Protein AF-0000000075411508 (afdb_homodimer)

Organism: Rhizophagus irregularis (strain DAOM 181602 / DAOM 197198 / MUCL 43194) (NCBI:txid747089)

Radius of gyration: 26.97 Å; Cα contacts (8 Å, |Δi|>4): 1036; chains: 2; bounding box: 64×76×62 Å

Secondary structure (DSSP, 8-state):
-PPPHHHHHHHHHHHHHHHHHHHHHHHTTHHHHHS-S--SSS-TTHHHHHHHHHHHHHHHHTSTHHHHHHHHHHHHHHHHHHHHHHHTTSTT--SGGG-HHHHHHHIIIIIHHHHIIIIIHHHHHHHHHHHTTS---TT-EE-HHHHHHHHHHHHTTHHHHHHHHH--SHHHHHHHHHHHHHHHHHHHTTTTTS-SEE-GGG-SS-HHHHHHHHHHHHHHHHHHHHHHHHHHHHHTTTHHHHHHHHHHHH----HHHHHHHHHHHHHHHHHHHHHHHHTTT---HHHHHHHHHHHHHHHHHHHHHHHHHHHHHHHHHHHHHHHH------SS---------S--/----HHHHHHHHHHHHHHHHHHHHHHHTTHHHHHS-S--SSS-TTHHHHHHHHHHHHHHHHTSTHHHHHHHHHHHHHHHHHHHHHHHTTSTT--SGGG-HHHHHHHIIIIIHHHHIIIIIHHHHHHHHHHHTTS---TT-EE-HHHHHHHHHHHHTTHHHHHHHHH--SHHHHHHHHHHHHHHHHHHHTTTTTS-SEE-GGG-SS-HHHHHHHHHHHHHHHHHHHHHHHHHHHHHTTTHHHHHHHHHHHH----HHHHHHHHHHHHHHHHHHHHHHHHTTT---HHHHHHHHHHHHHHHHHHHHHHHHHHHHHHHHHHHHHHHH------SS---------S--

Structure (mmCIF, N/CA/C/O backbone):
data_AF-0000000075411508-model_v1
#
loop_
_entity.id
_entity.type
_entity.pdbx_description
1 polymer 'Uncharacterized protein'
#
loop_
_atom_site.group_PDB
_atom_site.id
_atom_site.type_symbol
_atom_site.label_atom_id
_atom_site.label_alt_id
_atom_site.label_comp_id
_atom_site.label_asym_id
_atom_site.label_entity_id
_atom_site.label_seq_id
_atom_site.pdbx_PDB_ins_code
_atom_site.Cartn_x
_atom_site.Cartn_y
_atom_site.Cartn_z
_atom_site.occupancy
_atom_site.B_iso_or_equiv
_atom_site.auth_seq_id
_atom_site.auth_comp_id
_atom_site.auth_asym_id
_atom_site.auth_atom_id
_atom_site.pdbx_PDB_model_num
ATOM 1 N N . MET A 1 1 ? 26.656 -25.484 -3.152 1 44.72 1 MET A N 1
ATOM 2 C CA . MET A 1 1 ? 26 -26.734 -2.789 1 44.72 1 MET A CA 1
ATOM 3 C C . MET A 1 1 ? 24.609 -26.812 -3.418 1 44.72 1 MET A C 1
ATOM 5 O O . MET A 1 1 ? 23.906 -25.812 -3.52 1 44.72 1 MET A O 1
ATOM 9 N N . ALA A 1 2 ? 24.422 -27.688 -4.273 1 63.16 2 ALA A N 1
ATOM 10 C CA . ALA A 1 2 ? 23.219 -28.016 -5.047 1 63.16 2 ALA A CA 1
ATOM 11 C C . ALA A 1 2 ? 22.141 -28.609 -4.156 1 63.16 2 ALA A C 1
ATOM 13 O O . ALA A 1 2 ? 22.438 -29.359 -3.225 1 63.16 2 ALA A O 1
ATOM 14 N N . LEU A 1 3 ? 21.016 -27.984 -4.035 1 73.88 3 LEU A N 1
ATOM 15 C CA . LEU A 1 3 ? 19.859 -28.578 -3.355 1 73.88 3 LEU A CA 1
ATOM 16 C C . LEU A 1 3 ? 19.562 -29.969 -3.914 1 73.88 3 LEU A C 1
ATOM 18 O O . LEU A 1 3 ? 19.562 -30.156 -5.133 1 73.88 3 LEU A O 1
ATOM 22 N N . GLY A 1 4 ? 19.531 -30.969 -3.035 1 76.19 4 GLY A N 1
ATOM 23 C CA . GLY A 1 4 ? 19.297 -32.344 -3.432 1 76.19 4 GLY A CA 1
ATOM 24 C C . GLY A 1 4 ? 17.969 -32.562 -4.137 1 76.19 4 GLY A C 1
ATOM 25 O O . GLY A 1 4 ? 17.141 -31.641 -4.188 1 76.19 4 GLY A O 1
ATOM 26 N N . LYS A 1 5 ? 17.812 -33.688 -4.645 1 83.75 5 LYS A N 1
ATOM 27 C CA . LYS A 1 5 ? 16.625 -34.094 -5.398 1 83.75 5 LYS A CA 1
ATOM 28 C C . LYS A 1 5 ? 15.375 -34.062 -4.527 1 83.75 5 LYS A C 1
ATOM 30 O O . LYS A 1 5 ? 14.273 -33.812 -5.023 1 83.75 5 LYS A O 1
ATOM 35 N N . THR A 1 6 ? 15.57 -34.25 -3.254 1 87.5 6 THR A N 1
ATOM 36 C CA . THR A 1 6 ? 14.438 -34.25 -2.34 1 87.5 6 THR A CA 1
ATOM 37 C C . THR A 1 6 ? 13.766 -32.875 -2.322 1 87.5 6 THR A C 1
ATOM 39 O O . THR A 1 6 ? 12.539 -32.781 -2.238 1 87.5 6 THR A O 1
ATOM 42 N N . TYR A 1 7 ? 14.523 -31.906 -2.525 1 92 7 TYR A N 1
ATOM 43 C CA . TYR A 1 7 ? 13.977 -30.547 -2.488 1 92 7 TYR A CA 1
ATOM 44 C C . TYR A 1 7 ? 13.18 -30.25 -3.752 1 92 7 TYR A C 1
ATOM 46 O O . TYR A 1 7 ? 12.328 -29.359 -3.758 1 92 7 TYR A O 1
ATOM 54 N N . LEU A 1 8 ? 13.438 -31.031 -4.773 1 92.44 8 LEU A N 1
ATOM 55 C CA . LEU A 1 8 ? 12.703 -30.891 -6.031 1 92.44 8 LEU A CA 1
ATOM 56 C C . LEU A 1 8 ? 11.398 -31.672 -5.984 1 92.44 8 LEU A C 1
ATOM 58 O O . LEU A 1 8 ? 10.383 -31.234 -6.535 1 92.44 8 LEU A O 1
ATOM 62 N N . ILE A 1 9 ? 11.422 -32.75 -5.281 1 94.31 9 ILE A N 1
ATOM 63 C CA . ILE A 1 9 ? 10.305 -33.656 -5.301 1 94.31 9 ILE A CA 1
ATOM 64 C C . ILE A 1 9 ? 9.188 -33.156 -4.395 1 94.31 9 ILE A C 1
ATOM 66 O O . ILE A 1 9 ? 8.008 -33.344 -4.699 1 94.31 9 ILE A O 1
ATOM 70 N N . ILE A 1 10 ? 9.516 -32.469 -3.35 1 95.31 10 ILE A N 1
ATOM 71 C CA . ILE A 1 10 ? 8.555 -32.062 -2.334 1 95.31 10 ILE A CA 1
ATOM 72 C C . ILE A 1 10 ? 7.523 -31.125 -2.953 1 95.31 10 ILE A C 1
ATOM 74 O O . ILE A 1 10 ? 6.32 -31.359 -2.871 1 95.31 10 ILE A O 1
ATOM 78 N N . PRO A 1 11 ? 7.938 -30.125 -3.639 1 96.81 11 PRO A N 1
ATOM 79 C CA . PRO A 1 11 ? 6.93 -29.219 -4.203 1 96.81 11 PRO A CA 1
ATOM 80 C C . PRO A 1 11 ? 6.137 -29.875 -5.34 1 96.81 11 PRO A C 1
ATOM 82 O O . PRO A 1 11 ? 4.957 -29.562 -5.527 1 96.81 11 PRO A O 1
ATOM 85 N N . ILE A 1 12 ? 6.719 -30.766 -6.031 1 96.06 12 ILE A N 1
ATOM 86 C CA . ILE A 1 12 ? 6.02 -31.469 -7.098 1 96.06 12 ILE A CA 1
ATOM 87 C C . ILE A 1 12 ? 4.902 -32.312 -6.508 1 96.06 12 ILE A C 1
ATOM 89 O O . ILE A 1 12 ? 3.762 -32.281 -6.973 1 96.06 12 ILE A O 1
ATOM 93 N N . LEU A 1 13 ? 5.25 -33.031 -5.477 1 97.12 13 LEU A N 1
ATOM 94 C CA . LEU A 1 13 ? 4.246 -33.844 -4.816 1 97.12 13 LEU A CA 1
ATOM 95 C C . LEU A 1 13 ? 3.141 -33 -4.219 1 97.12 13 LEU A C 1
ATOM 97 O O . LEU A 1 13 ? 1.966 -33.375 -4.262 1 97.12 13 LEU A O 1
ATOM 101 N N . PHE A 1 14 ? 3.525 -31.922 -3.676 1 97.38 14 PHE A N 1
ATOM 102 C CA . PHE A 1 14 ? 2.555 -30.984 -3.115 1 97.38 14 PHE A CA 1
ATOM 103 C C . PHE A 1 14 ? 1.603 -30.484 -4.195 1 97.38 14 PHE A C 1
ATOM 105 O O . PHE A 1 14 ? 0.385 -30.484 -4.004 1 97.38 14 PHE A O 1
ATOM 112 N N . GLY A 1 15 ? 2.127 -30.078 -5.348 1 97.06 15 GLY A N 1
ATOM 113 C CA . GLY A 1 15 ? 1.31 -29.625 -6.461 1 97.06 15 GLY A CA 1
ATOM 114 C C . GLY A 1 15 ? 0.37 -30.688 -6.992 1 97.06 15 GLY A C 1
ATOM 115 O O . GLY A 1 15 ? -0.803 -30.406 -7.254 1 97.06 15 GLY A O 1
ATOM 116 N N . ILE A 1 16 ? 0.867 -31.891 -7.074 1 96.62 16 ILE A N 1
ATOM 117 C CA . ILE A 1 16 ? 0.053 -33 -7.547 1 96.62 16 ILE A CA 1
ATOM 118 C C . ILE A 1 16 ? -1.062 -33.281 -6.543 1 96.62 16 ILE A C 1
ATOM 120 O O . ILE A 1 16 ? -2.205 -33.531 -6.93 1 96.62 16 ILE A O 1
ATOM 124 N N . GLY A 1 17 ? -0.657 -33.219 -5.309 1 96.75 17 GLY A N 1
ATOM 125 C CA . GLY A 1 17 ? -1.67 -33.406 -4.281 1 96.75 17 GLY A CA 1
ATOM 126 C C . GLY A 1 17 ? -2.789 -32.375 -4.371 1 96.75 17 GLY A C 1
ATOM 127 O O . GLY A 1 17 ? -3.961 -32.719 -4.203 1 96.75 17 GLY A O 1
ATOM 128 N N . LEU A 1 18 ? -2.469 -31.156 -4.664 1 97.19 18 LEU A N 1
ATOM 129 C CA . LEU A 1 18 ? -3.471 -30.109 -4.789 1 97.19 18 LEU A CA 1
ATOM 130 C C . LEU A 1 18 ? -4.355 -30.344 -6.012 1 97.19 18 LEU A C 1
ATOM 132 O O . LEU A 1 18 ? -5.559 -30.078 -5.969 1 97.19 18 LEU A O 1
ATOM 136 N N . ILE A 1 19 ? -3.75 -30.844 -7.082 1 96.19 19 ILE A N 1
ATOM 137 C CA . ILE A 1 19 ? -4.516 -31.156 -8.289 1 96.19 19 ILE A CA 1
ATOM 138 C C . ILE A 1 19 ? -5.566 -32.219 -7.98 1 96.19 19 ILE A C 1
ATOM 140 O O . ILE A 1 19 ? -6.73 -32.094 -8.359 1 96.19 19 ILE A O 1
ATOM 144 N N . ILE A 1 20 ? -5.176 -33.188 -7.266 1 95.88 20 ILE A N 1
ATOM 145 C CA . ILE A 1 20 ? -6.07 -34.281 -6.934 1 95.88 20 ILE A CA 1
ATOM 146 C C . ILE A 1 20 ? -7.195 -33.781 -6.035 1 95.88 20 ILE A C 1
ATOM 148 O O . ILE A 1 20 ? -8.367 -34.094 -6.254 1 95.88 20 ILE A O 1
ATOM 152 N N . TYR A 1 21 ? -6.836 -32.969 -5.125 1 93.81 21 TYR A N 1
ATOM 153 C CA . TYR A 1 21 ? -7.84 -32.438 -4.207 1 93.81 21 TYR A CA 1
ATOM 154 C C . TYR A 1 21 ? -8.82 -31.516 -4.934 1 93.81 21 TYR A C 1
ATOM 156 O O . TYR A 1 21 ? -10.031 -31.578 -4.691 1 93.81 21 TYR A O 1
ATOM 164 N N . GLN A 1 22 ? -8.352 -30.688 -5.84 1 95.44 22 GLN A N 1
ATOM 165 C CA . GLN A 1 22 ? -9.156 -29.656 -6.477 1 95.44 22 GLN A CA 1
ATOM 166 C C . GLN A 1 22 ? -10.039 -30.25 -7.57 1 95.44 22 GLN A C 1
ATOM 168 O O . GLN A 1 22 ? -10.984 -29.594 -8.023 1 95.44 22 GLN A O 1
ATOM 173 N N . LYS A 1 23 ? -9.805 -31.406 -7.945 1 93.75 23 LYS A N 1
ATOM 174 C CA . LYS A 1 23 ? -10.578 -32.062 -8.992 1 93.75 23 LYS A CA 1
ATOM 175 C C . LYS A 1 23 ? -12.055 -32.125 -8.617 1 93.75 23 LYS A C 1
ATOM 177 O O . LYS A 1 23 ? -12.93 -31.891 -9.453 1 93.75 23 LYS A O 1
ATOM 182 N N . LYS A 1 24 ? -12.289 -32.438 -7.426 1 91.5 24 LYS A N 1
ATOM 183 C CA . LYS A 1 24 ? -13.672 -32.562 -6.973 1 91.5 24 LYS A CA 1
ATOM 184 C C . LYS A 1 24 ? -14.398 -31.219 -7.062 1 91.5 24 LYS A C 1
ATOM 186 O O . LYS A 1 24 ? -15.57 -31.172 -7.426 1 91.5 24 LYS A O 1
ATOM 191 N N . ASN A 1 25 ? -13.695 -30.172 -6.762 1 94.19 25 ASN A N 1
ATOM 192 C CA . ASN A 1 25 ? -14.297 -28.844 -6.777 1 94.19 25 ASN A CA 1
ATOM 193 C C . ASN A 1 25 ? -14.562 -28.375 -8.203 1 94.19 25 ASN A C 1
ATOM 195 O O . ASN A 1 25 ? -15.594 -27.75 -8.469 1 94.19 25 ASN A O 1
ATOM 199 N N . VAL A 1 26 ? -13.688 -28.703 -9.117 1 94.69 26 VAL A N 1
ATOM 200 C CA . VAL A 1 26 ? -13.789 -28.234 -10.492 1 94.69 26 VAL A CA 1
ATOM 201 C C . VAL A 1 26 ? -14.898 -28.984 -11.219 1 94.69 26 VAL A C 1
ATOM 203 O O . VAL A 1 26 ? -15.539 -28.453 -12.117 1 94.69 26 VAL A O 1
ATOM 206 N N . LYS A 1 27 ? -15.164 -30.172 -10.82 1 94.94 27 LYS A N 1
ATOM 207 C CA . LYS A 1 27 ? -16.156 -31.016 -11.461 1 94.94 27 LYS A CA 1
ATOM 208 C C . LYS A 1 27 ? -17.531 -30.375 -11.445 1 94.94 27 LYS A C 1
ATOM 210 O O . LYS A 1 27 ? -18.328 -30.562 -12.367 1 94.94 27 LYS A O 1
ATOM 215 N N . GLU A 1 28 ? -17.766 -29.609 -10.438 1 94.75 28 GLU A N 1
ATOM 216 C CA . GLU A 1 28 ? -19.062 -28.953 -10.297 1 94.75 28 GLU A CA 1
ATOM 217 C C . GLU A 1 28 ? -19.312 -27.969 -11.438 1 94.75 28 GLU A C 1
ATOM 219 O O . GLU A 1 28 ? -20.469 -27.688 -11.773 1 94.75 28 GLU A O 1
ATOM 224 N N . PHE A 1 29 ? -18.312 -27.484 -12.047 1 95.56 29 PHE A N 1
ATOM 225 C CA . PHE A 1 29 ? -18.469 -26.406 -13.016 1 95.56 29 PHE A CA 1
ATOM 226 C C . PHE A 1 29 ? -18.203 -26.922 -14.43 1 95.56 29 PHE A C 1
ATOM 228 O O . PHE A 1 29 ? -18.359 -26.172 -15.398 1 95.56 29 PHE A O 1
ATOM 235 N N . LEU A 1 30 ? -17.875 -28.188 -14.617 1 94.44 30 LEU A N 1
ATOM 236 C CA . LEU A 1 30 ? -17.531 -28.766 -15.906 1 94.44 30 LEU A CA 1
ATOM 237 C C . LEU A 1 30 ? -18.734 -28.734 -16.844 1 94.44 30 LEU A C 1
ATOM 239 O O . LEU A 1 30 ? -18.578 -28.562 -18.062 1 94.44 30 LEU A O 1
ATOM 243 N N . PRO A 1 31 ? -19.906 -28.891 -16.328 1 94.81 31 PRO A N 1
ATOM 244 C CA . PRO A 1 31 ? -21.062 -28.781 -17.234 1 94.81 31 PRO A CA 1
ATOM 245 C C . PRO A 1 31 ? -21.141 -27.438 -17.938 1 94.81 31 PRO A C 1
ATOM 247 O O . PRO A 1 31 ? -21.547 -27.375 -19.109 1 94.81 31 PRO A O 1
ATOM 250 N N . ASP A 1 32 ? -20.766 -26.391 -17.25 1 93.81 32 ASP A N 1
ATOM 251 C CA . ASP A 1 32 ? -20.797 -25.062 -17.859 1 93.81 32 ASP A CA 1
ATOM 252 C C . ASP A 1 32 ? -19.734 -24.922 -18.953 1 93.81 32 ASP A C 1
ATOM 254 O O . ASP A 1 32 ? -19.891 -24.141 -19.891 1 93.81 32 ASP A O 1
ATOM 258 N N . PHE A 1 33 ? -18.656 -25.688 -18.781 1 93.44 33 PHE A N 1
ATOM 259 C CA . PHE A 1 33 ? -17.625 -25.734 -19.812 1 93.44 33 PHE A CA 1
ATOM 260 C C . PHE A 1 33 ? -18.141 -26.422 -21.062 1 93.44 33 PHE A C 1
ATOM 262 O O . PHE A 1 33 ? -17.922 -25.953 -22.188 1 93.44 33 PHE A O 1
ATOM 269 N N . TYR A 1 34 ? -18.875 -27.516 -20.938 1 93.25 34 TYR A N 1
ATOM 270 C CA . TYR A 1 34 ? -19.281 -28.344 -22.062 1 93.25 34 TYR A CA 1
ATOM 271 C C . TYR A 1 34 ? -20.531 -27.781 -22.734 1 93.25 34 TYR A C 1
ATOM 273 O O . TYR A 1 34 ? -20.75 -27.984 -23.922 1 93.25 34 TYR A O 1
ATOM 281 N N . ASP A 1 35 ? -21.391 -27.094 -21.938 1 91.88 35 ASP A N 1
ATOM 282 C CA . ASP A 1 35 ? -22.609 -26.5 -22.484 1 91.88 35 ASP A CA 1
ATOM 283 C C . ASP A 1 35 ? -22.781 -25.062 -22.016 1 91.88 35 ASP A C 1
ATOM 285 O O . ASP A 1 35 ? -23.656 -24.766 -21.188 1 91.88 35 ASP A O 1
ATOM 289 N N . PRO A 1 36 ? -22.016 -24.188 -22.625 1 91.12 36 PRO A N 1
ATOM 290 C CA . PRO A 1 36 ? -22.109 -22.781 -22.203 1 91.12 36 PRO A CA 1
ATOM 291 C C . PRO A 1 36 ? -23.453 -22.156 -22.547 1 91.12 36 PRO A C 1
ATOM 293 O O . PRO A 1 36 ? -23.953 -22.297 -23.656 1 91.12 36 PRO A O 1
ATOM 296 N N . LYS A 1 37 ? -24 -21.469 -21.656 1 86.12 37 LYS A N 1
ATOM 297 C CA . LYS A 1 37 ? -25.312 -20.859 -21.828 1 86.12 37 LYS A CA 1
ATOM 298 C C . LYS A 1 37 ? -25.188 -19.469 -22.469 1 86.12 37 LYS A C 1
ATOM 300 O O . LYS A 1 37 ? -26.156 -18.953 -23.016 1 86.12 37 LYS A O 1
ATOM 305 N N . GLU A 1 38 ? -24.078 -18.938 -22.312 1 86.62 38 GLU A N 1
ATOM 306 C CA . GLU A 1 38 ? -23.859 -17.578 -22.828 1 86.62 38 GLU A CA 1
ATOM 307 C C . GLU A 1 38 ? -22.641 -17.531 -23.75 1 86.62 38 GLU A C 1
ATOM 309 O O . GLU A 1 38 ? -21.703 -18.312 -23.578 1 86.62 38 GLU A O 1
ATOM 314 N N . SER A 1 39 ? -22.812 -16.672 -24.812 1 88.5 39 SER A N 1
ATOM 315 C CA . SER A 1 39 ? -21.672 -16.391 -25.688 1 88.5 39 SER A CA 1
ATOM 316 C C . SER A 1 39 ? -21.047 -15.039 -25.359 1 88.5 39 SER A C 1
ATOM 318 O O . SER A 1 39 ? -21.75 -14.023 -25.344 1 88.5 39 SER A O 1
ATOM 320 N N . PHE A 1 40 ? -19.75 -15.078 -25.094 1 86.5 40 PHE A N 1
ATOM 321 C CA . PHE A 1 40 ? -19.078 -13.844 -24.688 1 86.5 40 PHE A CA 1
ATOM 322 C C . PHE A 1 40 ? -18.312 -13.25 -25.859 1 86.5 40 PHE A C 1
ATOM 324 O O . PHE A 1 40 ? -18.391 -12.047 -26.109 1 86.5 40 PHE A O 1
ATOM 331 N N . PHE A 1 41 ? -17.578 -14.039 -26.594 1 89.25 41 PHE A N 1
ATOM 332 C CA . PHE A 1 41 ? -16.75 -13.57 -27.703 1 89.25 41 PHE A CA 1
ATOM 333 C C . PHE A 1 41 ? -17.219 -14.18 -29.016 1 89.25 41 PHE A C 1
ATOM 335 O O . PHE A 1 41 ? -16.797 -13.75 -30.094 1 89.25 41 PHE A O 1
ATOM 342 N N . GLY A 1 42 ? -18.031 -15.172 -29.062 1 90 42 GLY A N 1
ATOM 343 C CA . GLY A 1 42 ? -18.516 -15.844 -30.25 1 90 42 GLY A CA 1
ATOM 344 C C . GLY A 1 42 ? -17.562 -16.891 -30.797 1 90 42 GLY A C 1
ATOM 345 O O . GLY A 1 42 ? -17.703 -17.344 -31.938 1 90 42 GLY A O 1
ATOM 346 N N . ILE A 1 43 ? -16.531 -17.156 -30.156 1 92.12 43 ILE A N 1
ATOM 347 C CA . ILE A 1 43 ? -15.555 -18.172 -30.547 1 92.12 43 ILE A CA 1
ATOM 348 C C . ILE A 1 43 ? -15.695 -19.391 -29.641 1 92.12 43 ILE A C 1
ATOM 350 O O . ILE A 1 43 ? -15.43 -19.312 -28.438 1 92.12 43 ILE A O 1
ATOM 354 N N . PRO A 1 44 ? -15.977 -20.5 -30.438 1 88.12 44 PRO A N 1
ATOM 355 C CA . PRO A 1 44 ? -16.141 -21.703 -29.625 1 88.12 44 PRO A CA 1
ATOM 356 C C . PRO A 1 44 ? -14.852 -22.094 -28.891 1 88.12 44 PRO A C 1
ATOM 358 O O . PRO A 1 44 ? -13.75 -21.859 -29.391 1 88.12 44 PRO A O 1
ATOM 361 N N . GLY A 1 45 ? -14.867 -22.672 -27.797 1 90.06 45 GLY A N 1
ATOM 362 C CA . GLY A 1 45 ? -13.711 -23 -26.984 1 90.06 45 GLY A CA 1
ATOM 363 C C . GLY A 1 45 ? -13.367 -21.922 -25.969 1 90.06 45 GLY A C 1
ATOM 364 O O . GLY A 1 45 ? -13.18 -22.219 -24.781 1 90.06 45 GLY A O 1
ATOM 365 N N . ILE A 1 46 ? -13.164 -20.703 -26.594 1 90.06 46 ILE A N 1
ATOM 366 C CA . ILE A 1 46 ? -12.883 -19.578 -25.719 1 90.06 46 ILE A CA 1
ATOM 367 C C . ILE A 1 46 ? -14.094 -19.312 -24.828 1 90.06 46 ILE A C 1
ATOM 369 O O . ILE A 1 46 ? -13.953 -19.109 -23.609 1 90.06 46 ILE A O 1
ATOM 373 N N . ASP A 1 47 ? -15.18 -19.359 -25.422 1 93.62 47 ASP A N 1
ATOM 374 C CA . ASP A 1 47 ? -16.406 -19.141 -24.656 1 93.62 47 ASP A CA 1
ATOM 375 C C . ASP A 1 47 ? -16.609 -20.234 -23.609 1 93.62 47 ASP A C 1
ATOM 377 O O . ASP A 1 47 ? -17.125 -19.969 -22.516 1 93.62 47 ASP A O 1
ATOM 381 N N . ASN A 1 48 ? -16.219 -21.453 -23.984 1 94.38 48 ASN A N 1
ATOM 382 C CA . ASN A 1 48 ? -16.344 -22.547 -23.031 1 94.38 48 ASN A CA 1
ATOM 383 C C . ASN A 1 48 ? -15.5 -22.297 -21.781 1 94.38 48 ASN A C 1
ATOM 385 O O . ASN A 1 48 ? -15.961 -22.516 -20.656 1 94.38 48 ASN A O 1
ATOM 389 N N . ILE A 1 49 ? -14.289 -21.859 -22.047 1 92.44 49 ILE A N 1
ATOM 390 C CA . ILE A 1 49 ? -13.367 -21.594 -20.953 1 92.44 49 ILE A CA 1
ATOM 391 C C . ILE A 1 49 ? -13.93 -20.484 -20.062 1 92.44 49 ILE A C 1
ATOM 393 O O . ILE A 1 49 ? -13.938 -20.609 -18.828 1 92.44 49 ILE A O 1
ATOM 397 N N . PHE A 1 50 ? -14.453 -19.469 -20.641 1 94.06 50 PHE A N 1
ATOM 398 C CA . PHE A 1 50 ? -14.953 -18.344 -19.875 1 94.06 50 PHE A CA 1
ATOM 399 C C . PHE A 1 50 ? -16.266 -18.688 -19.188 1 94.06 50 PHE A C 1
ATOM 401 O O . PHE A 1 50 ? -16.547 -18.203 -18.094 1 94.06 50 PHE A O 1
ATOM 408 N N . ALA A 1 51 ? -17.016 -19.531 -19.797 1 94.75 51 ALA A N 1
ATOM 409 C CA . ALA A 1 51 ? -18.234 -19.984 -19.141 1 94.75 51 ALA A CA 1
ATOM 410 C C . ALA A 1 51 ? -17.922 -20.703 -17.828 1 94.75 51 ALA A C 1
ATOM 412 O O . ALA A 1 51 ? -18.578 -20.484 -16.812 1 94.75 51 ALA A O 1
ATOM 413 N N . LEU A 1 52 ? -16.938 -21.547 -17.906 1 94.62 52 LEU A N 1
ATOM 414 C CA . LEU A 1 52 ? -16.484 -22.25 -16.703 1 94.62 52 LEU A CA 1
ATOM 415 C C . LEU A 1 52 ? -15.977 -21.266 -15.664 1 94.62 52 LEU A C 1
ATOM 417 O O . LEU A 1 52 ? -16.359 -21.328 -14.5 1 94.62 52 LEU A O 1
ATOM 421 N N . GLN A 1 53 ? -15.133 -20.359 -16.078 1 94.94 53 GLN A N 1
ATOM 422 C CA . GLN A 1 53 ? -14.516 -19.391 -15.172 1 94.94 53 GLN A CA 1
ATOM 423 C C . GLN A 1 53 ? -15.555 -18.469 -14.547 1 94.94 53 GLN A C 1
ATOM 425 O O . GLN A 1 53 ? -15.516 -18.203 -13.344 1 94.94 53 GLN A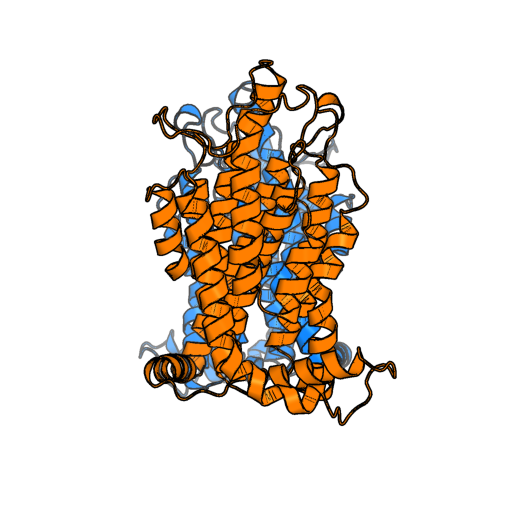 O 1
ATOM 430 N N . ILE A 1 54 ? -16.422 -18 -15.328 1 94.75 54 ILE A N 1
ATOM 431 C CA . ILE A 1 54 ? -17.438 -17.062 -14.852 1 94.75 54 ILE A CA 1
ATOM 432 C C . ILE A 1 54 ? -18.375 -17.766 -13.867 1 94.75 54 ILE A C 1
ATOM 434 O O . ILE A 1 54 ? -18.719 -17.203 -12.82 1 94.75 54 ILE A O 1
ATOM 438 N N . SER A 1 55 ? -18.75 -18.984 -14.164 1 94.5 55 SER A N 1
ATOM 439 C CA . SER A 1 55 ? -19.594 -19.75 -13.25 1 94.5 55 SER A CA 1
ATOM 440 C C . SER A 1 55 ? -18.891 -19.984 -11.922 1 94.5 55 SER A C 1
ATOM 442 O O . SER A 1 55 ? -19.5 -19.844 -10.859 1 94.5 55 SER A O 1
ATOM 444 N N . PHE A 1 56 ? -17.672 -20.312 -12.023 1 95.5 56 PHE A N 1
ATOM 445 C CA . PHE A 1 56 ? -16.844 -20.562 -10.844 1 95.5 56 PHE A CA 1
ATOM 446 C C . PHE A 1 56 ? -16.75 -19.297 -9.984 1 95.5 56 PHE A C 1
ATOM 448 O O . PHE A 1 56 ? -17.062 -19.328 -8.789 1 95.5 56 PHE A O 1
ATOM 455 N N . PHE A 1 57 ? -16.406 -18.172 -10.547 1 95 57 PHE A N 1
ATOM 456 C CA . PHE A 1 57 ? -16.141 -16.953 -9.781 1 95 57 PHE A CA 1
ATOM 457 C C . PHE A 1 57 ? -17.453 -16.281 -9.352 1 95 57 PHE A C 1
ATOM 459 O O . PHE A 1 57 ? -17.5 -15.609 -8.328 1 95 57 PHE A O 1
ATOM 466 N N . ARG A 1 58 ? -18.484 -16.516 -10.125 1 93 58 ARG A N 1
ATOM 467 C CA . ARG A 1 58 ? -19.781 -16.031 -9.68 1 93 58 ARG A CA 1
ATOM 468 C C . ARG A 1 58 ? -20.172 -16.672 -8.344 1 93 58 ARG A C 1
ATOM 470 O O . ARG A 1 58 ? -20.641 -15.969 -7.438 1 93 58 ARG A O 1
ATOM 477 N N . GLN A 1 59 ? -20.016 -17.938 -8.266 1 94.12 59 GLN A N 1
ATOM 478 C CA . GLN A 1 59 ? -20.312 -18.625 -7.012 1 94.12 59 GLN A CA 1
ATOM 479 C C . GLN A 1 59 ? -19.375 -18.156 -5.902 1 94.12 59 GLN A C 1
ATOM 481 O O . GLN A 1 59 ? -19.812 -17.922 -4.773 1 94.12 59 GLN A O 1
ATOM 486 N N . TYR A 1 60 ? -18.141 -17.984 -6.238 1 95 60 TYR A N 1
ATOM 487 C CA . TYR A 1 60 ? -17.125 -17.609 -5.266 1 95 60 TYR A CA 1
ATOM 488 C C . TYR A 1 60 ? -17.359 -16.203 -4.738 1 95 60 TYR A C 1
ATOM 490 O O . TYR A 1 60 ? -17.375 -15.977 -3.527 1 95 60 TYR A O 1
ATOM 498 N N . LEU A 1 61 ? -17.578 -15.281 -5.648 1 93.56 61 LEU A N 1
ATOM 499 C CA . LEU A 1 61 ? -17.656 -13.875 -5.289 1 93.56 61 LEU A CA 1
ATOM 500 C C . LEU A 1 61 ? -18.953 -13.57 -4.555 1 93.56 61 LEU A C 1
ATOM 502 O O . LEU A 1 61 ? -19.062 -12.547 -3.877 1 93.56 61 LEU A O 1
ATOM 506 N N . ASN A 1 62 ? -19.922 -14.445 -4.633 1 90.81 62 ASN A N 1
ATOM 507 C CA . ASN A 1 62 ? -21.172 -14.266 -3.91 1 90.81 62 ASN A CA 1
ATOM 508 C C . ASN A 1 62 ? -21.078 -14.797 -2.484 1 90.81 62 ASN A C 1
ATOM 510 O O . ASN A 1 62 ? -21.969 -14.555 -1.666 1 90.81 62 ASN A O 1
ATOM 514 N N . ASP A 1 63 ? -20 -15.523 -2.242 1 90.81 63 ASP A N 1
ATOM 515 C CA . ASP A 1 63 ? -19.719 -15.977 -0.881 1 90.81 63 ASP A CA 1
ATOM 516 C C . ASP A 1 63 ? -19 -14.891 -0.076 1 90.81 63 ASP A C 1
ATOM 518 O O . ASP A 1 63 ? -17.984 -14.359 -0.514 1 90.81 63 ASP A O 1
ATOM 522 N N . PRO A 1 64 ? -19.5 -14.609 1.136 1 87.62 64 PRO A N 1
ATOM 523 C CA . PRO A 1 64 ? -18.875 -13.562 1.951 1 87.62 64 PRO A CA 1
ATOM 524 C C . PRO A 1 64 ? -17.422 -13.859 2.285 1 87.62 64 PRO A C 1
ATOM 526 O O . PRO A 1 64 ? -16.641 -12.938 2.523 1 87.62 64 PRO A O 1
ATOM 529 N N . THR A 1 65 ? -17.031 -15.07 2.244 1 90.31 65 THR A N 1
ATOM 530 C CA . THR A 1 65 ? -15.656 -15.461 2.551 1 90.31 65 THR A CA 1
ATOM 531 C C . THR A 1 65 ? -14.695 -14.945 1.482 1 90.31 65 THR A C 1
ATOM 533 O O . THR A 1 65 ? -13.5 -14.805 1.734 1 90.31 65 THR A O 1
ATOM 536 N N . SER A 1 66 ? -15.227 -14.586 0.336 1 92.88 66 SER A N 1
ATOM 537 C CA . SER A 1 66 ? -14.391 -14.188 -0.792 1 92.88 66 SER A CA 1
ATOM 538 C C . SER A 1 66 ? -13.648 -12.891 -0.497 1 92.88 66 SER A C 1
ATOM 540 O O . SER A 1 66 ? -12.508 -12.711 -0.931 1 92.88 66 SER A O 1
ATOM 542 N N . VAL A 1 67 ? -14.242 -12.055 0.245 1 89.88 67 VAL A N 1
ATOM 543 C CA . VAL A 1 67 ? -13.633 -10.758 0.527 1 89.88 67 VAL A CA 1
ATOM 544 C C . VAL A 1 67 ? -12.344 -10.953 1.32 1 89.88 67 VAL A C 1
ATOM 546 O O . VAL A 1 67 ? -11.305 -10.391 0.971 1 89.88 67 VAL A O 1
ATOM 549 N N . LEU A 1 68 ? -12.383 -11.781 2.338 1 92.44 68 LEU A N 1
ATOM 550 C CA . LEU A 1 68 ? -11.211 -12.031 3.168 1 92.44 68 LEU A CA 1
ATOM 551 C C . LEU A 1 68 ? -10.133 -12.773 2.381 1 92.44 68 LEU A C 1
ATOM 553 O O . LEU A 1 68 ? -8.953 -12.438 2.471 1 92.44 68 LEU A O 1
ATOM 557 N N . LEU A 1 69 ? -10.57 -13.703 1.607 1 94.19 69 LEU A N 1
ATOM 558 C CA . LEU A 1 69 ? -9.625 -14.508 0.84 1 94.19 69 LEU A CA 1
ATOM 559 C C . LEU A 1 69 ? -8.961 -13.672 -0.249 1 94.19 69 LEU A C 1
ATOM 561 O O . LEU A 1 69 ? -7.754 -13.805 -0.487 1 94.19 69 LEU A O 1
ATOM 565 N N . ASN A 1 70 ? -9.711 -12.828 -0.896 1 95.44 70 ASN A N 1
ATOM 566 C CA . ASN A 1 70 ? -9.156 -11.984 -1.95 1 95.44 70 ASN A CA 1
ATOM 567 C C . ASN A 1 70 ? -8.102 -11.016 -1.403 1 95.44 70 ASN A C 1
ATOM 569 O O . ASN A 1 70 ? -7.035 -10.859 -1.993 1 95.44 70 ASN A O 1
ATOM 573 N N . HIS A 1 71 ? -8.359 -10.445 -0.29 1 94.75 71 HIS A N 1
ATOM 574 C CA . HIS A 1 71 ? -7.43 -9.5 0.309 1 94.75 71 HIS A CA 1
ATOM 575 C C . HIS A 1 71 ? -6.168 -10.195 0.806 1 94.75 71 HIS A C 1
ATOM 577 O O . HIS A 1 71 ? -5.16 -9.539 1.08 1 94.75 71 HIS A O 1
ATOM 583 N N . THR A 1 72 ? -6.207 -11.469 0.922 1 95.62 72 THR A N 1
ATOM 584 C CA . THR A 1 72 ? -5.043 -12.242 1.351 1 95.62 72 THR A CA 1
ATOM 585 C C . THR A 1 72 ? -4.289 -12.797 0.146 1 95.62 72 THR A C 1
ATOM 587 O O . THR A 1 72 ? -3.07 -12.625 0.04 1 95.62 72 THR A O 1
ATOM 590 N N . LEU A 1 73 ? -5.02 -13.344 -0.758 1 97.44 73 LEU A N 1
ATOM 591 C CA . LEU A 1 73 ? -4.43 -14.094 -1.863 1 97.44 73 LEU A CA 1
ATOM 592 C C . LEU A 1 73 ? -3.852 -13.148 -2.912 1 97.44 73 LEU A C 1
ATOM 594 O O . LEU A 1 73 ? -2.775 -13.406 -3.457 1 97.44 73 LEU A O 1
ATOM 598 N N . PHE A 1 74 ? -4.488 -12.055 -3.238 1 96.5 74 PHE A N 1
ATOM 599 C CA . PHE A 1 74 ? -4.125 -11.242 -4.395 1 96.5 74 PHE A CA 1
ATOM 600 C C . PHE A 1 74 ? -2.807 -10.516 -4.156 1 96.5 74 PHE A C 1
ATOM 602 O O . PHE A 1 74 ? -1.916 -10.539 -5.008 1 96.5 74 PHE A O 1
ATOM 609 N N . PRO A 1 75 ? -2.635 -9.945 -2.975 1 97.06 75 PRO A N 1
ATOM 610 C CA . PRO A 1 75 ? -1.308 -9.367 -2.756 1 97.06 75 PRO A CA 1
ATOM 611 C C . PRO A 1 75 ? -0.198 -10.414 -2.773 1 97.06 75 PRO A C 1
ATOM 613 O O . PRO A 1 75 ? 0.892 -10.156 -3.293 1 97.06 75 PRO A O 1
ATOM 616 N N . LEU A 1 76 ? -0.467 -11.523 -2.223 1 98.38 76 LEU A N 1
ATOM 617 C CA . LEU A 1 76 ? 0.509 -12.609 -2.227 1 98.38 76 LEU A CA 1
ATOM 618 C C . LEU A 1 76 ? 0.824 -13.055 -3.65 1 98.38 76 LEU A C 1
ATOM 620 O O . LEU A 1 76 ? 1.984 -13.297 -3.986 1 98.38 76 LEU A O 1
ATOM 624 N N . ALA A 1 77 ? -0.2 -13.156 -4.438 1 98.12 77 ALA A N 1
ATOM 625 C CA . ALA A 1 77 ? -0.034 -13.539 -5.84 1 98.12 77 ALA A CA 1
ATOM 626 C C . ALA A 1 77 ? 0.799 -12.508 -6.594 1 98.12 77 ALA A C 1
ATOM 628 O O . ALA A 1 77 ? 1.67 -12.867 -7.391 1 98.12 77 ALA A O 1
ATOM 629 N N . MET A 1 78 ? 0.542 -11.297 -6.32 1 97.69 78 MET A N 1
ATOM 630 C CA . MET A 1 78 ? 1.284 -10.219 -6.977 1 97.69 78 MET A CA 1
ATOM 631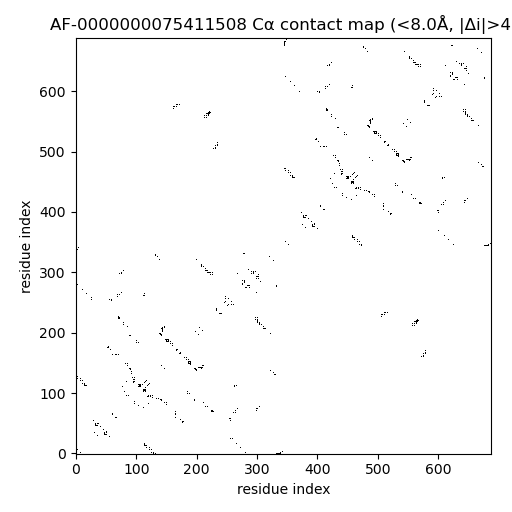 C C . MET A 1 78 ? 2.771 -10.312 -6.652 1 97.69 78 MET A C 1
ATOM 633 O O . MET A 1 78 ? 3.613 -10.18 -7.543 1 97.69 78 MET A O 1
ATOM 637 N N . VAL A 1 79 ? 3.074 -10.516 -5.418 1 98.62 79 VAL A N 1
ATOM 638 C CA . VAL A 1 79 ? 4.469 -10.602 -5 1 98.62 79 VAL A CA 1
ATOM 639 C C . VAL A 1 79 ? 5.125 -11.828 -5.633 1 98.62 79 VAL A C 1
ATOM 641 O O . VAL A 1 79 ? 6.27 -11.758 -6.09 1 98.62 79 VAL A O 1
ATOM 644 N N . ASN A 1 80 ? 4.406 -12.922 -5.68 1 98.69 80 ASN A N 1
ATOM 645 C CA . ASN A 1 80 ? 4.941 -14.117 -6.316 1 98.69 80 ASN A CA 1
ATOM 646 C C . ASN A 1 80 ? 5.23 -13.883 -7.797 1 98.69 80 ASN A C 1
ATOM 648 O O . ASN A 1 80 ? 6.293 -14.273 -8.289 1 98.69 80 ASN A O 1
ATOM 652 N N . MET A 1 81 ? 4.316 -13.234 -8.445 1 98.44 81 MET A N 1
ATOM 653 C CA . MET A 1 81 ? 4.516 -12.961 -9.867 1 98.44 81 MET A CA 1
ATOM 654 C C . MET A 1 81 ? 5.707 -12.039 -10.086 1 98.44 81 MET A C 1
ATOM 656 O O . MET A 1 81 ? 6.445 -12.188 -11.062 1 98.44 81 MET A O 1
ATOM 660 N N . PHE A 1 82 ? 5.883 -11.156 -9.18 1 98.56 82 PHE A N 1
ATOM 661 C CA . PHE A 1 82 ? 7.039 -10.266 -9.227 1 98.56 82 PHE A CA 1
ATOM 662 C C . PHE A 1 82 ? 8.336 -11.055 -9.086 1 98.56 82 PHE A C 1
ATOM 664 O O . PHE A 1 82 ? 9.281 -10.844 -9.844 1 98.56 82 PHE A O 1
ATOM 671 N N . ILE A 1 83 ? 8.383 -11.961 -8.141 1 98.44 83 ILE A N 1
ATOM 672 C CA . ILE A 1 83 ? 9.555 -12.797 -7.906 1 98.44 83 ILE A CA 1
ATOM 673 C C . ILE A 1 83 ? 9.867 -13.617 -9.156 1 98.44 83 ILE A C 1
ATOM 675 O O . ILE A 1 83 ? 11.016 -13.664 -9.602 1 98.44 83 ILE A O 1
ATOM 679 N N . ILE A 1 84 ? 8.844 -14.188 -9.68 1 98.31 84 ILE A N 1
ATOM 680 C CA . ILE A 1 84 ? 9 -15.055 -10.844 1 98.31 84 ILE A CA 1
ATOM 681 C C . ILE A 1 84 ? 9.539 -14.242 -12.023 1 98.31 84 ILE A C 1
ATOM 683 O O . ILE A 1 84 ? 10.438 -14.695 -12.734 1 98.31 84 ILE A O 1
ATOM 687 N N . ALA A 1 85 ? 9.008 -13.055 -12.203 1 98.31 85 ALA A N 1
ATOM 688 C CA . ALA A 1 85 ? 9.438 -12.195 -13.297 1 98.31 85 ALA A CA 1
ATOM 689 C C . ALA A 1 85 ? 10.898 -11.781 -13.133 1 98.31 85 ALA A C 1
ATOM 691 O O . ALA A 1 85 ? 11.68 -11.844 -14.078 1 98.31 85 ALA A O 1
ATOM 692 N N . VAL A 1 86 ? 11.289 -11.406 -11.953 1 97.75 86 VAL A N 1
ATOM 693 C CA . VAL A 1 86 ? 12.633 -10.914 -11.703 1 97.75 86 VAL A CA 1
ATOM 694 C C . VAL A 1 86 ? 13.633 -12.062 -11.773 1 97.75 86 VAL A C 1
ATOM 696 O O . VAL A 1 86 ? 14.648 -11.977 -12.477 1 97.75 86 VAL A O 1
ATOM 699 N N . GLU A 1 87 ? 13.32 -13.148 -11.102 1 96.25 87 GLU A N 1
ATOM 700 C CA . GLU A 1 87 ? 14.227 -14.289 -11.07 1 96.25 87 GLU A CA 1
ATOM 701 C C . GLU A 1 87 ? 14.406 -14.883 -12.469 1 96.25 87 GLU A C 1
ATOM 703 O O . GLU A 1 87 ? 15.492 -15.375 -12.797 1 96.25 87 GLU A O 1
ATOM 708 N N . GLY A 1 88 ? 13.367 -14.82 -13.242 1 95.44 88 GLY A N 1
ATOM 709 C CA . GLY A 1 88 ? 13.445 -15.32 -14.609 1 95.44 88 GLY A CA 1
ATOM 710 C C . GLY A 1 88 ? 14.18 -14.375 -15.539 1 95.44 88 GLY A C 1
ATOM 711 O O . GLY A 1 88 ? 14.516 -14.742 -16.672 1 95.44 88 GLY A O 1
ATOM 712 N N . SER A 1 89 ? 14.5 -13.195 -15.062 1 95.06 89 SER A N 1
ATOM 713 C CA . SER A 1 89 ? 15.141 -12.18 -15.898 1 95.06 89 SER A CA 1
ATOM 714 C C . SER A 1 89 ? 16.625 -12.039 -15.562 1 95.06 89 SER A C 1
ATOM 716 O O . SER A 1 89 ? 17.328 -11.25 -16.203 1 95.06 89 SER A O 1
ATOM 718 N N . VAL A 1 90 ? 17.062 -12.742 -14.531 1 92 90 VAL A N 1
ATOM 719 C CA . VAL A 1 90 ? 18.484 -12.68 -14.172 1 92 90 VAL A CA 1
ATOM 720 C C . VAL A 1 90 ? 19.328 -13.25 -15.305 1 92 90 VAL A C 1
ATOM 722 O O . VAL A 1 90 ? 19.047 -14.336 -15.812 1 92 90 VAL A O 1
ATOM 725 N N . PRO A 1 91 ? 20.359 -12.469 -15.695 1 88.81 91 PRO A N 1
ATOM 726 C CA . PRO A 1 91 ? 21.188 -12.969 -16.797 1 88.81 91 PRO A CA 1
ATOM 727 C C . PRO A 1 91 ? 21.844 -14.312 -16.469 1 88.81 91 PRO A C 1
ATOM 729 O O . PRO A 1 91 ? 22.312 -14.523 -15.352 1 88.81 91 PRO A O 1
ATOM 732 N N . GLY A 1 92 ? 21.828 -15.234 -17.5 1 84.06 92 GLY A N 1
ATOM 733 C CA . GLY A 1 92 ? 22.438 -16.531 -17.312 1 84.06 92 GLY A CA 1
ATOM 734 C C . GLY A 1 92 ? 21.453 -17.609 -16.875 1 84.06 92 GLY A C 1
ATOM 735 O O . GLY A 1 92 ? 21.734 -18.797 -17 1 84.06 92 GLY A O 1
ATOM 736 N N . VAL A 1 93 ? 20.375 -17.125 -16.344 1 87.25 93 VAL A N 1
ATOM 737 C CA . VAL A 1 93 ? 19.328 -18.078 -15.938 1 87.25 93 VAL A CA 1
ATOM 738 C C . VAL A 1 93 ? 18.609 -18.594 -17.172 1 87.25 93 VAL A C 1
ATOM 740 O O . VAL A 1 93 ? 18.219 -17.812 -18.047 1 87.25 93 VAL A O 1
ATOM 743 N N . ASN A 1 94 ? 18.5 -19.891 -17.281 1 86.19 94 ASN A N 1
ATOM 744 C CA . ASN A 1 94 ? 17.828 -20.516 -18.422 1 86.19 94 ASN A CA 1
ATOM 745 C C . ASN A 1 94 ? 16.906 -21.656 -17.969 1 86.19 94 ASN A C 1
ATOM 747 O O . ASN A 1 94 ? 16.938 -22.062 -16.812 1 86.19 94 ASN A O 1
ATOM 751 N N . GLY A 1 95 ? 16.062 -22 -18.938 1 90 95 GLY A N 1
ATOM 752 C CA . GLY A 1 95 ? 15.172 -23.109 -18.656 1 90 95 GLY A CA 1
ATOM 753 C C . GLY A 1 95 ? 13.766 -22.672 -18.297 1 90 95 GLY A C 1
ATOM 754 O O . GLY A 1 95 ? 13.352 -21.562 -18.656 1 90 95 GLY A O 1
ATOM 755 N N . LEU A 1 96 ? 13.078 -23.516 -17.609 1 91.69 96 LEU A N 1
ATOM 756 C CA . LEU A 1 96 ? 11.648 -23.328 -17.344 1 91.69 96 LEU A CA 1
ATOM 757 C C . LEU A 1 96 ? 11.414 -22.141 -16.438 1 91.69 96 LEU A C 1
ATOM 759 O O . LEU A 1 96 ? 10.328 -21.547 -16.438 1 91.69 96 LEU A O 1
ATOM 763 N N . VAL A 1 97 ? 12.445 -21.781 -15.672 1 91.75 97 VAL A N 1
ATOM 764 C CA . VAL A 1 97 ? 12.344 -20.656 -14.727 1 91.75 97 VAL A CA 1
ATOM 765 C C . VAL A 1 97 ? 12.086 -19.359 -15.492 1 91.75 97 VAL A C 1
ATOM 767 O O . VAL A 1 97 ? 11.531 -18.406 -14.938 1 91.75 97 VAL A O 1
ATOM 770 N N . THR A 1 98 ? 12.414 -19.312 -16.781 1 93.38 98 THR A N 1
ATOM 771 C CA . THR A 1 98 ? 12.289 -18.094 -17.578 1 93.38 98 THR A CA 1
ATOM 772 C C . THR A 1 98 ? 10.922 -18.016 -18.25 1 93.38 98 THR A C 1
ATOM 774 O O . THR A 1 98 ? 10.586 -17.016 -18.875 1 93.38 98 THR A O 1
ATOM 777 N N . TYR A 1 99 ? 10.148 -19.016 -18.109 1 95.06 99 TYR A N 1
ATOM 778 C CA . TYR A 1 99 ? 8.852 -19.062 -18.766 1 95.06 99 TYR A CA 1
ATOM 779 C C . TYR A 1 99 ? 7.762 -18.484 -17.875 1 95.06 99 TYR A C 1
ATOM 781 O O . TYR A 1 99 ? 6.809 -19.172 -17.516 1 95.06 99 TYR A O 1
ATOM 789 N N . TYR A 1 100 ? 7.828 -17.25 -17.703 1 97.19 100 TYR A N 1
ATOM 790 C CA . TYR A 1 100 ? 6.875 -16.516 -16.875 1 97.19 100 TYR A CA 1
ATOM 791 C C . TYR A 1 100 ? 5.449 -16.734 -17.375 1 97.19 100 TYR A C 1
ATOM 793 O O . TYR A 1 100 ? 4.535 -16.953 -16.578 1 97.19 100 TYR A O 1
ATOM 801 N N . SER A 1 101 ? 5.258 -16.656 -18.719 1 96.25 101 SER A N 1
ATOM 802 C CA . SER A 1 101 ? 3.922 -16.719 -19.297 1 96.25 101 SER A CA 1
ATOM 803 C C . SER A 1 101 ? 3.258 -18.062 -19.031 1 96.25 101 SER A C 1
ATOM 805 O O . SER A 1 101 ? 2.037 -18.141 -18.875 1 96.25 101 SER A O 1
ATOM 807 N N . LEU A 1 102 ? 4.055 -19.047 -19 1 96.19 102 LEU A N 1
ATOM 808 C CA . LEU A 1 102 ? 3.514 -20.375 -18.688 1 96.19 102 LEU A CA 1
ATOM 809 C C . LEU A 1 102 ? 2.99 -20.438 -17.266 1 96.19 102 LEU A C 1
ATOM 811 O O . LEU A 1 102 ? 1.864 -20.875 -17.031 1 96.19 102 LEU A O 1
ATOM 815 N N . VAL A 1 103 ? 3.82 -20 -16.328 1 97.25 103 VAL A N 1
ATOM 816 C CA . VAL A 1 103 ? 3.422 -20 -14.922 1 97.25 103 VAL A CA 1
ATOM 817 C C . VAL A 1 103 ? 2.211 -19.094 -14.727 1 97.25 103 VAL A C 1
ATOM 819 O O . VAL A 1 103 ? 1.267 -19.453 -14.016 1 97.25 103 VAL A O 1
ATOM 822 N N . ALA A 1 104 ? 2.236 -17.953 -15.398 1 97.38 104 ALA A N 1
ATOM 823 C CA . ALA A 1 104 ? 1.133 -17 -15.305 1 97.38 104 ALA A CA 1
ATOM 824 C C . ALA A 1 104 ? -0.161 -17.609 -15.836 1 97.38 104 ALA A C 1
ATOM 826 O O . ALA A 1 104 ? -1.213 -17.5 -15.203 1 97.38 104 ALA A O 1
ATOM 827 N N . ALA A 1 105 ? -0.067 -18.297 -16.938 1 95.56 105 ALA A N 1
ATOM 828 C CA . ALA A 1 105 ? -1.245 -18.906 -17.547 1 95.56 105 ALA A CA 1
ATOM 829 C C . ALA A 1 105 ? -1.818 -20 -16.641 1 95.56 105 ALA A C 1
ATOM 831 O O . ALA A 1 105 ? -3.021 -20.031 -16.375 1 95.56 105 ALA A O 1
ATOM 832 N N . ILE A 1 106 ? -1.004 -20.812 -16.172 1 96 106 ILE A N 1
ATOM 833 C CA . ILE A 1 106 ? -1.469 -21.906 -15.32 1 96 106 ILE A CA 1
ATOM 834 C C . ILE A 1 106 ? -2.031 -21.344 -14.016 1 96 106 ILE A C 1
ATOM 836 O O . ILE A 1 106 ? -3.008 -21.875 -13.477 1 96 106 ILE A O 1
ATOM 840 N N . SER A 1 107 ? -1.447 -20.281 -13.531 1 96.5 107 SER A N 1
ATOM 841 C CA . SER A 1 107 ? -1.896 -19.656 -12.281 1 96.5 107 SER A CA 1
ATOM 842 C C . SER A 1 107 ? -3.34 -19.188 -12.391 1 96.5 107 SER A C 1
ATOM 844 O O . SER A 1 107 ? -4.098 -19.266 -11.422 1 96.5 107 SER A O 1
ATOM 846 N N . VAL A 1 108 ? -3.707 -18.719 -13.57 1 92.88 108 VAL A N 1
ATOM 847 C CA . VAL A 1 108 ? -5.035 -18.125 -13.703 1 92.88 108 VAL A CA 1
ATOM 848 C C . VAL A 1 108 ? -6.027 -19.188 -14.188 1 92.88 108 VAL A C 1
ATOM 850 O O . VAL A 1 108 ? -7.188 -19.188 -13.773 1 92.88 108 VAL A O 1
ATOM 853 N N . PHE A 1 109 ? -5.586 -20.156 -15.008 1 92.06 109 PHE A N 1
ATOM 854 C CA . PHE A 1 109 ? -6.496 -21.141 -15.594 1 92.06 109 PHE A CA 1
ATOM 855 C C . PHE A 1 109 ? -6.672 -22.344 -14.664 1 92.06 109 PHE A C 1
ATOM 857 O O . PHE A 1 109 ? -7.691 -23.031 -14.719 1 92.06 109 PHE A O 1
ATOM 864 N N . VAL A 1 110 ? -5.715 -22.578 -13.914 1 93.88 110 VAL A N 1
ATOM 865 C CA . VAL A 1 110 ? -5.789 -23.703 -12.984 1 93.88 110 VAL A CA 1
ATOM 866 C C . VAL A 1 110 ? -5.727 -23.188 -11.547 1 93.88 110 VAL A C 1
ATOM 868 O O . VAL A 1 110 ? -6.754 -23.094 -10.867 1 93.88 110 VAL A O 1
ATOM 871 N N . ALA A 1 111 ? -4.637 -22.812 -11.078 1 97.12 111 ALA A N 1
ATOM 872 C CA . ALA A 1 111 ? -4.445 -22.266 -9.734 1 97.12 111 ALA A CA 1
ATOM 873 C C . ALA A 1 111 ? -2.988 -21.875 -9.508 1 97.12 111 ALA A C 1
ATOM 875 O O . ALA A 1 111 ? -2.072 -22.594 -9.922 1 97.12 111 ALA A O 1
ATOM 876 N N . ILE A 1 112 ? -2.814 -20.766 -8.891 1 97.81 112 ILE A N 1
ATOM 877 C CA . ILE A 1 112 ? -1.459 -20.281 -8.648 1 97.81 112 ILE A CA 1
ATOM 878 C C . ILE A 1 112 ? -0.772 -21.188 -7.621 1 97.81 112 ILE A C 1
ATOM 880 O O . ILE A 1 112 ? 0.448 -21.359 -7.66 1 97.81 112 ILE A O 1
ATOM 884 N N . SER A 1 113 ? -1.518 -21.781 -6.695 1 98.25 113 SER A N 1
ATOM 885 C CA . SER A 1 113 ? -0.971 -22.672 -5.684 1 98.25 113 SER A CA 1
ATOM 886 C C . SER A 1 113 ? -0.487 -23.984 -6.305 1 98.25 113 SER A C 1
ATOM 888 O O . SER A 1 113 ? 0.228 -24.75 -5.664 1 98.25 113 SER A O 1
ATOM 890 N N . ILE A 1 114 ? -0.859 -24.203 -7.48 1 98 114 ILE A N 1
ATOM 891 C CA . ILE A 1 114 ? -0.389 -25.375 -8.219 1 98 114 ILE A CA 1
ATOM 892 C C . ILE A 1 114 ? 0.782 -24.984 -9.117 1 98 114 ILE A C 1
ATOM 894 O O . ILE A 1 114 ? 1.809 -25.672 -9.148 1 98 114 ILE A O 1
ATOM 898 N N . ALA A 1 115 ? 0.661 -23.891 -9.812 1 98.19 115 ALA A N 1
ATOM 899 C CA . ALA A 1 115 ? 1.655 -23.438 -10.781 1 98.19 115 ALA A CA 1
ATOM 900 C C . ALA A 1 115 ? 3.002 -23.188 -10.109 1 98.19 115 ALA A C 1
ATOM 902 O O . ALA A 1 115 ? 4.047 -23.594 -10.625 1 98.19 115 ALA A O 1
ATOM 903 N N . VAL A 1 116 ? 2.994 -22.594 -8.961 1 98.12 116 VAL A N 1
ATOM 904 C CA . VAL A 1 116 ? 4.223 -22.141 -8.312 1 98.12 116 VAL A CA 1
ATOM 905 C C . VAL A 1 116 ? 4.984 -23.344 -7.77 1 98.12 116 VAL A C 1
ATOM 907 O O . VAL A 1 116 ? 6.148 -23.562 -8.117 1 98.12 116 VAL A O 1
ATOM 910 N N . PRO A 1 117 ? 4.41 -24.188 -7.035 1 97.69 117 PRO A N 1
ATOM 911 C CA . PRO A 1 117 ? 5.18 -25.312 -6.508 1 97.69 117 PRO A CA 1
ATOM 912 C C . PRO A 1 117 ? 5.434 -26.391 -7.551 1 97.69 117 PRO A C 1
ATOM 914 O O . PRO A 1 117 ? 6.488 -27.031 -7.543 1 97.69 117 PRO A O 1
ATOM 917 N N . LEU A 1 118 ? 4.57 -26.609 -8.453 1 97.25 118 LEU A N 1
ATOM 918 C CA . LEU A 1 118 ? 4.688 -27.719 -9.391 1 97.25 118 LEU A CA 1
ATOM 919 C C . LEU A 1 118 ? 5.672 -27.391 -10.508 1 97.25 118 LEU A C 1
ATOM 921 O O . LEU A 1 118 ? 6.375 -28.266 -11.008 1 97.25 118 LEU A O 1
ATOM 925 N N . ILE A 1 119 ? 5.672 -26.125 -10.867 1 97.12 119 ILE A N 1
ATOM 926 C CA . ILE A 1 119 ? 6.445 -25.781 -12.055 1 97.12 119 ILE A CA 1
ATOM 927 C C . ILE A 1 119 ? 7.59 -24.844 -11.672 1 97.12 119 ILE A C 1
ATOM 929 O O . ILE A 1 119 ? 8.766 -25.188 -11.859 1 97.12 119 ILE A O 1
ATOM 933 N N . TRP A 1 120 ? 7.305 -23.781 -11.047 1 97.75 120 TRP A N 1
ATOM 934 C CA . TRP A 1 120 ? 8.289 -22.719 -10.922 1 97.75 120 TRP A CA 1
ATOM 935 C C . TRP A 1 120 ? 9.352 -23.078 -9.891 1 97.75 120 TRP A C 1
ATOM 937 O O . TRP A 1 120 ? 10.547 -22.891 -10.133 1 97.75 120 TRP A O 1
ATOM 947 N N . ILE A 1 121 ? 8.969 -23.531 -8.703 1 97.62 121 ILE A N 1
ATOM 948 C CA . ILE A 1 121 ? 9.938 -23.781 -7.641 1 97.62 121 ILE A CA 1
ATOM 949 C C . ILE A 1 121 ? 10.938 -24.844 -8.086 1 97.62 121 ILE A C 1
ATOM 951 O O . ILE A 1 121 ? 12.148 -24.656 -7.961 1 97.62 121 ILE A O 1
ATOM 955 N N . PRO A 1 122 ? 10.469 -25.984 -8.648 1 96.06 122 PRO A N 1
ATOM 956 C CA . PRO A 1 122 ? 11.453 -26.953 -9.141 1 96.06 122 PRO A CA 1
ATOM 957 C C . PRO A 1 122 ? 12.359 -26.375 -10.227 1 96.06 122 PRO A C 1
ATOM 959 O O . PRO A 1 122 ? 13.57 -26.625 -10.227 1 96.06 122 PRO A O 1
ATOM 962 N N . ALA A 1 123 ? 11.766 -25.609 -11.125 1 95.62 123 ALA A N 1
ATOM 963 C CA . ALA A 1 123 ? 12.555 -24.984 -12.18 1 95.62 123 ALA A CA 1
ATOM 964 C C . ALA A 1 123 ? 13.594 -24.031 -11.586 1 95.62 123 ALA A C 1
ATOM 966 O O . ALA A 1 123 ? 14.727 -23.969 -12.07 1 95.62 123 ALA A O 1
ATOM 967 N N . TRP A 1 124 ? 13.203 -23.297 -10.609 1 94.81 124 TRP A N 1
ATOM 968 C CA . TRP A 1 124 ? 14.102 -22.359 -9.945 1 94.81 124 TRP A CA 1
ATOM 969 C C . TRP A 1 124 ? 15.25 -23.094 -9.266 1 94.81 124 TRP A C 1
ATOM 971 O O . TRP A 1 124 ? 16.406 -22.688 -9.375 1 94.81 124 TRP A O 1
ATOM 981 N N . ILE A 1 125 ? 14.961 -24.203 -8.625 1 93.19 125 ILE A N 1
ATOM 982 C CA . ILE A 1 125 ? 15.977 -25 -7.941 1 93.19 125 ILE A CA 1
ATOM 983 C C . ILE A 1 125 ? 16.969 -25.547 -8.961 1 93.19 125 ILE A C 1
ATOM 985 O O . ILE A 1 125 ? 18.188 -25.484 -8.75 1 93.19 125 ILE A O 1
ATOM 989 N N . ILE A 1 126 ? 16.438 -26.047 -10.047 1 90.81 126 ILE A N 1
ATOM 990 C CA . ILE A 1 126 ? 17.281 -26.594 -11.102 1 90.81 126 ILE A CA 1
ATOM 991 C C . ILE A 1 126 ? 18.203 -25.516 -11.656 1 90.81 126 ILE A C 1
ATOM 993 O O . ILE A 1 126 ? 19.391 -25.75 -11.859 1 90.81 126 ILE A O 1
ATOM 997 N N . SER A 1 127 ? 17.641 -24.391 -11.875 1 88.75 127 SER A N 1
ATOM 998 C CA . SER A 1 127 ? 18.422 -23.281 -12.414 1 88.75 127 SER A CA 1
ATOM 999 C C . SER A 1 127 ? 19.5 -22.844 -11.43 1 88.75 127 SER A C 1
ATOM 1001 O O . SER A 1 127 ? 20.625 -22.531 -11.836 1 88.75 127 SER A O 1
ATOM 1003 N N . GLU A 1 128 ? 19.219 -22.766 -10.203 1 85.38 128 GLU A N 1
ATOM 1004 C CA . GLU A 1 128 ? 20.188 -22.359 -9.188 1 85.38 128 GLU A CA 1
ATOM 1005 C C . GLU A 1 128 ? 21.312 -23.375 -9.047 1 85.38 128 GLU A C 1
ATOM 1007 O O . GLU A 1 128 ? 22.453 -23.016 -8.797 1 85.38 128 GLU A O 1
ATOM 1012 N N . ASN A 1 129 ? 20.938 -24.594 -9.188 1 82.88 129 ASN A N 1
ATOM 1013 C CA . ASN A 1 129 ? 21.938 -25.656 -9.133 1 82.88 129 ASN A CA 1
ATOM 1014 C C . ASN A 1 129 ? 22.906 -25.594 -10.305 1 82.88 129 ASN A C 1
ATOM 1016 O O . ASN A 1 129 ? 24.094 -25.891 -10.156 1 82.88 129 ASN A O 1
ATOM 1020 N N . ARG A 1 130 ? 22.484 -25.141 -11.383 1 78.81 130 ARG A N 1
ATOM 1021 C CA . ARG A 1 130 ? 23.297 -25.031 -12.586 1 78.81 130 ARG A CA 1
ATOM 1022 C C . ARG A 1 130 ? 24.25 -23.844 -12.516 1 78.81 130 ARG A C 1
ATOM 1024 O O . ARG A 1 130 ? 25.328 -23.859 -13.094 1 78.81 130 ARG A O 1
ATOM 1031 N N . LYS A 1 131 ? 23.844 -22.656 -12.039 1 69.69 131 LYS A N 1
ATOM 1032 C CA . LYS A 1 131 ? 24.656 -21.453 -11.922 1 69.69 131 LYS A CA 1
ATOM 1033 C C . LYS A 1 131 ? 25.984 -21.75 -11.227 1 69.69 131 LYS A C 1
ATOM 1035 O O . LYS A 1 131 ? 27.016 -21.156 -11.562 1 69.69 131 LYS A O 1
ATOM 1040 N N . GLY A 1 132 ? 25.938 -22.516 -10.273 1 54.81 132 GLY A N 1
ATOM 1041 C CA . GLY A 1 132 ? 27.188 -22.891 -9.641 1 54.81 132 GLY A CA 1
ATOM 1042 C C . GLY A 1 132 ? 28.203 -23.453 -10.617 1 54.81 132 GLY A C 1
ATOM 1043 O O . GLY A 1 132 ? 29.422 -23.406 -10.359 1 54.81 132 GLY A O 1
ATOM 1044 N N . TYR A 1 133 ? 27.641 -23.875 -11.766 1 47.06 133 TYR A N 1
ATOM 1045 C CA . TYR A 1 133 ? 28.547 -24.547 -12.703 1 47.06 133 TYR A CA 1
ATOM 1046 C C . TYR A 1 133 ? 28.828 -23.641 -13.906 1 47.06 133 TYR A C 1
ATOM 1048 O O . TYR A 1 133 ? 29.75 -23.906 -14.68 1 47.06 133 TYR A O 1
ATOM 1056 N N . SER A 1 134 ? 27.875 -22.703 -14.211 1 50.97 134 SER A N 1
ATOM 1057 C CA . SER A 1 134 ? 28.016 -21.953 -15.453 1 50.97 134 SER A CA 1
ATOM 1058 C C . SER A 1 134 ? 28.766 -20.641 -15.234 1 50.97 134 SER A C 1
ATOM 1060 O O . SER A 1 134 ? 28.688 -20.047 -14.156 1 50.97 134 SER A O 1
ATOM 1062 N N . SER A 1 135 ? 29.875 -20.469 -15.969 1 44.5 135 SER A N 1
ATOM 1063 C CA . SER A 1 135 ? 30.656 -19.25 -16.109 1 44.5 135 SER A CA 1
ATOM 1064 C C . SER A 1 135 ? 29.781 -18.078 -16.5 1 44.5 135 SER A C 1
ATOM 1066 O O . SER A 1 135 ? 29.25 -18.016 -17.609 1 44.5 135 SER A O 1
ATOM 1068 N N . ASN A 1 136 ? 28.797 -17.641 -15.773 1 51.25 136 ASN A N 1
ATOM 1069 C CA . ASN A 1 136 ? 28.078 -16.453 -16.203 1 51.25 136 ASN A CA 1
ATOM 1070 C C . ASN A 1 136 ? 29 -15.461 -16.906 1 51.25 136 ASN A C 1
ATOM 1072 O O . ASN A 1 136 ? 30.109 -15.203 -16.422 1 51.25 136 ASN A O 1
ATOM 1076 N N . PRO A 1 137 ? 28.688 -15.195 -18.125 1 51.94 137 PRO A N 1
ATOM 1077 C CA . PRO A 1 137 ? 29.594 -14.227 -18.766 1 51.94 137 PRO A CA 1
ATOM 1078 C C . PRO A 1 137 ? 29.859 -13.008 -17.875 1 51.94 137 PRO A C 1
ATOM 1080 O O . PRO A 1 137 ? 28.922 -12.383 -17.375 1 51.94 137 PRO A O 1
ATOM 1083 N N . ASP A 1 138 ? 31 -12.969 -17.141 1 55.56 138 ASP A N 1
ATOM 1084 C CA . ASP A 1 138 ? 31.609 -12.031 -16.203 1 55.56 138 ASP A CA 1
ATOM 1085 C C . ASP A 1 138 ? 31.188 -10.594 -16.531 1 55.56 138 ASP A C 1
ATOM 1087 O O . ASP A 1 138 ? 31.188 -9.734 -15.648 1 55.56 138 ASP A O 1
ATOM 1091 N N . ASP A 1 139 ? 30.422 -10.359 -17.766 1 67.94 139 ASP A N 1
ATOM 1092 C CA . ASP A 1 139 ? 30.422 -8.953 -18.156 1 67.94 139 ASP A CA 1
ATOM 1093 C C . ASP A 1 139 ? 28.984 -8.414 -18.266 1 67.94 139 ASP A C 1
ATOM 1095 O O . ASP A 1 139 ? 28.75 -7.402 -18.922 1 67.94 139 ASP A O 1
ATOM 1099 N N . VAL A 1 140 ? 27.953 -9.258 -17.609 1 83.56 140 VAL A N 1
ATOM 1100 C CA . VAL A 1 140 ? 26.609 -8.727 -17.812 1 83.56 140 VAL A CA 1
ATOM 1101 C C . VAL A 1 140 ? 25.875 -8.648 -16.484 1 83.56 140 VAL A C 1
ATOM 1103 O O . VAL A 1 140 ? 26.047 -9.516 -15.625 1 83.56 140 VAL A O 1
ATOM 1106 N N . THR A 1 141 ? 25.156 -7.578 -16.25 1 87.94 141 THR A N 1
ATOM 1107 C CA . THR A 1 141 ? 24.344 -7.383 -15.062 1 87.94 141 THR A CA 1
ATOM 1108 C C . THR A 1 141 ? 22.859 -7.324 -15.422 1 87.94 141 THR A C 1
ATOM 1110 O O . THR A 1 141 ? 22.516 -7.148 -16.594 1 87.94 141 THR A O 1
ATOM 1113 N N . LEU A 1 142 ? 22.062 -7.59 -14.469 1 93.56 142 LEU A N 1
ATOM 1114 C CA . LEU A 1 142 ? 20.625 -7.496 -14.656 1 93.56 142 LEU A CA 1
ATOM 1115 C C . LEU A 1 142 ? 20.234 -6.117 -15.18 1 93.56 142 LEU A C 1
ATOM 1117 O O . LEU A 1 142 ? 20.672 -5.098 -14.648 1 93.56 142 LEU A O 1
ATOM 1121 N N . ASN A 1 143 ? 19.484 -6.09 -16.25 1 94.81 143 ASN A N 1
ATOM 1122 C CA . ASN A 1 143 ? 19.094 -4.863 -16.938 1 94.81 143 ASN A CA 1
ATOM 1123 C C . ASN A 1 143 ? 18.094 -4.055 -16.125 1 94.81 143 ASN A C 1
ATOM 1125 O O . ASN A 1 143 ? 16.953 -4.473 -15.953 1 94.81 143 ASN A O 1
ATOM 1129 N N . PRO A 1 144 ? 18.484 -2.924 -15.688 1 95.69 144 PRO A N 1
ATOM 1130 C CA . PRO A 1 144 ? 17.578 -2.115 -14.875 1 95.69 144 PRO A CA 1
ATOM 1131 C C . PRO A 1 144 ? 16.328 -1.683 -15.641 1 95.69 144 PRO A C 1
ATOM 1133 O O . PRO A 1 144 ? 15.25 -1.555 -15.055 1 95.69 144 PRO A O 1
ATOM 1136 N N . LYS A 1 145 ? 16.469 -1.455 -16.891 1 95.69 145 LYS A N 1
ATOM 1137 C CA . LYS A 1 145 ? 15.305 -1.076 -17.688 1 95.69 145 LYS A CA 1
ATOM 1138 C C . LYS A 1 145 ? 14.266 -2.191 -17.703 1 95.69 145 LYS A C 1
ATOM 1140 O O . LYS A 1 145 ? 13.062 -1.929 -17.609 1 95.69 145 LYS A O 1
ATOM 1145 N N . ARG A 1 146 ? 14.68 -3.379 -17.844 1 96.88 146 ARG A N 1
ATOM 1146 C CA . ARG A 1 146 ? 13.781 -4.527 -17.812 1 96.88 146 ARG A CA 1
ATOM 1147 C C . ARG A 1 146 ? 13.086 -4.637 -16.453 1 96.88 146 ARG A C 1
ATOM 1149 O O . ARG A 1 146 ? 11.875 -4.875 -16.391 1 96.88 146 ARG A O 1
ATOM 1156 N N . VAL A 1 147 ? 13.844 -4.402 -15.398 1 97.62 147 VAL A N 1
ATOM 1157 C CA . VAL A 1 147 ? 13.273 -4.488 -14.055 1 97.62 147 VAL A CA 1
ATOM 1158 C C . VAL A 1 147 ? 12.227 -3.391 -13.867 1 97.62 147 VAL A C 1
ATOM 1160 O O . VAL A 1 147 ? 11.164 -3.631 -13.289 1 97.62 147 VAL A O 1
ATOM 1163 N N . LYS A 1 148 ? 12.516 -2.221 -14.359 1 96.94 148 LYS A N 1
ATOM 1164 C CA . LYS A 1 148 ? 11.539 -1.133 -14.289 1 96.94 148 LYS A CA 1
ATOM 1165 C C . LYS A 1 148 ? 10.234 -1.513 -14.984 1 96.94 148 LYS A C 1
ATOM 1167 O O . LYS A 1 148 ? 9.148 -1.23 -14.469 1 96.94 148 LYS A O 1
ATOM 1172 N N . ARG A 1 149 ? 10.375 -2.145 -16.062 1 97.69 149 ARG A N 1
ATOM 1173 C CA . ARG A 1 149 ? 9.195 -2.555 -16.828 1 97.69 149 ARG A CA 1
ATOM 1174 C C . ARG A 1 149 ? 8.469 -3.697 -16.125 1 97.69 149 ARG A C 1
ATOM 1176 O O . ARG A 1 149 ? 7.238 -3.789 -16.203 1 97.69 149 ARG A O 1
ATOM 1183 N N . ILE A 1 150 ? 9.172 -4.574 -15.5 1 98.31 150 ILE A N 1
ATOM 1184 C CA . ILE A 1 150 ? 8.555 -5.617 -14.688 1 98.31 150 ILE A CA 1
ATOM 1185 C C . ILE A 1 150 ? 7.707 -4.98 -13.586 1 98.31 150 ILE A C 1
ATOM 1187 O O . ILE A 1 150 ? 6.555 -5.367 -13.383 1 98.31 150 ILE A O 1
ATOM 1191 N N . CYS A 1 151 ? 8.289 -3.961 -12.906 1 97.75 151 CYS A N 1
ATOM 1192 C CA . CYS A 1 151 ? 7.586 -3.266 -11.836 1 97.75 151 CYS A CA 1
ATOM 1193 C C . CYS A 1 151 ? 6.289 -2.648 -12.352 1 97.75 151 CYS A C 1
ATOM 1195 O O . CYS A 1 151 ? 5.234 -2.805 -11.727 1 97.75 151 CYS A O 1
ATOM 1197 N N . LEU A 1 152 ? 6.414 -2.078 -13.508 1 96.31 152 LEU A N 1
ATOM 1198 C CA . LEU A 1 152 ? 5.242 -1.447 -14.102 1 96.31 152 LEU A CA 1
ATOM 1199 C C . LEU A 1 152 ? 4.188 -2.49 -14.469 1 96.31 152 LEU A C 1
ATOM 1201 O O . LEU A 1 152 ? 3.004 -2.311 -14.172 1 96.31 152 LEU A O 1
ATOM 1205 N N . GLY A 1 153 ? 4.637 -3.525 -15.086 1 97.06 153 GLY A N 1
ATOM 1206 C CA . GLY A 1 153 ? 3.719 -4.582 -15.477 1 97.06 153 GLY A CA 1
ATOM 1207 C C . GLY A 1 153 ? 2.98 -5.195 -14.297 1 97.06 153 GLY A C 1
ATOM 1208 O O . GLY A 1 153 ? 1.766 -5.391 -14.352 1 97.06 153 GLY A O 1
ATOM 1209 N N . ILE A 1 154 ? 3.693 -5.461 -13.211 1 97.38 154 ILE A N 1
ATOM 1210 C CA . ILE A 1 154 ? 3.107 -6.074 -12.031 1 97.38 154 ILE A CA 1
ATOM 1211 C C . ILE A 1 154 ? 2.137 -5.102 -11.367 1 97.38 154 ILE A C 1
ATOM 1213 O O . ILE A 1 154 ? 1.033 -5.488 -10.969 1 97.38 154 ILE A O 1
ATOM 1217 N N . LEU A 1 155 ? 2.514 -3.855 -11.305 1 95.31 155 LEU A N 1
ATOM 1218 C CA . LEU A 1 155 ? 1.67 -2.84 -10.688 1 95.31 155 LEU A CA 1
ATOM 1219 C C . LEU A 1 155 ? 0.362 -2.68 -11.453 1 95.31 155 LEU A C 1
ATOM 1221 O O . LEU A 1 155 ? -0.695 -2.477 -10.852 1 95.31 155 LEU A O 1
ATOM 1225 N N . LEU A 1 156 ? 0.416 -2.846 -12.719 1 92.75 156 LEU A N 1
ATOM 1226 C CA . LEU A 1 156 ? -0.746 -2.604 -13.562 1 92.75 156 LEU A CA 1
ATOM 1227 C C . LEU A 1 156 ? -1.691 -3.801 -13.547 1 92.75 156 LEU A C 1
ATOM 1229 O O . LEU A 1 156 ? -2.758 -3.764 -14.164 1 92.75 156 LEU A O 1
ATOM 1233 N N . THR A 1 157 ? -1.352 -4.805 -12.82 1 94.25 157 THR A N 1
ATOM 1234 C CA . THR A 1 157 ? -2.299 -5.895 -12.617 1 94.25 157 THR A CA 1
ATOM 1235 C C . THR A 1 157 ? -3.285 -5.547 -11.508 1 94.25 157 THR A C 1
ATOM 1237 O O . THR A 1 157 ? -4.324 -6.199 -11.359 1 94.25 157 THR A O 1
ATOM 1240 N N . LEU A 1 158 ? -3.033 -4.562 -10.766 1 92.06 158 LEU A N 1
ATOM 1241 C CA . LEU A 1 158 ? -3.768 -4.199 -9.555 1 92.06 158 LEU A CA 1
ATOM 1242 C C . LEU A 1 158 ? -5.238 -3.947 -9.867 1 92.06 158 LEU A C 1
ATOM 1244 O O . LEU A 1 158 ? -6.121 -4.449 -9.172 1 92.06 158 LEU A O 1
ATOM 1248 N N . PRO A 1 159 ? -5.578 -3.211 -10.922 1 87.31 159 PRO A N 1
ATOM 1249 C CA . PRO A 1 159 ? -6.992 -2.951 -11.195 1 87.31 159 PRO A CA 1
ATOM 1250 C C . PRO A 1 159 ? -7.797 -4.23 -11.414 1 87.31 159 PRO A C 1
ATOM 1252 O O . PRO A 1 159 ? -8.953 -4.316 -11 1 87.31 159 PRO A O 1
ATOM 1255 N N . PHE A 1 160 ? -7.156 -5.176 -11.992 1 89.81 160 PHE A N 1
ATOM 1256 C CA . PHE A 1 160 ? -7.828 -6.445 -12.258 1 89.81 160 PHE A CA 1
ATOM 1257 C C . PHE A 1 160 ? -8.102 -7.191 -10.953 1 89.81 160 PHE A C 1
ATOM 1259 O O . PHE A 1 160 ? -9.164 -7.793 -10.789 1 89.81 160 PHE A O 1
ATOM 1266 N N . LEU A 1 161 ? -7.176 -7.078 -10.078 1 90.88 161 LEU A N 1
ATOM 1267 C CA . LEU A 1 161 ? -7.281 -7.789 -8.812 1 90.88 161 LEU A CA 1
ATOM 1268 C C . LEU A 1 161 ? -8.273 -7.094 -7.883 1 90.88 161 LEU A C 1
ATOM 1270 O O . LEU A 1 161 ? -9.094 -7.75 -7.238 1 90.88 161 LEU A O 1
ATOM 1274 N N . ILE A 1 162 ? -8.227 -5.809 -7.836 1 87.31 162 ILE A N 1
ATOM 1275 C CA . ILE A 1 162 ? -9.125 -5.035 -6.98 1 87.31 162 ILE A CA 1
ATOM 1276 C C . ILE A 1 162 ? -10.562 -5.191 -7.461 1 87.31 162 ILE A C 1
ATOM 1278 O O . ILE A 1 162 ? -11.484 -5.297 -6.648 1 87.31 162 ILE A O 1
ATOM 1282 N N . GLY A 1 163 ? -10.734 -5.234 -8.766 1 87.19 163 GLY A N 1
ATOM 1283 C CA . GLY A 1 163 ? -12.07 -5.445 -9.312 1 87.19 163 GLY A CA 1
ATOM 1284 C C . GLY A 1 163 ? -12.727 -6.719 -8.82 1 87.19 163 GLY A C 1
ATOM 1285 O O . GLY A 1 163 ? -13.93 -6.742 -8.555 1 87.19 163 GLY A O 1
ATOM 1286 N N . MET A 1 164 ? -11.93 -7.68 -8.641 1 88.81 164 MET A N 1
ATOM 1287 C CA . MET A 1 164 ? -12.422 -8.969 -8.164 1 88.81 164 MET A CA 1
ATOM 1288 C C . MET A 1 164 ? -12.875 -8.883 -6.711 1 88.81 164 MET A C 1
ATOM 1290 O O . MET A 1 164 ? -13.633 -9.734 -6.238 1 88.81 164 MET A O 1
ATOM 1294 N N . SER A 1 165 ? -12.531 -7.816 -6.012 1 84.44 165 SER A N 1
ATOM 1295 C CA . SER A 1 165 ? -12.844 -7.695 -4.594 1 84.44 165 SER A CA 1
ATOM 1296 C C . SER A 1 165 ? -13.992 -6.723 -4.363 1 84.44 165 SER A C 1
ATOM 1298 O O . SER A 1 165 ? -14.695 -6.809 -3.354 1 84.44 165 SER A O 1
ATOM 1300 N N . ILE A 1 166 ? -14.258 -5.871 -5.328 1 81 166 ILE A N 1
ATOM 1301 C CA . ILE A 1 166 ? -15.133 -4.746 -5.023 1 81 166 ILE A CA 1
ATOM 1302 C C . ILE A 1 166 ? -16.438 -4.875 -5.82 1 81 166 ILE A C 1
ATOM 1304 O O . ILE A 1 166 ? -17.516 -4.566 -5.316 1 81 166 ILE A O 1
ATOM 1308 N N . PHE A 1 167 ? -16.344 -5.371 -7.027 1 81.81 167 PHE A N 1
ATOM 1309 C CA . PHE A 1 167 ? -17.516 -5.328 -7.906 1 81.81 167 PHE A CA 1
ATOM 1310 C C . PHE A 1 167 ? -18.562 -6.336 -7.457 1 81.81 167 PHE A C 1
ATOM 1312 O O . PHE A 1 167 ? -18.25 -7.496 -7.184 1 81.81 167 PHE A O 1
ATOM 1319 N N . LYS A 1 168 ? -19.828 -5.773 -7.418 1 78.75 168 LYS A N 1
ATOM 1320 C CA . LYS A 1 168 ? -20.922 -6.621 -6.965 1 78.75 168 LYS A CA 1
ATOM 1321 C C . LYS A 1 168 ? -21.984 -6.77 -8.047 1 78.75 168 LYS A C 1
ATOM 1323 O O . LYS A 1 168 ? -22.766 -7.719 -8.023 1 78.75 168 LYS A O 1
ATOM 1328 N N . GLN A 1 169 ? -21.953 -5.906 -8.961 1 83.31 169 GLN A N 1
ATOM 1329 C CA . GLN A 1 169 ? -22.906 -6.004 -10.062 1 83.31 169 GLN A CA 1
ATOM 1330 C C . GLN A 1 169 ? -22.547 -7.137 -11.016 1 83.31 169 GLN A C 1
ATOM 1332 O O . GLN A 1 169 ? -21.375 -7.293 -11.383 1 83.31 169 GLN A O 1
ATOM 1337 N N . ASP A 1 170 ? -23.547 -7.828 -11.438 1 85.31 170 ASP A N 1
ATOM 1338 C CA . ASP A 1 170 ? -23.328 -9.039 -12.227 1 85.31 170 ASP A CA 1
ATOM 1339 C C . ASP A 1 170 ? -22.578 -8.727 -13.523 1 85.31 170 ASP A C 1
ATOM 1341 O O . ASP A 1 170 ? -21.625 -9.43 -13.883 1 85.31 170 ASP A O 1
ATOM 1345 N N . LYS A 1 171 ? -23 -7.676 -14.188 1 86.12 171 LYS A N 1
ATOM 1346 C CA . LYS A 1 171 ? -22.344 -7.316 -15.445 1 86.12 171 LYS A CA 1
ATOM 1347 C C . LYS A 1 171 ? -20.875 -7.012 -15.234 1 86.12 171 LYS A C 1
ATOM 1349 O O . LYS A 1 171 ? -20.016 -7.406 -16.047 1 86.12 171 LYS A O 1
ATOM 1354 N N . LEU A 1 172 ? -20.578 -6.379 -14.156 1 87.81 172 LEU A N 1
ATOM 1355 C CA . LEU A 1 172 ? -19.188 -6.012 -13.859 1 87.81 172 LEU A CA 1
ATOM 1356 C C . LEU A 1 172 ? -18.391 -7.227 -13.422 1 87.81 172 LEU A C 1
ATOM 1358 O O . LEU A 1 172 ? -17.188 -7.32 -13.703 1 87.81 172 LEU A O 1
ATOM 1362 N N . ILE A 1 173 ? -19.047 -8.164 -12.805 1 88.62 173 ILE A N 1
ATOM 1363 C CA . ILE A 1 173 ? -18.375 -9.391 -12.383 1 88.62 173 ILE A CA 1
ATOM 1364 C C . ILE A 1 173 ? -17.906 -10.164 -13.609 1 88.62 173 ILE A C 1
ATOM 1366 O O . ILE A 1 173 ? -16.766 -10.633 -13.656 1 88.62 173 ILE A O 1
ATOM 1370 N N . VAL A 1 174 ? -18.766 -10.234 -14.562 1 90.19 174 VAL A N 1
ATOM 1371 C CA . VAL A 1 174 ? -18.406 -10.953 -15.789 1 90.19 174 VAL A CA 1
ATOM 1372 C C . VAL A 1 174 ? -17.172 -10.328 -16.422 1 90.19 174 VAL A C 1
ATOM 1374 O O . VAL A 1 174 ? -16.188 -11.031 -16.703 1 90.19 174 VAL A O 1
ATOM 1377 N N . TRP A 1 175 ? -17.141 -9.078 -16.5 1 89.69 175 TRP A N 1
ATOM 1378 C CA . TRP A 1 175 ? -16.031 -8.398 -17.156 1 89.69 175 TRP A CA 1
ATOM 1379 C C . TRP A 1 175 ? -14.781 -8.43 -16.297 1 89.69 175 TRP A C 1
ATOM 1381 O O . TRP A 1 175 ? -13.664 -8.492 -16.828 1 89.69 175 TRP A O 1
ATOM 1391 N N . THR A 1 176 ? -14.984 -8.367 -15.047 1 90.94 176 THR A N 1
ATOM 1392 C CA . THR A 1 176 ? -13.836 -8.445 -14.156 1 90.94 176 THR A CA 1
ATOM 1393 C C . THR A 1 176 ? -13.188 -9.82 -14.227 1 90.94 176 THR A C 1
ATOM 1395 O O . THR A 1 176 ? -11.961 -9.938 -14.188 1 90.94 176 THR A O 1
ATOM 1398 N N . VAL A 1 177 ? -13.984 -10.852 -14.375 1 92.94 177 VAL A N 1
ATOM 1399 C CA . VAL A 1 177 ? -13.445 -12.203 -14.492 1 92.94 177 VAL A CA 1
ATOM 1400 C C . VAL A 1 177 ? -12.688 -12.344 -15.805 1 92.94 177 VAL A C 1
ATOM 1402 O O . VAL A 1 177 ? -11.578 -12.883 -15.836 1 92.94 177 VAL A O 1
ATOM 1405 N N . ILE A 1 178 ? -13.211 -11.789 -16.828 1 91.44 178 ILE A N 1
ATOM 1406 C CA . ILE A 1 178 ? -12.57 -11.852 -18.141 1 91.44 178 ILE A CA 1
ATOM 1407 C C . ILE A 1 178 ? -11.234 -11.109 -18.094 1 91.44 178 ILE A C 1
ATOM 1409 O O . ILE A 1 178 ? -10.211 -11.633 -18.547 1 91.44 178 ILE A O 1
ATOM 1413 N N . SER A 1 179 ? -11.258 -9.953 -17.5 1 91.12 179 SER A N 1
ATOM 1414 C CA . SER A 1 179 ? -10.031 -9.164 -17.406 1 91.12 179 SER A CA 1
ATOM 1415 C C . SER A 1 179 ? -9.016 -9.828 -16.484 1 91.12 179 SER A C 1
ATOM 1417 O O . SER A 1 179 ? -7.812 -9.773 -16.734 1 91.12 179 SER A O 1
ATOM 1419 N N . PHE A 1 180 ? -9.484 -10.453 -15.477 1 92.19 180 PHE A N 1
ATOM 1420 C CA . PHE A 1 180 ? -8.641 -11.133 -14.5 1 92.19 180 PHE A CA 1
ATOM 1421 C C . PHE A 1 180 ? -7.848 -12.258 -15.164 1 92.19 180 PHE A C 1
ATOM 1423 O O . PHE A 1 180 ? -6.664 -12.445 -14.867 1 92.19 180 PHE A O 1
ATOM 1430 N N . VAL A 1 181 ? -8.414 -12.945 -16.031 1 88.69 181 VAL A N 1
ATOM 1431 C CA . VAL A 1 181 ? -7.797 -14.094 -16.703 1 88.69 181 VAL A CA 1
ATOM 1432 C C . VAL A 1 181 ? -6.562 -13.633 -17.469 1 88.69 181 VAL A C 1
ATOM 1434 O O . VAL A 1 181 ? -5.57 -14.359 -17.562 1 88.69 181 VAL A O 1
ATOM 1437 N N . PHE A 1 182 ? -6.523 -12.367 -17.875 1 88.94 182 PHE A N 1
ATOM 1438 C CA . PHE A 1 182 ? -5.41 -11.875 -18.672 1 88.94 182 PHE A CA 1
ATOM 1439 C C . PHE A 1 182 ? -4.441 -11.07 -17.828 1 88.94 182 PHE A C 1
ATOM 1441 O O . PHE A 1 182 ? -3.4 -10.625 -18.312 1 88.94 182 PHE A O 1
ATOM 1448 N N . SER A 1 183 ? -4.695 -10.891 -16.609 1 90.5 183 SER A N 1
ATOM 1449 C CA . SER A 1 183 ? -3.982 -9.922 -15.781 1 90.5 183 SER A CA 1
ATOM 1450 C C . SER A 1 183 ? -2.492 -10.234 -15.727 1 90.5 183 SER A C 1
ATOM 1452 O O . SER A 1 183 ? -1.665 -9.422 -16.141 1 90.5 183 SER A O 1
ATOM 1454 N N . PHE A 1 184 ? -2.09 -11.469 -15.328 1 92.88 184 PHE A N 1
ATOM 1455 C CA . PHE A 1 184 ? -0.68 -11.789 -15.141 1 92.88 184 PHE A CA 1
ATOM 1456 C C . PHE A 1 184 ? 0.013 -12 -16.484 1 92.88 184 PHE A C 1
ATOM 1458 O O . PHE A 1 184 ? 1.196 -11.688 -16.625 1 92.88 184 PHE A O 1
ATOM 1465 N N . LEU A 1 185 ? -0.75 -12.469 -17.438 1 94.06 185 LEU A N 1
ATOM 1466 C CA . LEU A 1 185 ? -0.177 -12.609 -18.766 1 94.06 185 LEU A CA 1
ATOM 1467 C C . LEU A 1 185 ? 0.095 -11.242 -19.391 1 94.06 185 LEU A C 1
ATOM 1469 O O . LEU A 1 185 ? 1.12 -11.055 -20.047 1 94.06 185 LEU A O 1
ATOM 1473 N N . PHE A 1 186 ? -0.781 -10.406 -19.172 1 93.44 186 PHE A N 1
ATOM 1474 C CA . PHE A 1 186 ? -0.674 -9.039 -19.672 1 93.44 186 PHE A CA 1
ATOM 1475 C C . PHE A 1 186 ? 0.56 -8.352 -19.094 1 93.44 186 PHE A C 1
ATOM 1477 O O . PHE A 1 186 ? 1.209 -7.562 -19.781 1 93.44 186 PHE A O 1
ATOM 1484 N N . ALA A 1 187 ? 0.936 -8.695 -17.922 1 96 187 ALA A N 1
ATOM 1485 C CA . ALA A 1 187 ? 2.082 -8.07 -17.266 1 96 187 ALA A CA 1
ATOM 1486 C C . ALA A 1 187 ? 3.373 -8.352 -18.031 1 96 187 ALA A C 1
ATOM 1488 O O . ALA A 1 187 ? 4.238 -7.484 -18.141 1 96 187 ALA A O 1
ATOM 1489 N N . ALA A 1 188 ? 3.475 -9.5 -18.625 1 95.81 188 ALA A N 1
ATOM 1490 C CA . ALA A 1 188 ? 4.691 -9.93 -19.312 1 95.81 188 ALA A CA 1
ATOM 1491 C C . ALA A 1 188 ? 4.98 -9.039 -20.531 1 95.81 188 ALA A C 1
ATOM 1493 O O . ALA A 1 188 ? 6.141 -8.859 -20.906 1 95.81 188 ALA A O 1
ATOM 1494 N N . LEU A 1 189 ? 3.98 -8.406 -21.062 1 95.5 189 LEU A N 1
ATOM 1495 C CA . LEU A 1 189 ? 4.113 -7.594 -22.281 1 95.5 189 LEU A CA 1
ATOM 1496 C C . LEU A 1 189 ? 4.977 -6.363 -22.016 1 95.5 189 LEU A C 1
ATOM 1498 O O . LEU A 1 189 ? 5.516 -5.766 -22.953 1 95.5 189 LEU A O 1
ATOM 1502 N N . PHE A 1 190 ? 5.168 -6.066 -20.828 1 96.44 190 PHE A N 1
ATOM 1503 C CA . PHE A 1 190 ? 5.867 -4.824 -20.5 1 96.44 190 PHE A CA 1
ATOM 1504 C C . PHE A 1 190 ? 7.375 -5.035 -20.516 1 96.44 190 PHE A C 1
ATOM 1506 O O . PHE A 1 190 ? 8.141 -4.102 -20.766 1 96.44 190 PHE A O 1
ATOM 1513 N N . TRP A 1 191 ? 7.859 -6.27 -20.297 1 97.12 191 TRP A N 1
ATOM 1514 C CA . TRP A 1 191 ? 9.305 -6.371 -20.141 1 97.12 191 TRP A CA 1
ATOM 1515 C C . TRP A 1 191 ? 9.891 -7.371 -21.125 1 97.12 191 TRP A C 1
ATOM 1517 O O . TRP A 1 191 ? 11.109 -7.434 -21.312 1 97.12 191 TRP A O 1
ATOM 1527 N N . VAL A 1 192 ? 9.094 -8.156 -21.828 1 93.56 192 VAL A N 1
ATOM 1528 C CA . VAL A 1 192 ? 9.57 -9.258 -22.656 1 93.56 192 VAL A CA 1
ATOM 1529 C C . VAL A 1 192 ? 10.414 -8.719 -23.797 1 93.56 192 VAL A C 1
ATOM 1531 O O . VAL A 1 192 ? 11.289 -9.414 -24.328 1 93.56 192 VAL A O 1
ATOM 1534 N N . TRP A 1 193 ? 10.281 -7.465 -24.094 1 94.06 193 TRP A N 1
ATOM 1535 C CA . TRP A 1 193 ? 10.969 -6.879 -25.25 1 94.06 193 TRP A CA 1
ATOM 1536 C C . TRP A 1 193 ? 12.32 -6.309 -24.828 1 94.06 193 TRP A C 1
ATOM 1538 O O . TRP A 1 193 ? 13.102 -5.875 -25.688 1 94.06 193 TRP A O 1
ATOM 1548 N N . TYR A 1 194 ? 12.695 -6.336 -23.625 1 95.25 194 TYR A N 1
ATOM 1549 C CA . TYR A 1 194 ? 13.953 -5.793 -23.125 1 95.25 194 TYR A CA 1
ATOM 1550 C C . TYR A 1 194 ? 14.945 -6.914 -22.812 1 95.25 194 TYR A C 1
ATOM 1552 O O . TYR A 1 194 ? 14.562 -7.945 -22.25 1 95.25 194 TYR A O 1
ATOM 1560 N N . PRO A 1 195 ? 16.156 -6.695 -23.203 1 94.06 195 PRO A N 1
ATOM 1561 C CA . PRO A 1 195 ? 17.156 -7.719 -22.906 1 94.06 195 PRO A CA 1
ATOM 1562 C C . PRO A 1 195 ? 17.312 -7.973 -21.406 1 94.06 195 PRO A C 1
ATOM 1564 O O . PRO A 1 195 ? 17.109 -7.062 -20.594 1 94.06 195 PRO A O 1
ATOM 1567 N N . LYS A 1 196 ? 17.688 -9.18 -21.094 1 92.94 196 LYS A N 1
ATOM 1568 C CA . LYS A 1 196 ? 17.859 -9.57 -19.703 1 92.94 196 LYS A CA 1
ATOM 1569 C C . LYS A 1 196 ? 19.109 -8.914 -19.094 1 92.94 196 LYS A C 1
ATOM 1571 O O . LYS A 1 196 ? 19.062 -8.43 -17.969 1 92.94 196 LYS A O 1
ATOM 1576 N N . GLY A 1 197 ? 20.156 -8.93 -19.875 1 91.5 197 GLY A N 1
ATOM 1577 C CA . GLY A 1 197 ? 21.422 -8.422 -19.375 1 91.5 197 GLY A CA 1
ATOM 1578 C C . GLY A 1 197 ? 21.953 -7.242 -20.188 1 91.5 197 GLY A C 1
ATOM 1579 O O . GLY A 1 197 ? 21.641 -7.113 -21.375 1 91.5 197 GLY A O 1
ATOM 1580 N N . VAL A 1 198 ? 22.656 -6.402 -19.375 1 90.69 198 VAL A N 1
ATOM 1581 C CA . VAL A 1 198 ? 23.328 -5.273 -20 1 90.69 198 VAL A CA 1
ATOM 1582 C C . VAL A 1 198 ? 24.734 -5.129 -19.422 1 90.69 198 VAL A C 1
ATOM 1584 O O . VAL A 1 198 ? 25.047 -5.703 -18.375 1 90.69 198 VAL A O 1
ATOM 1587 N N . ASN A 1 199 ? 25.547 -4.363 -20.172 1 86.19 199 ASN A N 1
ATOM 1588 C CA . ASN A 1 199 ? 26.875 -4.047 -19.656 1 86.19 199 ASN A CA 1
ATOM 1589 C C . ASN A 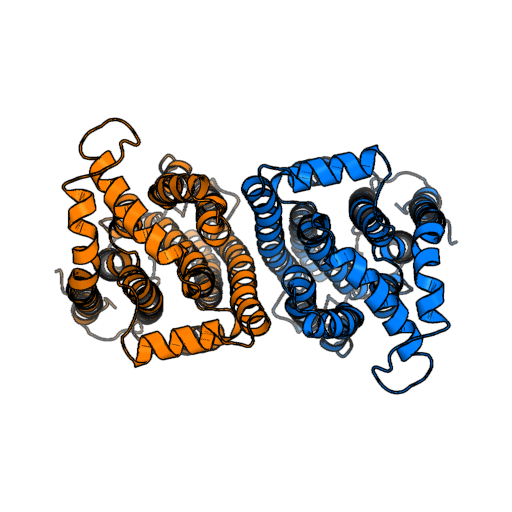1 199 ? 26.797 -3.158 -18.422 1 86.19 199 ASN A C 1
ATOM 1591 O O . ASN A 1 199 ? 26.141 -2.113 -18.438 1 86.19 199 ASN A O 1
ATOM 1595 N N . PRO A 1 200 ? 27.406 -3.596 -17.375 1 84 200 PRO A N 1
ATOM 1596 C CA . PRO A 1 200 ? 27.359 -2.826 -16.125 1 84 200 PRO A CA 1
ATOM 1597 C C . PRO A 1 200 ? 27.828 -1.384 -16.297 1 84 200 PRO A C 1
ATOM 1599 O O . PRO A 1 200 ? 27.359 -0.488 -15.594 1 84 200 PRO A O 1
ATOM 1602 N N . ASP A 1 201 ? 28.672 -1.135 -17.172 1 80.81 201 ASP A N 1
ATOM 1603 C CA . ASP A 1 201 ? 29.219 0.2 -17.375 1 80.81 201 ASP A CA 1
ATOM 1604 C C . ASP A 1 201 ? 28.219 1.104 -18.094 1 80.81 201 ASP A C 1
ATOM 1606 O O . ASP A 1 201 ? 28.359 2.328 -18.078 1 80.81 201 ASP A O 1
ATOM 1610 N N . SER A 1 202 ? 27.297 0.467 -18.609 1 80.94 202 SER A N 1
ATOM 1611 C CA . SER A 1 202 ? 26.359 1.229 -19.438 1 80.94 202 SER A CA 1
ATOM 1612 C C . SER A 1 202 ? 25.172 1.707 -18.625 1 80.94 202 SER A C 1
ATOM 1614 O O . SER A 1 202 ? 24.328 2.451 -19.125 1 80.94 202 SER A O 1
ATOM 1616 N N . VAL A 1 203 ? 25.188 1.201 -17.375 1 83.19 203 VAL A N 1
ATOM 1617 C CA . VAL A 1 203 ? 23.984 1.531 -16.625 1 83.19 203 VAL A CA 1
ATOM 1618 C C . VAL A 1 203 ? 24.375 2.293 -15.352 1 83.19 203 VAL A C 1
ATOM 1620 O O . VAL A 1 203 ? 25.422 2.039 -14.758 1 83.19 203 VAL A O 1
ATOM 1623 N N . ASN A 1 204 ? 23.5 3.264 -14.969 1 78.62 204 ASN A N 1
ATOM 1624 C CA . ASN A 1 204 ? 23.75 4.121 -13.82 1 78.62 204 ASN A CA 1
ATOM 1625 C C . ASN A 1 204 ? 22.953 3.672 -12.602 1 78.62 204 ASN A C 1
ATOM 1627 O O . ASN A 1 204 ? 23.109 4.223 -11.508 1 78.62 204 ASN A O 1
ATOM 1631 N N . GLN A 1 205 ? 22.078 2.74 -12.891 1 86.19 205 GLN A N 1
ATOM 1632 C CA . GLN A 1 205 ? 21.25 2.289 -11.789 1 86.19 205 GLN A CA 1
ATOM 1633 C C . GLN A 1 205 ? 21.375 0.784 -11.578 1 86.19 205 GLN A C 1
ATOM 1635 O O . GLN A 1 205 ? 21.484 0.023 -12.539 1 86.19 205 GLN A O 1
ATOM 1640 N N . ASN A 1 206 ? 21.344 0.433 -10.344 1 90 206 ASN A N 1
ATOM 1641 C CA . ASN A 1 206 ? 21.422 -0.986 -10.016 1 90 206 ASN A CA 1
ATOM 1642 C C . ASN 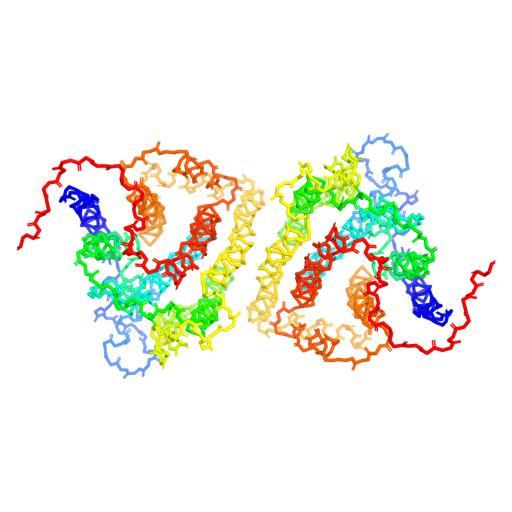A 1 206 ? 20.047 -1.646 -10.078 1 90 206 ASN A C 1
ATOM 1644 O O . ASN A 1 206 ? 19.109 -1.197 -9.414 1 90 206 ASN A O 1
ATOM 1648 N N . ALA A 1 207 ? 19.938 -2.682 -10.875 1 94.06 207 ALA A N 1
ATOM 1649 C CA . ALA A 1 207 ? 18.672 -3.369 -11.102 1 94.06 207 ALA A CA 1
ATOM 1650 C C . ALA A 1 207 ? 18.141 -3.977 -9.805 1 94.06 207 ALA A C 1
ATOM 1652 O O . ALA A 1 207 ? 16.922 -3.965 -9.562 1 94.06 207 ALA A O 1
ATOM 1653 N N . TYR A 1 208 ? 18.953 -4.5 -8.969 1 94.5 208 TYR A N 1
ATOM 1654 C CA . TYR A 1 208 ? 18.531 -5.117 -7.715 1 94.5 208 TYR A CA 1
ATOM 1655 C C . TYR A 1 208 ? 18.031 -4.066 -6.73 1 94.5 208 TYR A C 1
ATOM 1657 O O . TYR A 1 208 ? 17.141 -4.336 -5.926 1 94.5 208 TYR A O 1
ATOM 1665 N N . GLU A 1 209 ? 18.594 -2.924 -6.848 1 94.5 209 GLU A N 1
ATOM 1666 C CA . GLU A 1 209 ? 18.094 -1.823 -6.027 1 94.5 209 GLU A CA 1
ATOM 1667 C C . GLU A 1 209 ? 16.672 -1.445 -6.418 1 94.5 209 GLU A C 1
ATOM 1669 O O . GLU A 1 209 ? 15.82 -1.245 -5.555 1 94.5 209 GLU A O 1
ATOM 1674 N N . LEU A 1 210 ? 16.484 -1.396 -7.676 1 95.69 210 LEU A N 1
ATOM 1675 C CA . LEU A 1 210 ? 15.141 -1.103 -8.172 1 95.69 210 LEU A CA 1
ATOM 1676 C C . LEU A 1 210 ? 14.148 -2.17 -7.727 1 95.69 210 LEU A C 1
ATOM 1678 O O . LEU A 1 210 ? 13.047 -1.849 -7.289 1 95.69 210 LEU A O 1
ATOM 1682 N N . ALA A 1 211 ? 14.578 -3.365 -7.824 1 97.25 211 ALA A N 1
ATOM 1683 C CA . ALA A 1 211 ? 13.727 -4.48 -7.422 1 97.25 211 ALA A CA 1
ATOM 1684 C C . ALA A 1 211 ? 13.422 -4.426 -5.926 1 97.25 211 ALA A C 1
ATOM 1686 O O . ALA A 1 211 ? 12.289 -4.66 -5.508 1 97.25 211 ALA A O 1
ATOM 1687 N N . SER A 1 212 ? 14.438 -4.129 -5.184 1 96.81 212 SER A N 1
ATOM 1688 C CA . SER A 1 212 ? 14.258 -4.043 -3.74 1 96.81 212 SER A CA 1
ATOM 1689 C C . SER A 1 212 ? 13.297 -2.92 -3.369 1 96.81 212 SER A C 1
ATOM 1691 O O . SER A 1 212 ? 12.43 -3.094 -2.504 1 96.81 212 SER A O 1
ATOM 1693 N N . LYS A 1 213 ? 13.375 -1.811 -3.988 1 95.81 213 LYS A N 1
ATOM 1694 C CA . LYS A 1 213 ? 12.492 -0.674 -3.74 1 95.81 213 LYS A CA 1
ATOM 1695 C C . LYS A 1 213 ? 11.055 -1.001 -4.129 1 95.81 213 LYS A C 1
ATOM 1697 O O . LYS A 1 213 ? 10.109 -0.613 -3.434 1 95.81 213 LYS A O 1
ATOM 1702 N N . PHE A 1 214 ? 10.922 -1.675 -5.223 1 98.25 214 PHE A N 1
ATOM 1703 C CA . PHE A 1 214 ? 9.578 -2.047 -5.656 1 98.25 214 PHE A CA 1
ATOM 1704 C C . PHE A 1 214 ? 8.938 -3.018 -4.672 1 98.25 214 PHE A C 1
ATOM 1706 O O . PHE A 1 214 ? 7.73 -2.973 -4.445 1 98.25 214 PHE A O 1
ATOM 1713 N N . ALA A 1 215 ? 9.766 -3.895 -4.07 1 98.25 215 ALA A N 1
ATOM 1714 C CA . ALA A 1 215 ? 9.258 -4.812 -3.055 1 98.25 215 ALA A CA 1
ATOM 1715 C C . ALA A 1 215 ? 8.641 -4.047 -1.885 1 98.25 215 ALA A C 1
ATOM 1717 O O . ALA A 1 215 ? 7.664 -4.504 -1.282 1 98.25 215 ALA A O 1
ATOM 1718 N N . LEU A 1 216 ? 9.133 -2.875 -1.592 1 97.81 216 LEU A N 1
ATOM 1719 C CA . LEU A 1 216 ? 8.578 -2.053 -0.522 1 97.81 216 LEU A CA 1
ATOM 1720 C C . LEU A 1 216 ? 7.219 -1.485 -0.922 1 97.81 216 LEU A C 1
ATOM 1722 O O . LEU A 1 216 ? 6.32 -1.365 -0.086 1 97.81 216 LEU A O 1
ATOM 1726 N N . ILE A 1 217 ? 7.074 -1.13 -2.156 1 97.88 217 ILE A N 1
ATOM 1727 C CA . ILE A 1 217 ? 5.785 -0.682 -2.668 1 97.88 217 ILE A CA 1
ATOM 1728 C C . ILE A 1 217 ? 4.758 -1.808 -2.539 1 97.88 217 ILE A C 1
ATOM 1730 O O . ILE A 1 217 ? 3.648 -1.591 -2.049 1 97.88 217 ILE A O 1
ATOM 1734 N N . LEU A 1 218 ? 5.172 -3.008 -2.92 1 98.44 218 LEU A N 1
ATOM 1735 C CA . LEU A 1 218 ? 4.289 -4.164 -2.809 1 98.44 218 LEU A CA 1
ATOM 1736 C C . LEU A 1 218 ? 3.961 -4.457 -1.348 1 98.44 218 LEU A C 1
ATOM 1738 O O . LEU A 1 218 ? 2.855 -4.902 -1.033 1 98.44 218 LEU A O 1
ATOM 1742 N N . PHE A 1 219 ? 4.93 -4.195 -0.49 1 98.19 219 PHE A N 1
ATOM 1743 C CA . PHE A 1 219 ? 4.68 -4.348 0.938 1 98.19 219 PHE A CA 1
ATOM 1744 C C . PHE A 1 219 ? 3.576 -3.4 1.397 1 98.19 219 PHE A C 1
ATOM 1746 O O . PHE A 1 219 ? 2.674 -3.805 2.135 1 98.19 219 PHE A O 1
ATOM 1753 N N . GLY A 1 220 ? 3.662 -2.137 0.992 1 96.5 220 GLY A N 1
ATOM 1754 C CA . GLY A 1 220 ? 2.627 -1.179 1.347 1 96.5 220 GLY A CA 1
ATOM 1755 C C . GLY A 1 220 ? 1.238 -1.612 0.916 1 96.5 220 GLY A C 1
ATOM 1756 O O . GLY A 1 220 ? 0.287 -1.532 1.695 1 96.5 220 GLY A O 1
ATOM 1757 N N . ILE A 1 221 ? 1.164 -2.109 -0.283 1 96.56 221 ILE A N 1
ATOM 1758 C CA . ILE A 1 221 ? -0.106 -2.578 -0.827 1 96.56 221 ILE A CA 1
ATOM 1759 C C . ILE A 1 221 ? -0.604 -3.773 -0.016 1 96.56 221 ILE A C 1
ATOM 1761 O O . ILE A 1 221 ? -1.765 -3.809 0.399 1 96.56 221 ILE A O 1
ATOM 1765 N N . SER A 1 222 ? 0.333 -4.711 0.216 1 97.12 222 SER A N 1
ATOM 1766 C CA . SER A 1 222 ? -0.031 -5.93 0.928 1 97.12 222 SER A CA 1
ATOM 1767 C C . SER A 1 222 ? -0.43 -5.629 2.369 1 97.12 222 SER A C 1
ATOM 1769 O O . SER A 1 222 ? -1.347 -6.254 2.908 1 97.12 222 SER A O 1
ATOM 1771 N N . PHE A 1 223 ? 0.267 -4.719 2.961 1 94.5 223 PHE A N 1
ATOM 1772 C CA . PHE A 1 223 ? -0.015 -4.344 4.344 1 94.5 223 PHE A CA 1
ATOM 1773 C C . PHE A 1 223 ? -1.397 -3.715 4.465 1 94.5 223 PHE A C 1
ATOM 1775 O O . PHE A 1 223 ? -2.15 -4.031 5.387 1 94.5 223 PHE A O 1
ATOM 1782 N N . TYR A 1 224 ? -1.716 -2.871 3.576 1 93.81 224 TYR A N 1
ATOM 1783 C CA . TYR A 1 224 ? -3.033 -2.248 3.545 1 93.81 224 TYR A CA 1
ATOM 1784 C C . TYR A 1 224 ? -4.129 -3.297 3.391 1 93.81 224 TYR A C 1
ATOM 1786 O O . TYR A 1 224 ? -5.133 -3.264 4.105 1 93.81 224 TYR A O 1
ATOM 1794 N N . GLU A 1 225 ? -3.916 -4.219 2.482 1 93.69 225 GLU A N 1
ATOM 1795 C CA . GLU A 1 225 ? -4.895 -5.273 2.232 1 93.69 225 GLU A CA 1
ATOM 1796 C C . GLU A 1 225 ? -5.09 -6.152 3.465 1 93.69 225 GLU A C 1
ATOM 1798 O O . GLU A 1 225 ? -6.195 -6.625 3.729 1 93.69 225 GLU A O 1
ATOM 1803 N N . TRP A 1 226 ? -4.039 -6.324 4.125 1 93.25 226 TRP A N 1
ATOM 1804 C CA . TRP A 1 226 ? -4.129 -7.125 5.34 1 93.25 226 TRP A CA 1
ATOM 1805 C C . TRP A 1 226 ? -4.969 -6.422 6.398 1 93.25 226 TRP A C 1
ATOM 1807 O O . TRP A 1 226 ? -5.734 -7.062 7.121 1 93.25 226 TRP A O 1
ATOM 1817 N N . PHE A 1 227 ? -4.914 -5.145 6.469 1 90.31 227 PHE A N 1
ATOM 1818 C CA . PHE A 1 227 ? -5.738 -4.391 7.406 1 90.31 227 PHE A CA 1
ATOM 1819 C C . PHE A 1 227 ? -7.203 -4.406 6.977 1 90.31 227 PHE A C 1
ATOM 1821 O O . PHE A 1 227 ? -8.102 -4.41 7.824 1 90.31 227 PHE A O 1
ATOM 1828 N N . LEU A 1 228 ? -7.367 -4.445 5.699 1 89.56 228 LEU A N 1
ATOM 1829 C CA . LEU A 1 228 ? -8.742 -4.559 5.23 1 89.56 228 LEU A CA 1
ATOM 1830 C C . LEU A 1 228 ? -9.367 -5.867 5.691 1 89.56 228 LEU A C 1
ATOM 1832 O O . LEU A 1 228 ? -10.562 -5.914 6.008 1 89.56 228 LEU A O 1
ATOM 1836 N N . VAL A 1 229 ? -8.555 -6.949 5.719 1 89.56 229 VAL A N 1
ATOM 1837 C CA . VAL A 1 229 ? -9.039 -8.227 6.223 1 89.56 229 VAL A CA 1
ATOM 1838 C C . VAL A 1 229 ? -9.516 -8.062 7.668 1 89.56 229 VAL A C 1
ATOM 1840 O O . VAL A 1 229 ? -10.602 -8.516 8.023 1 89.56 229 VAL A O 1
ATOM 1843 N N . LEU A 1 230 ? -8.766 -7.375 8.445 1 85.81 230 LEU A N 1
ATOM 1844 C CA . LEU A 1 230 ? -9.07 -7.176 9.852 1 85.81 230 LEU A CA 1
ATOM 1845 C C . LEU A 1 230 ? -10.305 -6.289 10.023 1 85.81 230 LEU A C 1
ATOM 1847 O O . LEU A 1 230 ? -11.195 -6.602 10.812 1 85.81 230 LEU A O 1
ATOM 1851 N N . GLU A 1 231 ? -10.375 -5.277 9.266 1 84 231 GLU A N 1
ATOM 1852 C CA . GLU A 1 231 ? -11.461 -4.324 9.406 1 84 231 GLU A CA 1
ATOM 1853 C C . GLU A 1 231 ? -12.789 -4.922 8.938 1 84 231 GLU A C 1
ATOM 1855 O O . GLU A 1 231 ? -13.828 -4.695 9.555 1 84 231 GLU A O 1
ATOM 1860 N N . HIS A 1 232 ? -12.711 -5.656 7.871 1 84.19 232 HIS A N 1
ATOM 1861 C CA . HIS A 1 232 ? -13.922 -6.332 7.418 1 84.19 232 HIS A CA 1
ATOM 1862 C C . HIS A 1 232 ? -14.391 -7.352 8.445 1 84.19 232 HIS A C 1
ATOM 1864 O O . HIS A 1 232 ? -15.602 -7.559 8.617 1 84.19 232 HIS A O 1
ATOM 1870 N N . SER A 1 233 ? -13.469 -7.953 9.086 1 85.31 233 SER A N 1
ATOM 1871 C CA . SER A 1 233 ? -13.812 -8.914 10.125 1 85.31 233 SER A CA 1
ATOM 1872 C C . SER A 1 233 ? -14.484 -8.219 11.312 1 85.31 233 SER A C 1
ATOM 1874 O O . SER A 1 233 ? -15.477 -8.711 11.844 1 85.31 233 SER A O 1
ATOM 1876 N N . ILE A 1 234 ? -13.984 -7.066 11.609 1 81.5 234 ILE A N 1
ATOM 1877 C CA . ILE A 1 234 ? -14.531 -6.32 12.742 1 81.5 234 ILE A CA 1
ATOM 1878 C C . ILE A 1 234 ? -15.906 -5.777 12.383 1 81.5 234 ILE A C 1
ATOM 1880 O O . ILE A 1 234 ? -16.828 -5.824 13.195 1 81.5 234 ILE A O 1
ATOM 1884 N N . ASP A 1 235 ? -16.016 -5.305 11.172 1 79.81 235 ASP A N 1
ATOM 1885 C CA . ASP A 1 235 ? -17.25 -4.688 10.719 1 79.81 235 ASP A CA 1
ATOM 1886 C C . ASP A 1 235 ? -18.406 -5.684 10.742 1 79.81 235 ASP A C 1
ATOM 1888 O O . ASP A 1 235 ? -19.562 -5.301 10.93 1 79.81 235 ASP A O 1
ATOM 1892 N N . ASN A 1 236 ? -18.094 -6.965 10.555 1 81.06 236 ASN A N 1
ATOM 1893 C CA . ASN A 1 236 ? -19.125 -8 10.555 1 81.06 236 ASN A CA 1
ATOM 1894 C C . ASN A 1 236 ? -19.094 -8.828 11.844 1 81.06 236 ASN A C 1
ATOM 1896 O O . ASN A 1 236 ? -19.406 -10.016 11.828 1 81.06 236 ASN A O 1
ATOM 1900 N N . ASN A 1 237 ? -18.609 -8.188 12.914 1 81.31 237 ASN A N 1
ATOM 1901 C CA . ASN A 1 237 ? -18.547 -8.828 14.227 1 81.31 237 ASN A CA 1
ATOM 1902 C C . ASN A 1 237 ? -17.812 -10.164 14.164 1 81.31 237 ASN A C 1
ATOM 1904 O O . ASN A 1 237 ? -18.234 -11.133 14.805 1 81.31 237 ASN A O 1
ATOM 1908 N N . PHE A 1 238 ? -16.891 -10.258 13.211 1 85.44 238 PHE A N 1
ATOM 1909 C CA . PHE A 1 238 ? -16.031 -11.43 13.023 1 85.44 238 PHE A CA 1
ATOM 1910 C C . PHE A 1 238 ? -16.844 -12.625 12.531 1 85.44 238 PHE A C 1
ATOM 1912 O O . PHE A 1 238 ? -16.359 -13.758 12.562 1 85.44 238 PHE A O 1
ATOM 1919 N N . GLU A 1 239 ? -18 -12.367 12.094 1 85.94 239 GLU A N 1
ATOM 1920 C CA . GLU A 1 239 ? -18.859 -13.445 11.609 1 85.94 239 GLU A CA 1
ATOM 1921 C C . GLU A 1 239 ? -18.281 -14.094 10.359 1 85.94 239 GLU A C 1
ATOM 1923 O O . GLU A 1 239 ? -18.281 -15.32 10.227 1 85.94 239 GLU A O 1
ATOM 1928 N N . VAL A 1 240 ? -17.812 -13.297 9.5 1 84.31 240 VAL A N 1
ATOM 1929 C CA . VAL A 1 240 ? -17.281 -13.805 8.242 1 84.31 240 VAL A CA 1
ATOM 1930 C C . VAL A 1 240 ? -16.016 -14.617 8.516 1 84.31 240 VAL A C 1
ATOM 1932 O O . VAL A 1 240 ? -15.82 -15.695 7.949 1 84.31 240 VAL A O 1
ATOM 1935 N N . LEU A 1 241 ? -15.18 -14.102 9.375 1 86.75 241 LEU A N 1
ATOM 1936 C CA . LEU A 1 241 ? -13.945 -14.812 9.719 1 86.75 241 LEU A CA 1
ATOM 1937 C C . LEU A 1 241 ? -14.258 -16.141 10.398 1 86.75 241 LEU A C 1
ATOM 1939 O O . LEU A 1 241 ? -13.711 -17.172 10.023 1 86.75 241 LEU A O 1
ATOM 1943 N N . ILE A 1 242 ? -15.102 -16.062 11.367 1 85.31 242 ILE A N 1
ATOM 1944 C CA . ILE A 1 242 ? -15.5 -17.266 12.094 1 85.31 242 ILE A CA 1
ATOM 1945 C C . ILE A 1 242 ? -16.203 -18.234 11.141 1 85.31 242 ILE A C 1
ATOM 1947 O O . ILE A 1 242 ? -15.953 -19.438 11.18 1 85.31 242 ILE A O 1
ATOM 1951 N N . GLY A 1 243 ? -17.062 -17.672 10.344 1 82.38 243 GLY A N 1
ATOM 1952 C CA . GLY A 1 243 ? -17.703 -18.484 9.328 1 82.38 243 GLY A CA 1
ATOM 1953 C C . GLY A 1 243 ? -16.719 -19.172 8.406 1 82.38 243 GLY A C 1
ATOM 1954 O O . GLY A 1 243 ? -16.875 -20.359 8.102 1 82.38 243 GLY A O 1
ATOM 1955 N N . THR A 1 244 ? -15.758 -18.484 8.016 1 83.06 244 THR A N 1
ATOM 1956 C CA . THR A 1 244 ? -14.719 -19.031 7.145 1 83.06 244 THR A CA 1
ATOM 1957 C C . THR A 1 244 ? -13.977 -20.156 7.848 1 83.06 244 THR A C 1
ATOM 1959 O O . THR A 1 244 ? -13.75 -21.219 7.262 1 83.06 244 THR A O 1
ATOM 1962 N N . ILE A 1 245 ? -13.625 -19.906 9.102 1 84.69 245 ILE A N 1
ATOM 1963 C CA . ILE A 1 245 ? -12.906 -20.906 9.883 1 84.69 245 ILE A CA 1
ATOM 1964 C C . ILE A 1 245 ? -13.781 -22.141 10.062 1 84.69 245 ILE A C 1
ATOM 1966 O O . ILE A 1 245 ? -13.312 -23.281 9.906 1 84.69 245 ILE A O 1
ATOM 1970 N N . THR A 1 246 ? -15.008 -21.891 10.305 1 85 246 THR A N 1
ATOM 1971 C CA . THR A 1 246 ? -15.953 -22.984 10.492 1 85 246 THR A CA 1
ATOM 1972 C C . THR A 1 246 ? -16.109 -23.781 9.195 1 85 246 THR A C 1
ATOM 1974 O O . THR A 1 246 ? -16.203 -25.016 9.219 1 85 246 THR A O 1
ATOM 1977 N N . GLN A 1 247 ? -16.172 -23.062 8.094 1 83.31 247 GLN A N 1
ATOM 1978 C CA . GLN A 1 247 ? -16.266 -23.719 6.789 1 83.31 247 GLN A CA 1
ATOM 1979 C C . GLN A 1 247 ? -15.047 -24.594 6.516 1 83.31 247 GLN A C 1
ATOM 1981 O O . GLN A 1 247 ? -15.18 -25.703 6.004 1 83.31 247 GLN A O 1
ATOM 1986 N N . ILE A 1 248 ? -13.953 -24.172 6.895 1 80.38 248 ILE A N 1
ATOM 1987 C CA . ILE A 1 248 ? -12.703 -24.891 6.676 1 80.38 248 ILE A CA 1
ATOM 1988 C C . ILE A 1 248 ? -12.68 -26.156 7.547 1 80.38 248 ILE A C 1
ATOM 1990 O O . ILE A 1 248 ? -12.352 -27.234 7.07 1 80.38 248 ILE A O 1
ATOM 1994 N N . ILE A 1 249 ? -13.125 -25.953 8.773 1 85 249 ILE A N 1
ATOM 1995 C CA . ILE A 1 249 ? -13.055 -27.047 9.727 1 85 249 ILE A CA 1
ATOM 1996 C C . ILE A 1 249 ? -14.141 -28.078 9.422 1 85 249 ILE A C 1
ATOM 1998 O O . ILE A 1 249 ? -13.891 -29.281 9.43 1 85 249 ILE A O 1
ATOM 2002 N N . SER A 1 250 ? -15.336 -27.609 9.125 1 85.56 250 SER A N 1
ATOM 2003 C CA . SER A 1 250 ? -16.453 -28.516 8.891 1 85.56 250 SER A CA 1
ATOM 2004 C C . SER A 1 250 ? -16.375 -29.141 7.5 1 85.56 250 SER A C 1
ATOM 2006 O O . SER A 1 250 ? -16.969 -30.203 7.258 1 85.56 250 SER A O 1
ATOM 2008 N N . GLY A 1 251 ? -15.742 -28.5 6.613 1 80.25 251 GLY A N 1
ATOM 2009 C CA . GLY A 1 251 ? -15.656 -28.969 5.242 1 80.25 251 GLY A CA 1
ATOM 2010 C C . GLY A 1 251 ? -16.891 -28.672 4.422 1 80.25 251 GLY A C 1
ATOM 2011 O O . GLY A 1 251 ? -17.016 -29.109 3.281 1 80.25 251 GLY A O 1
ATOM 2012 N N . ILE A 1 252 ? -17.844 -27.938 4.992 1 84.06 252 ILE A N 1
ATOM 2013 C CA . ILE A 1 252 ? -19.062 -27.578 4.281 1 84.06 252 ILE A CA 1
ATOM 2014 C C . ILE A 1 252 ? -18.922 -26.203 3.652 1 84.06 252 ILE A C 1
ATOM 2016 O O . ILE A 1 252 ? -19.078 -25.188 4.332 1 84.06 252 ILE A O 1
ATOM 2020 N N . THR A 1 253 ? -18.5 -26.188 2.445 1 88.38 253 THR A N 1
ATOM 2021 C CA . THR A 1 253 ? -18.297 -24.953 1.694 1 88.38 253 THR A CA 1
ATOM 2022 C C . THR A 1 253 ? -18.734 -25.125 0.239 1 88.38 253 THR A C 1
ATOM 2024 O O . THR A 1 253 ? -18.859 -26.25 -0.242 1 88.38 253 THR A O 1
ATOM 2027 N N . TYR A 1 254 ? -19.109 -24.047 -0.314 1 92 254 TYR A N 1
ATOM 2028 C CA . TYR A 1 254 ? -19.281 -24.094 -1.762 1 92 254 TYR A CA 1
ATOM 2029 C C . TYR A 1 254 ? -18 -24.531 -2.453 1 92 254 TYR A C 1
ATOM 2031 O O . TYR A 1 254 ? -16.891 -24.266 -1.968 1 92 254 TYR A O 1
ATOM 2039 N N . SER A 1 255 ? -18.141 -25.25 -3.521 1 94.62 255 SER A N 1
ATOM 2040 C CA . SER A 1 255 ? -17 -25.812 -4.238 1 94.62 255 SER A CA 1
ATOM 2041 C C . SER A 1 255 ? -16.016 -24.719 -4.641 1 94.62 255 SER A C 1
ATOM 2043 O O . SER A 1 255 ? -14.797 -24.875 -4.477 1 94.62 255 SER A O 1
ATOM 2045 N N . ALA A 1 256 ? -16.516 -23.625 -5.145 1 96.19 256 ALA A N 1
ATOM 2046 C CA . ALA A 1 256 ? -15.641 -22.547 -5.578 1 96.19 256 ALA A CA 1
ATOM 2047 C C . ALA A 1 256 ? -14.883 -21.953 -4.398 1 96.19 256 ALA A C 1
ATOM 2049 O O . ALA A 1 256 ? -13.695 -21.625 -4.512 1 96.19 256 ALA A O 1
ATOM 2050 N N . THR A 1 257 ? -15.539 -21.828 -3.322 1 95.44 257 THR A N 1
ATOM 2051 C CA . THR A 1 257 ? -14.93 -21.266 -2.125 1 95.44 257 THR A CA 1
ATOM 2052 C C . THR A 1 257 ? -13.875 -22.203 -1.56 1 95.44 257 THR A C 1
ATOM 2054 O O . THR A 1 257 ? -12.797 -21.781 -1.154 1 95.44 257 THR A O 1
ATOM 2057 N N . ASP A 1 258 ? -14.227 -23.453 -1.54 1 94.75 258 ASP A N 1
ATOM 2058 C CA . ASP A 1 258 ? -13.258 -24.453 -1.087 1 94.75 258 ASP A CA 1
ATOM 2059 C C . ASP A 1 258 ? -12 -24.438 -1.945 1 94.75 258 ASP A C 1
ATOM 2061 O O . ASP A 1 258 ? -10.883 -24.5 -1.423 1 94.75 258 ASP A O 1
ATOM 2065 N N . PHE A 1 259 ? -12.203 -24.344 -3.197 1 96.56 259 PHE A N 1
ATOM 2066 C CA . PHE A 1 259 ? -11.086 -24.25 -4.137 1 96.56 259 PHE A CA 1
ATOM 2067 C C . PHE A 1 259 ? -10.195 -23.062 -3.799 1 96.56 259 PHE A C 1
ATOM 2069 O O . PHE A 1 259 ? -8.969 -23.188 -3.74 1 96.56 259 PHE A O 1
ATOM 2076 N N . MET A 1 260 ? -10.789 -21.922 -3.547 1 96.25 260 MET A N 1
ATOM 2077 C CA . MET A 1 260 ? -10.039 -20.703 -3.328 1 96.25 260 MET A CA 1
ATOM 2078 C C . MET A 1 260 ? -9.359 -20.703 -1.961 1 96.25 260 MET A C 1
ATOM 2080 O O . MET A 1 260 ? -8.281 -20.141 -1.792 1 96.25 260 MET A O 1
ATOM 2084 N N . ILE A 1 261 ? -9.969 -21.328 -0.988 1 94.62 261 ILE A N 1
ATOM 2085 C CA . ILE A 1 261 ? -9.336 -21.516 0.315 1 94.62 261 ILE A CA 1
ATOM 2086 C C . ILE A 1 261 ? -8.047 -22.312 0.161 1 94.62 261 ILE A C 1
ATOM 2088 O O . ILE A 1 261 ? -6.996 -21.922 0.66 1 94.62 261 ILE A O 1
ATOM 2092 N N . VAL A 1 262 ? -8.141 -23.359 -0.543 1 94.69 262 VAL A N 1
ATOM 2093 C CA . VAL A 1 262 ? -7 -24.25 -0.756 1 94.69 262 VAL A CA 1
ATOM 2094 C C . VAL A 1 262 ? -5.941 -23.531 -1.596 1 94.69 262 VAL A C 1
ATOM 2096 O O . VAL A 1 262 ? -4.742 -23.672 -1.348 1 94.69 262 VAL A O 1
ATOM 2099 N N . ASP A 1 263 ? -6.402 -22.766 -2.559 1 97.25 263 ASP A N 1
ATOM 2100 C CA . ASP A 1 263 ? -5.484 -22 -3.391 1 97.25 263 ASP A CA 1
ATOM 2101 C C . ASP A 1 263 ? -4.695 -21 -2.553 1 97.25 263 ASP A C 1
ATOM 2103 O O . ASP A 1 263 ? -3.48 -20.859 -2.719 1 97.25 263 ASP A O 1
ATOM 2107 N N . THR A 1 264 ? -5.352 -20.375 -1.638 1 96.56 264 THR A N 1
ATOM 2108 C CA . THR A 1 264 ? -4.73 -19.375 -0.783 1 96.56 264 THR A CA 1
ATOM 2109 C C . THR A 1 264 ? -3.709 -20.016 0.153 1 96.56 264 THR A C 1
ATOM 2111 O O . THR A 1 264 ? -2.547 -19.609 0.187 1 96.56 264 THR A O 1
ATOM 2114 N N . TRP A 1 265 ? -4.086 -21.016 0.819 1 94.75 265 TRP A N 1
ATOM 2115 C CA . TRP A 1 265 ? -3.199 -21.656 1.781 1 94.75 265 TRP A CA 1
ATOM 2116 C C . TRP A 1 265 ? -2.082 -22.422 1.069 1 94.75 265 TRP A C 1
ATOM 2118 O O . TRP A 1 265 ? -0.961 -22.5 1.576 1 94.75 265 TRP A O 1
ATOM 2128 N N . GLY A 1 266 ? -2.457 -22.984 -0.053 1 97.5 266 GLY A N 1
ATOM 2129 C CA . GLY A 1 266 ? -1.435 -23.641 -0.854 1 97.5 266 GLY A CA 1
ATOM 2130 C C . GLY A 1 266 ? -0.337 -22.703 -1.306 1 97.5 266 GLY A C 1
ATOM 2131 O O . GLY A 1 266 ? 0.844 -23.047 -1.281 1 97.5 266 GLY A O 1
ATOM 2132 N N . LEU A 1 267 ? -0.743 -21.5 -1.713 1 98.5 267 LEU A N 1
ATOM 2133 C CA . LEU A 1 267 ? 0.256 -20.547 -2.158 1 98.5 267 LEU A CA 1
ATOM 2134 C C . LEU A 1 267 ? 1.1 -20.047 -0.986 1 98.5 267 LEU A C 1
ATOM 2136 O O . LEU A 1 267 ? 2.299 -19.812 -1.138 1 98.5 267 LEU A O 1
ATOM 2140 N N . ILE A 1 268 ? 0.493 -19.875 0.17 1 98 268 ILE A N 1
ATOM 2141 C CA . ILE A 1 268 ? 1.238 -19.5 1.365 1 98 268 ILE A CA 1
ATOM 2142 C C . ILE A 1 268 ? 2.297 -20.562 1.673 1 98 268 ILE A C 1
ATOM 2144 O O . ILE A 1 268 ? 3.463 -20.234 1.902 1 98 268 ILE A O 1
ATOM 2148 N N . ALA A 1 269 ? 1.878 -21.75 1.602 1 97.69 269 ALA A N 1
ATOM 2149 C CA . ALA A 1 269 ? 2.797 -22.859 1.864 1 97.69 269 ALA A CA 1
ATOM 2150 C C . ALA A 1 269 ? 3.914 -22.906 0.827 1 97.69 269 ALA A C 1
ATOM 2152 O O . ALA A 1 269 ? 5.078 -23.125 1.168 1 97.69 269 ALA A O 1
ATOM 2153 N N . ALA A 1 270 ? 3.508 -22.75 -0.394 1 98.44 270 ALA A N 1
ATOM 2154 C CA . ALA A 1 270 ? 4.504 -22.75 -1.463 1 98.44 270 ALA A CA 1
ATOM 2155 C C . ALA A 1 270 ? 5.512 -21.609 -1.27 1 98.44 270 ALA A C 1
ATOM 2157 O O . ALA A 1 270 ? 6.715 -21.812 -1.481 1 98.44 270 ALA A O 1
ATOM 2158 N N . SER A 1 271 ? 5.039 -20.453 -0.904 1 98.44 271 SER A N 1
ATOM 2159 C CA . SER A 1 271 ? 5.926 -19.312 -0.653 1 98.44 271 SER A CA 1
ATOM 2160 C C . SER A 1 271 ? 6.871 -19.594 0.511 1 98.44 271 SER A C 1
ATOM 2162 O O . SER A 1 271 ? 8.055 -19.266 0.448 1 98.44 271 SER A O 1
ATOM 2164 N N . ALA A 1 272 ? 6.344 -20.188 1.525 1 97.88 272 ALA A N 1
ATOM 2165 C CA . ALA A 1 272 ? 7.176 -20.562 2.662 1 97.88 272 ALA A CA 1
ATOM 2166 C C . ALA A 1 272 ? 8.25 -21.562 2.244 1 97.88 272 ALA A C 1
ATOM 2168 O O . ALA A 1 272 ? 9.398 -21.469 2.674 1 97.88 272 ALA A O 1
ATOM 2169 N N . TYR A 1 273 ? 7.816 -22.469 1.454 1 97.69 273 TYR A N 1
ATOM 2170 C CA . TYR A 1 273 ? 8.766 -23.469 0.988 1 97.69 273 TYR A CA 1
ATOM 2171 C C . TYR A 1 273 ? 9.867 -22.844 0.145 1 97.69 273 TYR A C 1
ATOM 2173 O O . TYR A 1 273 ? 11.031 -23.219 0.255 1 97.69 273 TYR A O 1
ATOM 2181 N N . TRP A 1 274 ? 9.492 -21.953 -0.718 1 97.56 274 TRP A N 1
ATOM 2182 C CA . TRP A 1 274 ? 10.5 -21.266 -1.53 1 97.56 274 TRP A CA 1
ATOM 2183 C C . TRP A 1 274 ? 11.508 -20.547 -0.65 1 97.56 274 TRP A C 1
ATOM 2185 O O . TRP A 1 274 ? 12.711 -20.578 -0.911 1 97.56 274 TRP A O 1
ATOM 2195 N N . ILE A 1 275 ? 11.031 -19.859 0.362 1 97.38 275 ILE A N 1
ATOM 2196 C CA . ILE A 1 275 ? 11.93 -19.172 1.282 1 97.38 275 ILE A CA 1
ATOM 2197 C C . ILE A 1 275 ? 12.867 -20.188 1.94 1 97.38 275 ILE A C 1
ATOM 2199 O O . ILE A 1 275 ? 14.07 -19.938 2.07 1 97.38 275 ILE A O 1
ATOM 2203 N N . PHE A 1 276 ? 12.281 -21.328 2.318 1 96.19 276 PHE A N 1
ATOM 2204 C CA . PHE A 1 276 ? 13.055 -22.391 2.936 1 96.19 276 PHE A CA 1
ATOM 2205 C C . PHE A 1 276 ? 14.188 -22.844 2.016 1 96.19 276 PHE A C 1
ATOM 2207 O O . PHE A 1 276 ? 15.336 -22.953 2.443 1 96.19 276 PHE A O 1
ATOM 2214 N N . VAL A 1 277 ? 13.891 -23 0.764 1 94.81 277 VAL A N 1
ATOM 2215 C CA . VAL A 1 277 ? 14.891 -23.484 -0.184 1 94.81 277 VAL A CA 1
ATOM 2216 C C . VAL A 1 277 ? 15.844 -22.359 -0.557 1 94.81 277 VAL A C 1
ATOM 2218 O O . VAL A 1 277 ? 17.031 -22.594 -0.782 1 94.81 277 VAL A O 1
ATOM 2221 N N . ALA A 1 278 ? 15.32 -21.125 -0.677 1 93 278 ALA A N 1
ATOM 2222 C CA . ALA A 1 278 ? 16.156 -19.984 -0.999 1 93 278 ALA A CA 1
ATOM 2223 C C . ALA A 1 278 ? 17.188 -19.719 0.102 1 93 278 ALA A C 1
ATOM 2225 O O . ALA A 1 278 ? 18.266 -19.172 -0.156 1 93 278 ALA A O 1
ATOM 2226 N N . GLU A 1 279 ? 16.828 -20.156 1.278 1 92.19 279 GLU A N 1
ATOM 2227 C CA . GLU A 1 279 ? 17.734 -20.016 2.416 1 92.19 279 GLU A CA 1
ATOM 2228 C C . GLU A 1 279 ? 18.5 -21.312 2.666 1 92.19 279 GLU A C 1
ATOM 2230 O O . GLU A 1 279 ? 18.797 -21.641 3.812 1 92.19 279 GLU A O 1
ATOM 2235 N N . ASN A 1 280 ? 18.656 -22.125 1.714 1 87.75 280 ASN A N 1
ATOM 2236 C CA . ASN A 1 280 ? 19.516 -23.312 1.683 1 87.75 280 ASN A CA 1
ATOM 2237 C C . ASN A 1 280 ? 18.906 -24.453 2.482 1 87.75 280 ASN A C 1
ATOM 2239 O O . ASN A 1 280 ? 19.641 -25.203 3.154 1 87.75 280 ASN A O 1
ATOM 2243 N N . GLY A 1 281 ? 17.688 -24.484 2.473 1 89.38 281 GLY A N 1
ATOM 2244 C CA . GLY A 1 281 ? 17 -25.609 3.102 1 89.38 281 GLY A CA 1
ATOM 2245 C C . GLY A 1 281 ? 17.125 -25.609 4.613 1 89.38 281 GLY A C 1
ATOM 2246 O O . GLY A 1 281 ? 17.172 -26.672 5.242 1 89.38 281 GLY A O 1
ATOM 2247 N N . LYS A 1 282 ? 17.312 -24.469 5.176 1 89.38 282 LYS A N 1
ATOM 2248 C CA . LYS A 1 282 ? 17.406 -24.344 6.629 1 89.38 282 LYS A CA 1
ATOM 2249 C C . LYS A 1 282 ? 16.297 -23.453 7.184 1 89.38 282 LYS A C 1
ATOM 2251 O O . LYS A 1 282 ? 15.93 -22.453 6.562 1 89.38 282 LYS A O 1
ATOM 2256 N N . PHE A 1 283 ? 15.812 -23.844 8.305 1 91.62 283 PHE A N 1
ATOM 2257 C CA . PHE A 1 283 ? 14.852 -23.031 9.031 1 91.62 283 PHE A CA 1
ATOM 2258 C C . PHE A 1 283 ? 15.562 -21.953 9.844 1 91.62 283 PHE A C 1
ATOM 2260 O O . PHE A 1 283 ? 15.578 -22.016 11.078 1 91.62 283 PHE A O 1
ATOM 2267 N N . ASN A 1 284 ? 16.078 -21.016 9.188 1 92.31 284 ASN A N 1
ATOM 2268 C CA . ASN A 1 284 ? 16.844 -19.953 9.836 1 92.31 284 ASN A CA 1
ATOM 2269 C C . ASN A 1 284 ? 15.945 -18.812 10.289 1 92.31 284 ASN A C 1
ATOM 2271 O O . ASN A 1 284 ? 14.719 -18.922 10.25 1 92.31 284 ASN A O 1
ATOM 2275 N N . ARG A 1 285 ? 16.531 -17.812 10.75 1 93.25 285 ARG A N 1
ATOM 2276 C CA . ARG A 1 285 ? 15.82 -16.672 11.289 1 93.25 285 ARG A CA 1
ATOM 2277 C C . ARG A 1 285 ? 14.938 -16.016 10.234 1 93.25 285 ARG A C 1
ATOM 2279 O O . ARG A 1 285 ? 13.828 -15.57 10.531 1 93.25 285 ARG A O 1
ATOM 2286 N N . LYS A 1 286 ? 15.375 -15.953 9.039 1 93.88 286 LYS A N 1
ATOM 2287 C CA . LYS A 1 286 ? 14.617 -15.328 7.961 1 93.88 286 LYS A CA 1
ATOM 2288 C C . LYS A 1 286 ? 13.328 -16.094 7.68 1 93.88 286 LYS A C 1
ATOM 2290 O O . LYS A 1 286 ? 12.297 -15.492 7.391 1 93.88 286 LYS A O 1
ATOM 2295 N N . PHE A 1 287 ? 13.453 -17.406 7.746 1 94.81 287 PHE A N 1
ATOM 2296 C CA . PHE A 1 287 ? 12.273 -18.234 7.562 1 94.81 287 PHE A CA 1
ATOM 2297 C C . PHE A 1 287 ? 11.234 -17.969 8.648 1 94.81 287 PHE A C 1
ATOM 2299 O O . PHE A 1 287 ? 10.07 -17.719 8.352 1 94.81 287 PHE A O 1
ATOM 2306 N N . TRP A 1 288 ? 11.633 -17.906 9.891 1 95.06 288 TRP A N 1
ATOM 2307 C CA . TRP A 1 288 ? 10.719 -17.703 11.008 1 95.06 288 TRP A CA 1
ATOM 2308 C C . TRP A 1 288 ? 10.195 -16.281 11.031 1 95.06 288 TRP A C 1
ATOM 2310 O O . TRP A 1 288 ? 9.062 -16.031 11.453 1 95.06 288 TRP A O 1
ATOM 2320 N N . LYS A 1 289 ? 11.016 -15.391 10.547 1 95.06 289 LYS A N 1
ATOM 2321 C CA . LYS A 1 289 ? 10.547 -14.016 10.406 1 95.06 289 LYS A CA 1
ATOM 2322 C C . LYS A 1 289 ? 9.391 -13.93 9.414 1 95.06 289 LYS A C 1
ATOM 2324 O O . LYS A 1 289 ? 8.445 -13.172 9.617 1 95.06 289 LYS A O 1
ATOM 2329 N N . PHE A 1 290 ? 9.5 -14.688 8.359 1 96.06 290 PHE A N 1
ATOM 2330 C CA . PHE A 1 290 ? 8.414 -14.742 7.387 1 96.06 290 PHE A CA 1
ATOM 2331 C C . PHE A 1 290 ? 7.129 -15.234 8.047 1 96.06 290 PHE A C 1
ATOM 2333 O O . PHE A 1 290 ? 6.062 -14.641 7.859 1 96.06 290 PHE A O 1
ATOM 2340 N N . ILE A 1 291 ? 7.27 -16.25 8.836 1 95.44 291 ILE A N 1
ATOM 2341 C CA . ILE A 1 291 ? 6.102 -16.828 9.492 1 95.44 291 ILE A CA 1
ATOM 2342 C C . ILE A 1 291 ? 5.5 -15.82 10.461 1 95.44 291 ILE A C 1
ATOM 2344 O O . ILE A 1 291 ? 4.289 -15.594 10.461 1 95.44 291 ILE A O 1
ATOM 2348 N N . GLY A 1 292 ? 6.301 -15.227 11.266 1 95.06 292 GLY A N 1
ATOM 2349 C CA . GLY A 1 292 ? 5.824 -14.242 12.227 1 95.06 292 GLY A CA 1
ATOM 2350 C C . GLY A 1 292 ? 5.23 -13.008 11.57 1 95.06 292 GLY A C 1
ATOM 2351 O O . GLY A 1 292 ? 4.168 -12.539 11.977 1 95.06 292 GLY A O 1
ATOM 2352 N N . GLN A 1 293 ? 5.863 -12.508 10.531 1 96.19 293 GLN A N 1
ATOM 2353 C CA . GLN A 1 293 ? 5.418 -11.305 9.852 1 96.19 293 GLN A CA 1
ATOM 2354 C C . GLN A 1 293 ? 4.141 -11.562 9.055 1 96.19 293 GLN A C 1
ATOM 2356 O O . GLN A 1 293 ? 3.389 -10.633 8.758 1 96.19 293 GLN A O 1
ATOM 2361 N N . SER A 1 294 ? 3.984 -12.805 8.688 1 96.31 294 SER A N 1
ATOM 2362 C CA . SER A 1 294 ? 2.768 -13.141 7.953 1 96.31 294 SER A CA 1
ATOM 2363 C C . SER A 1 294 ? 1.525 -12.898 8.805 1 96.31 294 SER A C 1
ATOM 2365 O O . SER A 1 294 ? 0.458 -12.578 8.281 1 96.31 294 SER A O 1
ATOM 2367 N N . ILE A 1 295 ? 1.673 -12.961 10.094 1 92.69 295 ILE A N 1
ATOM 2368 C CA . ILE A 1 295 ? 0.563 -12.734 11.008 1 92.69 295 ILE A CA 1
ATOM 2369 C C . ILE A 1 295 ? 0.326 -11.234 11.164 1 92.69 295 ILE A C 1
ATOM 2371 O O . ILE A 1 295 ? -0.82 -10.773 11.172 1 92.69 295 ILE A O 1
ATOM 2375 N N . LEU A 1 296 ? 1.339 -10.492 11.148 1 91.81 296 LEU A N 1
ATOM 2376 C CA . LEU A 1 296 ? 1.257 -9.062 11.445 1 91.81 296 LEU A CA 1
ATOM 2377 C C . LEU A 1 296 ? 0.896 -8.266 10.203 1 91.81 296 LEU A C 1
ATOM 2379 O O . LEU A 1 296 ? 0.09 -7.336 10.266 1 91.81 296 LEU A O 1
ATOM 2383 N N . CYS A 1 297 ? 1.575 -8.617 9.07 1 94.69 297 CYS A N 1
ATOM 2384 C CA . CYS A 1 297 ? 1.397 -7.785 7.879 1 94.69 297 CYS A CA 1
ATOM 2385 C C . CYS A 1 297 ? 0.812 -8.602 6.73 1 94.69 297 CYS A C 1
ATOM 2387 O O . CYS A 1 297 ? 0.774 -8.133 5.59 1 94.69 297 CYS A O 1
ATOM 2389 N N . GLY A 1 298 ? 0.3 -9.859 7.008 1 96.31 298 GLY A N 1
ATOM 2390 C CA . GLY A 1 298 ? -0.221 -10.711 5.949 1 96.31 298 GLY A CA 1
ATOM 2391 C C . GLY A 1 298 ? 0.864 -11.461 5.195 1 96.31 298 GLY A C 1
ATOM 2392 O O . GLY A 1 298 ? 2.006 -11 5.121 1 96.31 298 GLY A O 1
ATOM 2393 N N . PRO A 1 299 ? 0.545 -12.555 4.66 1 97.81 299 PRO A N 1
ATOM 2394 C CA . PRO A 1 299 ? 1.542 -13.344 3.93 1 97.81 299 PRO A CA 1
ATOM 2395 C C . PRO A 1 299 ? 2.148 -12.586 2.752 1 97.81 299 PRO A C 1
ATOM 2397 O O . PRO A 1 299 ? 3.34 -12.734 2.465 1 97.81 299 PRO A O 1
ATOM 2400 N N . GLY A 1 300 ? 1.3 -11.797 2 1 98.31 300 GLY A N 1
ATOM 2401 C CA . GLY A 1 300 ? 1.836 -10.977 0.926 1 98.31 300 GLY A CA 1
ATOM 2402 C C . GLY A 1 300 ? 2.85 -9.953 1.405 1 98.31 300 GLY A C 1
ATOM 2403 O O . GLY A 1 300 ? 3.893 -9.766 0.777 1 98.31 300 GLY A O 1
ATOM 2404 N N . GLY A 1 301 ? 2.525 -9.32 2.518 1 98.31 301 GLY A N 1
ATOM 2405 C CA . GLY A 1 301 ? 3.447 -8.359 3.098 1 98.31 301 GLY A CA 1
ATOM 2406 C C . GLY A 1 301 ? 4.734 -8.984 3.596 1 98.31 301 GLY A C 1
ATOM 2407 O O . GLY A 1 301 ? 5.82 -8.445 3.379 1 98.31 301 GLY A O 1
ATOM 2408 N N . ALA A 1 302 ? 4.617 -10.086 4.215 1 98.5 302 ALA A N 1
ATOM 2409 C CA . ALA A 1 302 ? 5.785 -10.797 4.73 1 98.5 302 ALA A CA 1
ATOM 2410 C C . ALA A 1 302 ? 6.711 -11.219 3.598 1 98.5 302 ALA A C 1
ATOM 2412 O O . ALA A 1 302 ? 7.934 -11.094 3.705 1 98.5 302 ALA A O 1
ATOM 2413 N N . LEU A 1 303 ? 6.09 -11.75 2.574 1 98.69 303 LEU A N 1
ATOM 2414 C CA . LEU A 1 303 ? 6.895 -12.172 1.435 1 98.69 303 LEU A CA 1
ATOM 2415 C C . LEU A 1 303 ? 7.574 -10.977 0.772 1 98.69 303 LEU A C 1
ATOM 2417 O O . LEU A 1 303 ? 8.727 -11.07 0.356 1 98.69 303 LEU A O 1
ATOM 2421 N N . ALA A 1 304 ? 6.855 -9.867 0.647 1 98.62 304 ALA A N 1
ATOM 2422 C CA . ALA A 1 304 ? 7.426 -8.656 0.065 1 98.62 304 ALA A CA 1
ATOM 2423 C C . ALA A 1 304 ? 8.625 -8.172 0.871 1 98.62 304 ALA A C 1
ATOM 2425 O O . ALA A 1 304 ? 9.641 -7.754 0.301 1 98.62 304 ALA A O 1
ATOM 2426 N N . LEU A 1 305 ? 8.539 -8.234 2.16 1 97.75 305 LEU A N 1
ATOM 2427 C CA . LEU A 1 305 ? 9.648 -7.828 3.012 1 97.75 305 LEU A CA 1
ATOM 2428 C C . LEU A 1 305 ? 10.844 -8.766 2.836 1 97.75 305 LEU A C 1
ATOM 2430 O O . LEU A 1 305 ? 11.984 -8.312 2.793 1 97.75 305 LEU A O 1
ATOM 2434 N N . TYR A 1 306 ? 10.547 -10 2.766 1 98 306 TYR A N 1
ATOM 2435 C CA . TYR A 1 306 ? 11.625 -10.945 2.529 1 98 306 TYR A CA 1
ATOM 2436 C C . TYR A 1 306 ? 12.352 -10.633 1.224 1 98 306 TYR A C 1
ATOM 2438 O O . TYR A 1 306 ? 13.578 -10.625 1.175 1 98 306 TYR A O 1
ATOM 2446 N N . VAL A 1 307 ? 11.555 -10.422 0.216 1 97.62 307 VAL A N 1
ATOM 2447 C CA . VAL A 1 307 ? 12.094 -10.156 -1.113 1 97.62 307 VAL A CA 1
ATOM 2448 C C . VAL A 1 307 ? 12.875 -8.852 -1.102 1 97.62 307 VAL A C 1
ATOM 2450 O O . VAL A 1 307 ? 13.898 -8.719 -1.788 1 97.62 307 VAL A O 1
ATOM 2453 N N . TYR A 1 308 ? 12.406 -7.875 -0.375 1 97.38 308 TYR A N 1
ATOM 2454 C CA . TYR A 1 308 ? 13.148 -6.629 -0.203 1 97.38 308 TYR A CA 1
ATOM 2455 C C . TYR A 1 308 ? 14.547 -6.895 0.329 1 97.38 308 TYR A C 1
ATOM 2457 O O . TYR A 1 308 ? 15.539 -6.426 -0.243 1 97.38 308 TYR A O 1
ATOM 2465 N N . HIS A 1 309 ? 14.633 -7.652 1.386 1 95.25 309 HIS A N 1
ATOM 2466 C CA . HIS A 1 309 ? 15.922 -7.938 2 1 95.25 309 HIS A CA 1
ATOM 2467 C C . HIS A 1 309 ? 16.797 -8.789 1.079 1 95.25 309 HIS A C 1
ATOM 2469 O O . HIS A 1 309 ? 18.016 -8.602 1.029 1 95.25 309 HIS A O 1
ATOM 2475 N N . ARG A 1 310 ? 16.172 -9.664 0.414 1 94.19 310 ARG A N 1
ATOM 2476 C CA . ARG A 1 310 ? 16.906 -10.539 -0.495 1 94.19 310 ARG A CA 1
ATOM 2477 C C . ARG A 1 310 ? 17.562 -9.734 -1.606 1 94.19 310 ARG A C 1
ATOM 2479 O O . ARG A 1 310 ? 18.781 -9.852 -1.833 1 94.19 310 ARG A O 1
ATOM 2486 N N . TYR A 1 311 ? 16.844 -8.852 -2.289 1 94.81 311 TYR A N 1
ATOM 2487 C CA . TYR A 1 311 ? 17.375 -8.094 -3.41 1 94.81 311 TYR A CA 1
ATOM 2488 C C . TYR A 1 311 ? 18.297 -6.984 -2.92 1 94.81 311 TYR A C 1
ATOM 2490 O O . TYR A 1 311 ? 19.266 -6.633 -3.6 1 94.81 311 TYR A O 1
ATOM 2498 N N . ASP A 1 312 ? 17.969 -6.461 -1.749 1 91.38 312 ASP A N 1
ATOM 2499 C CA . ASP A 1 312 ? 18.891 -5.496 -1.143 1 91.38 312 ASP A CA 1
ATOM 2500 C C . ASP A 1 312 ? 20.25 -6.121 -0.88 1 91.38 312 ASP A C 1
ATOM 2502 O O . ASP A 1 312 ? 21.281 -5.477 -1.071 1 91.38 312 ASP A O 1
ATOM 2506 N N . GLY A 1 313 ? 20.328 -7.328 -0.494 1 88.12 313 GLY A N 1
ATOM 2507 C CA . GLY A 1 313 ? 21.562 -8.047 -0.245 1 88.12 313 GLY A CA 1
ATOM 2508 C C . GLY A 1 313 ? 22.328 -8.367 -1.513 1 88.12 313 GLY A C 1
ATOM 2509 O O . GLY A 1 313 ? 23.562 -8.531 -1.48 1 88.12 313 GLY A O 1
ATOM 2510 N N . MET A 1 314 ? 21.672 -8.414 -2.574 1 87.81 314 MET A N 1
ATOM 2511 C CA . MET A 1 314 ? 22.281 -8.773 -3.85 1 87.81 314 MET A CA 1
ATOM 2512 C C . MET A 1 314 ? 22.969 -7.57 -4.48 1 87.81 314 MET A C 1
ATOM 2514 O O . MET A 1 314 ? 23.781 -7.727 -5.402 1 87.81 314 MET A O 1
ATOM 2518 N N . ILE A 1 315 ? 22.672 -6.348 -3.986 1 84.25 315 ILE A N 1
ATOM 2519 C CA . ILE A 1 315 ? 23.281 -5.137 -4.527 1 84.25 315 ILE A CA 1
ATOM 2520 C C . ILE A 1 315 ? 24.797 -5.215 -4.402 1 84.25 315 ILE A C 1
ATOM 2522 O O . ILE A 1 315 ? 25.516 -5.023 -5.383 1 84.25 315 ILE A O 1
ATOM 2526 N N . ASN A 1 316 ? 25.25 -5.445 -3.199 1 74.5 316 ASN A N 1
ATOM 2527 C CA . ASN A 1 316 ? 26.688 -5.48 -2.953 1 74.5 316 ASN A CA 1
ATOM 2528 C C . ASN A 1 316 ? 27.359 -6.641 -3.682 1 74.5 316 ASN A C 1
ATOM 2530 O O . ASN A 1 316 ? 28.484 -6.52 -4.148 1 74.5 316 ASN A O 1
ATOM 2534 N N . LYS A 1 317 ? 26.672 -7.723 -3.807 1 68.31 317 LYS A N 1
ATOM 2535 C CA . LYS A 1 317 ? 27.234 -8.883 -4.504 1 68.31 317 LYS A CA 1
ATOM 2536 C C . LYS A 1 317 ? 27.406 -8.594 -5.992 1 68.31 317 LYS A C 1
ATOM 2538 O O . LYS A 1 317 ? 28.391 -9.023 -6.598 1 68.31 317 LYS A O 1
ATOM 2543 N N . ASP A 1 318 ? 26.562 -7.867 -6.504 1 67.56 318 ASP A N 1
ATOM 2544 C CA . ASP A 1 318 ? 26.578 -7.508 -7.918 1 67.56 318 ASP A CA 1
ATOM 2545 C C . ASP A 1 318 ? 27.703 -6.508 -8.211 1 67.56 318 ASP A C 1
ATOM 2547 O O . ASP A 1 318 ? 28.406 -6.629 -9.219 1 67.56 318 ASP A O 1
ATOM 2551 N N . VAL A 1 319 ? 27.906 -5.586 -7.254 1 61.03 319 VAL A N 1
ATOM 2552 C CA . VAL A 1 319 ? 28.969 -4.59 -7.402 1 61.03 319 VAL A CA 1
ATOM 2553 C C . VAL A 1 319 ? 30.328 -5.258 -7.273 1 61.03 319 VAL A C 1
ATOM 2555 O O . VAL A 1 319 ? 31.25 -4.969 -8.047 1 61.03 319 VAL A O 1
ATOM 2558 N N . LYS A 1 320 ? 30.5 -6.133 -6.312 1 55.84 320 LYS A N 1
ATOM 2559 C CA . LYS A 1 320 ? 31.766 -6.82 -6.09 1 55.84 320 LYS A CA 1
ATOM 2560 C C . LYS A 1 320 ? 32.125 -7.719 -7.27 1 55.84 320 LYS A C 1
ATOM 2562 O O . LYS A 1 320 ? 33.281 -7.82 -7.652 1 55.84 320 LYS A O 1
ATOM 2567 N N . LYS A 1 321 ? 31.172 -8.359 -7.758 1 55.22 321 LYS A N 1
ATOM 2568 C CA . LYS A 1 321 ? 31.375 -9.203 -8.93 1 55.22 321 LYS A CA 1
ATOM 2569 C C . LYS A 1 321 ? 31.938 -8.383 -10.094 1 55.22 321 LYS A C 1
ATOM 2571 O O . LYS A 1 321 ? 32.844 -8.836 -10.789 1 55.22 321 LYS A O 1
ATOM 2576 N N . ASN A 1 322 ? 31.391 -7.246 -10.133 1 53.47 322 ASN A N 1
ATOM 2577 C CA . ASN A 1 322 ? 31.812 -6.406 -11.25 1 53.47 322 ASN A CA 1
ATOM 2578 C C . ASN A 1 322 ? 33.219 -5.848 -11.031 1 53.47 322 ASN A C 1
ATOM 2580 O O . ASN A 1 322 ? 33.938 -5.605 -11.992 1 53.47 322 ASN A O 1
ATOM 2584 N N . THR A 1 323 ? 33.531 -5.688 -9.703 1 52.59 323 THR A N 1
ATOM 2585 C CA . THR A 1 323 ? 34.844 -5.129 -9.422 1 52.59 323 THR A CA 1
ATOM 2586 C C . THR A 1 323 ? 35.906 -6.234 -9.375 1 52.59 323 THR A C 1
ATOM 2588 O O . THR A 1 323 ? 37.062 -6.02 -9.773 1 52.59 323 THR A O 1
ATOM 2591 N N . ASN A 1 324 ? 35.562 -7.312 -8.602 1 49.12 324 ASN A N 1
ATOM 2592 C CA . ASN A 1 324 ? 36.656 -8.25 -8.352 1 49.12 324 ASN A CA 1
ATOM 2593 C C . ASN A 1 324 ? 36.594 -9.438 -9.312 1 49.12 324 ASN A C 1
ATOM 2595 O O . ASN A 1 324 ? 37.344 -10.406 -9.148 1 49.12 324 ASN A O 1
ATOM 2599 N N . ASN A 1 325 ? 36.219 -9.438 -10.523 1 46.44 325 ASN A N 1
ATOM 2600 C CA . ASN A 1 325 ? 36.188 -10.555 -11.461 1 46.44 325 ASN A CA 1
ATOM 2601 C C . ASN A 1 325 ? 35.906 -11.875 -10.75 1 46.44 325 ASN A C 1
ATOM 2603 O O . ASN A 1 325 ? 36.438 -12.922 -11.125 1 46.44 325 ASN A O 1
ATOM 2607 N N . GLN A 1 326 ? 35.5 -11.898 -9.555 1 43.69 326 GLN A N 1
ATOM 2608 C CA . GLN A 1 326 ? 35.344 -13.164 -8.836 1 43.69 326 GLN A CA 1
ATOM 2609 C C . GLN A 1 326 ? 34.094 -13.914 -9.297 1 43.69 326 GLN A C 1
ATOM 2611 O O . GLN A 1 326 ? 33.094 -13.305 -9.68 1 43.69 326 GLN A O 1
ATOM 2616 N N . PRO A 1 327 ? 34.281 -15.266 -9.484 1 41.03 327 PRO A N 1
ATOM 2617 C CA . PRO A 1 327 ? 33.188 -16.125 -9.945 1 41.03 327 PRO A CA 1
ATOM 2618 C C . PRO A 1 327 ? 31.922 -15.969 -9.125 1 41.03 327 PRO A C 1
ATOM 2620 O O . PRO A 1 327 ? 31.984 -15.625 -7.941 1 41.03 327 PRO A O 1
ATOM 2623 N N . SER A 1 328 ? 30.859 -15.805 -9.734 1 42.44 328 SER A N 1
ATOM 2624 C CA . SER A 1 328 ? 29.5 -15.641 -9.203 1 42.44 328 SER A CA 1
ATOM 2625 C C . SER A 1 328 ? 29.203 -16.672 -8.125 1 42.44 328 SER A C 1
ATOM 2627 O O . SER A 1 328 ? 29.266 -17.875 -8.367 1 42.44 328 SER A O 1
ATOM 2629 N N . SER A 1 329 ? 29.656 -16.484 -6.918 1 38.69 329 SER A N 1
ATOM 2630 C CA . SER A 1 329 ? 29.266 -17.391 -5.852 1 38.69 329 SER A CA 1
ATOM 2631 C C . SER A 1 329 ? 27.766 -17.625 -5.848 1 38.69 329 SER A C 1
ATOM 2633 O O . SER A 1 329 ? 27 -16.734 -6.219 1 38.69 329 SER A O 1
ATOM 2635 N N . SER A 1 330 ? 27.391 -18.828 -5.863 1 38.97 330 SER A N 1
ATOM 2636 C CA . SER A 1 330 ? 26 -19.266 -5.758 1 38.97 330 SER A CA 1
ATOM 2637 C C . SER A 1 330 ? 25.234 -18.391 -4.781 1 38.97 330 SER A C 1
ATOM 2639 O O . SER A 1 330 ? 25.75 -18 -3.732 1 38.97 330 SER A O 1
ATOM 2641 N N . ARG A 1 331 ? 24.344 -17.656 -5.215 1 45.03 331 ARG A N 1
ATOM 2642 C CA . ARG A 1 331 ? 23.453 -16.859 -4.371 1 45.03 331 ARG A CA 1
ATOM 2643 C C . ARG A 1 331 ? 22.969 -17.688 -3.186 1 45.03 331 ARG A C 1
ATOM 2645 O O . ARG A 1 331 ? 22.156 -17.203 -2.379 1 45.03 331 ARG A O 1
ATOM 2652 N N . LEU A 1 332 ? 23.234 -19.047 -3.225 1 33.75 332 LEU A N 1
ATOM 2653 C CA . LEU A 1 332 ? 22.891 -19.938 -2.113 1 33.75 332 LEU A CA 1
ATOM 2654 C C . LEU A 1 332 ? 23.953 -19.875 -1.021 1 33.75 332 LEU A C 1
ATOM 2656 O O . LEU A 1 332 ? 25.141 -19.938 -1.312 1 33.75 332 LEU A O 1
ATOM 2660 N N . MET A 1 333 ? 23.812 -19.188 -0.07 1 32.88 333 MET A N 1
ATOM 2661 C CA . MET A 1 333 ? 24.75 -19.203 1.04 1 32.88 333 MET A CA 1
ATOM 2662 C C . MET A 1 333 ? 25.031 -20.641 1.486 1 32.88 333 MET A C 1
ATOM 2664 O O . MET A 1 333 ? 24.375 -21.156 2.385 1 32.88 333 MET A O 1
ATOM 2668 N N . TYR A 1 334 ? 25.266 -21.547 0.679 1 31.14 334 TYR A N 1
ATOM 2669 C CA . TYR A 1 334 ? 25.359 -22.938 1.105 1 31.14 334 TYR A CA 1
ATOM 2670 C C . TYR A 1 334 ? 26.734 -23.234 1.696 1 31.14 334 TYR A C 1
ATOM 2672 O O . TYR A 1 334 ? 27.734 -22.688 1.24 1 31.14 334 TYR A O 1
ATOM 2680 N N . THR A 1 335 ? 26.656 -23.516 2.969 1 28.84 335 THR A N 1
ATOM 2681 C CA . THR A 1 335 ? 27.766 -24.281 3.529 1 28.84 335 THR A CA 1
ATOM 2682 C C . THR A 1 335 ? 28.016 -25.562 2.727 1 28.84 335 THR A C 1
ATOM 2684 O O . THR A 1 335 ? 27.094 -26.078 2.082 1 28.84 335 THR A O 1
ATOM 2687 N N . ASN A 1 336 ? 29.156 -26.109 2.441 1 30.16 336 ASN A N 1
ATOM 2688 C CA . ASN A 1 336 ? 29.828 -27.234 1.803 1 30.16 336 ASN A CA 1
ATOM 2689 C C . ASN A 1 336 ? 29.078 -28.547 2.02 1 30.16 336 ASN A C 1
ATOM 2691 O O . ASN A 1 336 ? 29.656 -29.547 2.453 1 30.16 336 ASN A O 1
ATOM 2695 N N . ASP A 1 337 ? 27.812 -28.734 2.273 1 31.27 337 ASP A N 1
ATOM 2696 C CA . ASP A 1 337 ? 27.547 -30.156 2.457 1 31.27 337 ASP A CA 1
ATOM 2697 C C . ASP A 1 337 ? 27.641 -30.906 1.13 1 31.27 337 ASP A C 1
ATOM 2699 O O . ASP A 1 337 ? 27.375 -30.328 0.069 1 31.27 337 ASP A O 1
ATOM 2703 N N . GLU A 1 338 ? 28.156 -32.25 0.971 1 30.64 338 GLU A N 1
ATOM 2704 C CA . GLU A 1 338 ? 28.516 -33.312 0.051 1 30.64 338 GLU A CA 1
ATOM 2705 C C . GLU A 1 338 ? 27.359 -33.688 -0.864 1 30.64 338 GLU A C 1
ATOM 2707 O O . GLU A 1 338 ? 27.375 -34.719 -1.524 1 30.64 338 GLU A O 1
ATOM 2712 N N . ARG A 1 339 ? 26.156 -33.125 -0.892 1 35.41 339 ARG A N 1
ATOM 2713 C CA . ARG A 1 339 ? 25.156 -33.875 -1.642 1 35.41 339 ARG A CA 1
ATOM 2714 C C . ARG A 1 339 ? 25.375 -33.719 -3.145 1 35.41 339 ARG A C 1
ATOM 2716 O O . ARG A 1 339 ? 25.609 -32.625 -3.629 1 35.41 339 ARG A O 1
ATOM 2723 N N . ARG A 1 340 ? 25.531 -34.812 -3.912 1 32.16 340 ARG A N 1
ATOM 2724 C CA . ARG A 1 340 ? 25.859 -35.156 -5.293 1 32.16 340 ARG A CA 1
ATOM 2725 C C . ARG A 1 340 ? 24.859 -34.5 -6.262 1 32.16 340 ARG A C 1
ATOM 2727 O O . ARG A 1 340 ? 23.656 -34.531 -6.027 1 32.16 340 ARG A O 1
ATOM 2734 N N . PRO A 1 341 ? 25.25 -33.719 -7.195 1 35.62 341 PRO A N 1
ATOM 2735 C CA . PRO A 1 341 ? 24.438 -33.094 -8.234 1 35.62 341 PRO A CA 1
ATOM 2736 C C . PRO A 1 341 ? 23.703 -34.094 -9.109 1 35.62 341 PRO A C 1
ATOM 2738 O O . PRO A 1 341 ? 24.234 -35.188 -9.406 1 35.62 341 PRO A O 1
ATOM 2741 N N . LEU A 1 342 ? 22.438 -34.094 -9.047 1 26.67 342 LEU A N 1
ATOM 2742 C CA . LEU A 1 342 ? 21.688 -35.031 -9.883 1 26.67 342 LEU A CA 1
ATOM 2743 C C . LEU A 1 342 ? 22.188 -34.969 -11.32 1 26.67 342 LEU A C 1
ATOM 2745 O O . LEU A 1 342 ? 22.094 -35.969 -12.047 1 26.67 342 LEU A O 1
ATOM 2749 N N . LEU A 1 343 ? 22.141 -33.75 -12.008 1 27.03 343 LEU A N 1
ATOM 2750 C CA . LEU A 1 343 ? 22.438 -33.812 -13.438 1 27.03 343 LEU A CA 1
ATOM 2751 C C . LEU A 1 343 ? 23.938 -33.719 -13.695 1 27.03 343 LEU A C 1
ATOM 2753 O O . LEU A 1 343 ? 24.578 -32.75 -13.227 1 27.03 343 LEU A O 1
ATOM 2757 N N . LYS A 1 344 ? 24.812 -34.812 -13.586 1 29.86 344 LYS A N 1
ATOM 2758 C CA . LYS A 1 344 ? 26.062 -34.969 -14.328 1 29.86 344 LYS A CA 1
ATOM 2759 C C . LYS A 1 344 ? 25.812 -34.906 -15.828 1 29.86 344 LYS A C 1
ATOM 2761 O O . LYS A 1 344 ? 24.906 -35.531 -16.344 1 29.86 344 LYS A O 1
ATOM 2766 N N . MET B 1 1 ? 19.391 31.422 -0.093 1 43.84 1 MET B N 1
ATOM 2767 C CA . MET B 1 1 ? 18.391 32.469 -0.337 1 43.84 1 MET B CA 1
ATOM 2768 C C . MET B 1 1 ? 17.109 32.188 0.443 1 43.84 1 MET B C 1
ATOM 2770 O O . MET B 1 1 ? 16.672 31.031 0.539 1 43.84 1 MET B O 1
ATOM 2774 N N . ALA B 1 2 ? 16.828 32.938 1.354 1 61.97 2 ALA B N 1
ATOM 2775 C CA . ALA B 1 2 ? 15.688 32.969 2.258 1 61.97 2 ALA B CA 1
ATOM 2776 C C . ALA B 1 2 ? 14.391 33.25 1.498 1 61.97 2 ALA B C 1
ATOM 2778 O O . ALA B 1 2 ? 14.383 34.062 0.559 1 61.97 2 ALA B O 1
ATOM 2779 N N . LEU B 1 3 ? 13.477 32.344 1.47 1 73.44 3 LEU B N 1
ATOM 2780 C CA . LEU B 1 3 ? 12.148 32.625 0.924 1 73.44 3 LEU B CA 1
ATOM 2781 C C . LEU B 1 3 ? 11.57 33.906 1.533 1 73.44 3 LEU B C 1
ATOM 2783 O O . LEU B 1 3 ? 11.656 34.125 2.746 1 73.44 3 LEU B O 1
ATOM 2787 N N . GLY B 1 4 ? 11.211 34.875 0.679 1 75.81 4 GLY B N 1
ATOM 2788 C CA . GLY B 1 4 ? 10.688 36.156 1.116 1 75.81 4 GLY B CA 1
ATOM 2789 C C . GLY B 1 4 ? 9.43 36.031 1.956 1 75.81 4 GLY B C 1
ATOM 2790 O O . GLY B 1 4 ? 8.859 34.938 2.076 1 75.81 4 GLY B O 1
ATOM 2791 N N . LYS B 1 5 ? 9.047 37.094 2.492 1 83.56 5 LYS B N 1
ATOM 2792 C CA . LYS B 1 5 ? 7.883 37.219 3.369 1 83.56 5 LYS B CA 1
ATOM 2793 C C . LYS B 1 5 ? 6.602 36.844 2.635 1 83.56 5 LYS B C 1
ATOM 2795 O O . LYS B 1 5 ? 5.664 36.312 3.242 1 83.56 5 LYS B O 1
ATOM 2800 N N . THR B 1 6 ? 6.617 37.062 1.357 1 87.56 6 THR B N 1
ATOM 2801 C CA . THR B 1 6 ? 5.43 36.75 0.565 1 87.56 6 THR B CA 1
ATOM 2802 C C . THR B 1 6 ? 5.129 35.25 0.604 1 87.56 6 THR B C 1
ATOM 2804 O O . THR B 1 6 ? 3.963 34.844 0.648 1 87.56 6 THR B O 1
ATOM 2807 N N . TYR B 1 7 ? 6.117 34.5 0.698 1 91.94 7 TYR B N 1
ATOM 2808 C CA . TYR B 1 7 ? 5.93 33.062 0.704 1 91.94 7 TYR B CA 1
ATOM 2809 C C . TYR B 1 7 ? 5.375 32.594 2.043 1 91.94 7 TYR B C 1
ATOM 2811 O O . TYR B 1 7 ? 4.777 31.516 2.129 1 91.94 7 TYR B O 1
ATOM 2819 N N . LEU B 1 8 ? 5.535 33.438 3.037 1 92.44 8 LEU B N 1
ATOM 2820 C CA . LEU B 1 8 ? 5.004 33.125 4.363 1 92.44 8 LEU B CA 1
ATOM 2821 C C . LEU B 1 8 ? 3.541 33.562 4.469 1 92.44 8 LEU B C 1
ATOM 2823 O O . LEU B 1 8 ? 2.74 32.875 5.125 1 92.44 8 LEU B O 1
ATOM 2827 N N . ILE B 1 9 ? 3.215 34.562 3.775 1 94.31 9 ILE B N 1
ATOM 2828 C CA . ILE B 1 9 ? 1.904 35.188 3.926 1 94.31 9 ILE B CA 1
ATOM 2829 C C . ILE B 1 9 ? 0.866 34.406 3.133 1 94.31 9 ILE B C 1
ATOM 2831 O O . ILE B 1 9 ? -0.283 34.25 3.561 1 94.31 9 ILE B O 1
ATOM 2835 N N . ILE B 1 10 ? 1.256 33.812 2.061 1 95.31 10 ILE B N 1
ATOM 2836 C CA . ILE B 1 10 ? 0.332 33.156 1.146 1 95.31 10 ILE B CA 1
ATOM 2837 C C . ILE B 1 10 ? -0.353 31.984 1.86 1 95.31 10 ILE B C 1
ATOM 2839 O O . ILE B 1 10 ? -1.583 31.922 1.905 1 95.31 10 ILE B O 1
ATOM 2843 N N . PRO B 1 11 ? 0.362 31.125 2.494 1 96.75 11 PRO B N 1
ATOM 2844 C CA . PRO B 1 11 ? -0.324 30.016 3.152 1 96.75 11 PRO B CA 1
ATOM 2845 C C . PRO B 1 11 ? -1.13 30.453 4.371 1 96.75 11 PRO B C 1
ATOM 2847 O O . PRO B 1 11 ? -2.17 29.875 4.676 1 96.75 11 PRO B O 1
ATOM 2850 N N . ILE B 1 12 ? -0.729 31.484 5 1 96 12 ILE B N 1
ATOM 2851 C CA . ILE B 1 12 ? -1.47 32 6.145 1 96 12 ILE B CA 1
ATOM 2852 C C . ILE B 1 12 ? -2.822 32.531 5.684 1 96 12 ILE B C 1
ATOM 2854 O O . ILE B 1 12 ? -3.859 32.219 6.27 1 96 12 ILE B O 1
ATOM 2858 N N . LEU B 1 13 ? -2.771 33.281 4.637 1 96.94 13 LEU B N 1
ATOM 2859 C CA . LEU B 1 13 ? -4.016 33.812 4.094 1 96.94 13 LEU B CA 1
ATOM 2860 C C . LEU B 1 13 ? -4.926 32.688 3.607 1 96.94 13 LEU B C 1
ATOM 2862 O O . LEU B 1 13 ? -6.145 32.781 3.775 1 96.94 13 LEU B O 1
ATOM 2866 N N . PHE B 1 14 ? -4.352 31.75 3.01 1 97.38 14 PHE B N 1
ATOM 2867 C CA . PHE B 1 14 ? -5.109 30.594 2.545 1 97.38 14 PHE B CA 1
ATOM 2868 C C . PHE B 1 14 ? -5.785 29.891 3.713 1 97.38 14 PHE B C 1
ATOM 2870 O O . PHE B 1 14 ? -6.977 29.578 3.65 1 97.38 14 PHE B O 1
ATOM 2877 N N . GLY B 1 15 ? -5.055 29.656 4.809 1 96.88 15 GLY B N 1
ATOM 2878 C CA . GLY B 1 15 ? -5.605 29.031 5.996 1 96.88 15 GLY B CA 1
ATOM 2879 C C . GLY B 1 15 ? -6.727 29.828 6.633 1 96.88 15 GLY B C 1
ATOM 2880 O O . GLY B 1 15 ? -7.754 29.266 7.02 1 96.88 15 GLY B O 1
ATOM 2881 N N . ILE B 1 16 ? -6.551 31.109 6.672 1 96.56 16 ILE B N 1
ATOM 2882 C CA . ILE B 1 16 ? -7.566 31.984 7.238 1 96.56 16 ILE B CA 1
ATOM 2883 C C . ILE B 1 16 ? -8.82 31.969 6.359 1 96.56 16 ILE B C 1
ATOM 2885 O O . ILE B 1 16 ? -9.938 31.922 6.867 1 96.56 16 ILE B O 1
ATOM 2889 N N . GLY B 1 17 ? -8.547 31.984 5.078 1 96.75 17 GLY B N 1
ATOM 2890 C CA . GLY B 1 17 ? -9.672 31.875 4.164 1 96.75 17 GLY B CA 1
ATOM 2891 C C . GLY B 1 17 ? -10.477 30.594 4.359 1 96.75 17 GLY B C 1
ATOM 2892 O O . GLY B 1 17 ? -11.703 30.625 4.32 1 96.75 17 GLY B O 1
ATOM 2893 N N . LEU B 1 18 ? -9.828 29.5 4.605 1 97.12 18 LEU B N 1
ATOM 2894 C CA . LEU B 1 18 ? -10.508 28.219 4.82 1 97.12 18 LEU B CA 1
ATOM 2895 C C . LEU B 1 18 ? -11.297 28.25 6.133 1 97.12 18 LEU B C 1
ATOM 2897 O O . LEU B 1 18 ? -12.391 27.688 6.215 1 97.12 18 LEU B O 1
ATOM 2901 N N . ILE B 1 19 ? -10.727 28.906 7.141 1 96.25 19 ILE B N 1
ATOM 2902 C CA . ILE B 1 19 ? -11.414 29.016 8.422 1 96.25 19 ILE B CA 1
ATOM 2903 C C . ILE B 1 19 ? -12.719 29.781 8.234 1 96.25 19 ILE B C 1
ATOM 2905 O O . ILE B 1 19 ? -13.766 29.359 8.734 1 96.25 19 ILE B O 1
ATOM 2909 N N . ILE B 1 20 ? -12.664 30.812 7.492 1 95.81 20 ILE B N 1
ATOM 2910 C CA . ILE B 1 20 ? -13.836 31.641 7.266 1 95.81 20 ILE B CA 1
ATOM 2911 C C . ILE B 1 20 ? -14.891 30.859 6.484 1 95.81 20 ILE B C 1
ATOM 2913 O O . ILE B 1 20 ? -16.078 30.875 6.828 1 95.81 20 ILE B O 1
ATOM 2917 N N . TYR B 1 21 ? -14.438 30.141 5.551 1 93.56 21 TYR B N 1
ATOM 2918 C CA . TYR B 1 21 ? -15.367 29.359 4.734 1 93.56 21 TYR B CA 1
ATOM 2919 C C . TYR B 1 21 ? -16 28.25 5.551 1 93.56 21 TYR B C 1
ATOM 2921 O O . TYR B 1 21 ? -17.203 28 5.441 1 93.56 21 TYR B O 1
ATOM 2929 N N . GLN B 1 22 ? -15.25 27.578 6.383 1 95.38 22 GLN B N 1
ATOM 2930 C CA . GLN B 1 22 ? -15.695 26.391 7.086 1 95.38 22 GLN B CA 1
ATOM 2931 C C . GLN B 1 22 ? -16.578 26.734 8.273 1 95.38 22 GLN B C 1
ATOM 2933 O O . GLN B 1 22 ? -17.266 25.891 8.82 1 95.38 22 GLN B O 1
ATOM 2938 N N . LYS B 1 23 ? -16.594 27.938 8.641 1 93.69 23 LYS B N 1
ATOM 2939 C CA . LYS B 1 23 ? -17.391 28.375 9.781 1 93.69 23 LYS B CA 1
ATOM 2940 C C . LYS B 1 23 ? -18.875 28.078 9.555 1 93.69 23 LYS B C 1
ATOM 2942 O O . LYS B 1 23 ? -19.562 27.625 10.477 1 93.69 23 LYS B O 1
ATOM 2947 N N . LYS B 1 24 ? -19.297 28.297 8.398 1 91.44 24 LYS B N 1
ATOM 2948 C CA . LYS B 1 24 ? -20.703 28.062 8.094 1 91.44 24 LYS B CA 1
ATOM 2949 C C . LYS B 1 24 ? -21.062 26.578 8.242 1 91.44 24 LYS B C 1
ATOM 2951 O O . LYS B 1 24 ? -22.141 26.25 8.742 1 91.44 24 LYS B O 1
ATOM 2956 N N . ASN B 1 25 ? -20.172 25.734 7.859 1 94 25 ASN B N 1
ATOM 2957 C CA . ASN B 1 25 ? -20.422 24.297 7.922 1 94 25 ASN B CA 1
ATOM 2958 C C . ASN B 1 25 ? -20.406 23.797 9.359 1 94 25 ASN B C 1
ATOM 2960 O O . ASN B 1 25 ? -21.219 22.938 9.734 1 94 25 ASN B O 1
ATOM 2964 N N . VAL B 1 26 ? -19.547 24.359 10.172 1 94.69 26 VAL B N 1
ATOM 2965 C CA . VAL B 1 26 ? -19.375 23.891 11.547 1 94.69 26 VAL B CA 1
ATOM 2966 C C . VAL B 1 26 ? -20.562 24.359 12.398 1 94.69 26 VAL B C 1
ATOM 2968 O O . VAL B 1 26 ? -20.938 23.688 13.359 1 94.69 26 VAL B O 1
ATOM 2971 N N . LYS B 1 27 ? -21.141 25.422 12.031 1 94.94 27 LYS B N 1
ATOM 2972 C CA . LYS B 1 27 ? -22.25 26 12.789 1 94.94 27 LYS B CA 1
ATOM 2973 C C . LYS B 1 27 ? -23.406 25.031 12.906 1 94.94 27 LYS B C 1
ATOM 2975 O O . LYS B 1 27 ? -24.125 25.031 13.914 1 94.94 27 LYS B O 1
ATOM 2980 N N . GLU B 1 28 ? -23.547 24.219 11.93 1 94.69 28 GLU B N 1
ATOM 2981 C CA . GLU B 1 28 ? -24.641 23.25 11.914 1 94.69 28 GLU B CA 1
ATOM 2982 C C . GLU B 1 28 ? -24.516 22.25 13.062 1 94.69 28 GLU B C 1
ATOM 2984 O O . GLU B 1 28 ? -25.516 21.703 13.531 1 94.69 28 GLU B O 1
ATOM 2989 N N . PHE B 1 29 ? -23.375 22.062 13.555 1 95.62 29 PHE B N 1
ATOM 2990 C CA . PHE B 1 29 ? -23.141 20.984 14.523 1 95.62 29 PHE B CA 1
ATOM 2991 C C . PHE B 1 29 ? -22.875 21.562 15.906 1 95.62 29 PHE B C 1
ATOM 2993 O O . PHE B 1 29 ? -22.719 20.812 16.875 1 95.62 29 PHE B O 1
ATOM 3000 N N . LEU B 1 30 ? -22.859 22.875 16.078 1 94.25 30 LEU B N 1
ATOM 3001 C CA . LEU B 1 30 ? -22.531 23.531 17.344 1 94.25 30 LEU B CA 1
ATOM 3002 C C . LEU B 1 30 ? -23.578 23.219 18.406 1 94.25 30 LEU B C 1
ATOM 3004 O O . LEU B 1 30 ? -23.25 23.094 19.594 1 94.25 30 LEU B O 1
ATOM 3008 N N . PRO B 1 31 ? -24.797 23.047 18.016 1 94.62 31 PRO B N 1
ATOM 3009 C CA . PRO B 1 31 ? -25.781 22.672 19.031 1 94.62 31 PRO B CA 1
ATOM 3010 C C . PRO B 1 31 ? -25.453 21.359 19.719 1 94.62 31 PRO B C 1
ATOM 3012 O O . PRO B 1 31 ? -25.703 21.203 20.922 1 94.62 31 PRO B O 1
ATOM 3015 N N . ASP B 1 32 ? -24.906 20.422 18.984 1 93.56 32 ASP B N 1
ATOM 3016 C CA . ASP B 1 32 ? -24.531 19.141 19.562 1 93.56 32 ASP B CA 1
ATOM 3017 C C . ASP B 1 32 ? -23.359 19.297 20.531 1 93.56 32 ASP B C 1
ATOM 3019 O O . ASP B 1 32 ? -23.203 18.516 21.469 1 93.56 32 ASP B O 1
ATOM 3023 N N . PHE B 1 33 ? -22.516 20.297 20.281 1 93.19 33 PHE B N 1
ATOM 3024 C CA . PHE B 1 33 ? -21.438 20.625 21.188 1 93.19 33 PHE B CA 1
ATOM 3025 C C . PHE B 1 33 ? -21.969 21.188 22.5 1 93.19 33 PHE B C 1
ATOM 3027 O O . PHE B 1 33 ? -21.531 20.781 23.578 1 93.19 33 PHE B O 1
ATOM 3034 N N . TYR B 1 34 ? -22.984 22.031 22.484 1 93 34 TYR B N 1
ATOM 3035 C CA . TYR B 1 34 ? -23.484 22.75 23.641 1 93 34 TYR B CA 1
ATOM 3036 C C . TYR B 1 34 ? -24.469 21.906 24.438 1 93 34 TYR B C 1
ATOM 3038 O O . TYR B 1 34 ? -24.609 22.062 25.656 1 93 34 TYR B O 1
ATOM 3046 N N . ASP B 1 35 ? -25.188 21.016 23.734 1 91.75 35 ASP B N 1
ATOM 3047 C CA . ASP B 1 35 ? -26.156 20.141 24.391 1 91.75 35 ASP B CA 1
ATOM 3048 C C . ASP B 1 35 ? -26 18.703 23.922 1 91.75 35 ASP B C 1
ATOM 3050 O O . ASP B 1 35 ? -26.844 18.172 23.203 1 91.75 35 ASP B O 1
ATOM 3054 N N . PRO B 1 36 ? -24.984 18.062 24.438 1 90.75 36 PRO B N 1
ATOM 3055 C CA . PRO B 1 36 ? -24.75 16.688 24.016 1 90.75 36 PRO B CA 1
ATOM 3056 C C . PRO B 1 36 ? -25.844 15.734 24.5 1 90.75 36 PRO B C 1
ATOM 3058 O O . PRO B 1 36 ? -26.234 15.773 25.656 1 90.75 36 PRO B O 1
ATOM 3061 N N . LYS B 1 37 ? -26.281 14.93 23.688 1 85.69 37 LYS B N 1
ATOM 3062 C CA . LYS B 1 37 ? -27.359 13.992 23.984 1 85.69 37 LYS B CA 1
ATOM 3063 C C . LYS B 1 37 ? -26.812 12.703 24.594 1 85.69 37 LYS B C 1
ATOM 3065 O O . LYS B 1 37 ? -27.547 11.961 25.25 1 85.69 37 LYS B O 1
ATOM 3070 N N . GLU B 1 38 ? -25.641 12.453 24.312 1 86.38 38 GLU B N 1
ATOM 3071 C CA . GLU B 1 38 ? -25.031 11.211 24.797 1 86.38 38 GLU B CA 1
ATOM 3072 C C . GLU B 1 38 ? -23.75 11.484 25.562 1 86.38 38 GLU B C 1
ATOM 3074 O O . GLU B 1 38 ? -23.047 12.461 25.297 1 86.38 38 GLU B O 1
ATOM 3079 N N . SER B 1 39 ? -23.594 10.641 26.641 1 88.06 39 SER B N 1
ATOM 3080 C CA . SER B 1 39 ? -22.328 10.664 27.375 1 88.06 39 SER B CA 1
ATOM 3081 C C . SER B 1 39 ? -21.422 9.508 26.969 1 88.06 39 SER B C 1
ATOM 3083 O O . SER B 1 39 ? -21.828 8.344 27.031 1 88.06 39 SER B O 1
ATOM 3085 N N . PHE B 1 40 ? -20.219 9.875 26.531 1 86.06 40 PHE B N 1
ATOM 3086 C CA . PHE B 1 40 ? -19.297 8.852 26.047 1 86.06 40 PHE B CA 1
ATOM 3087 C C . PHE B 1 40 ? -18.281 8.484 27.125 1 86.06 40 PHE B C 1
ATOM 3089 O O . PHE B 1 40 ? -18.031 7.305 27.359 1 86.06 40 PHE B O 1
ATOM 3096 N N . PHE B 1 41 ? -17.703 9.469 27.781 1 88.81 41 PHE B N 1
ATOM 3097 C CA . PHE B 1 41 ? -16.672 9.234 28.781 1 88.81 41 PHE B CA 1
ATOM 3098 C C . PHE B 1 41 ? -17.125 9.719 30.156 1 88.81 41 PHE B C 1
ATOM 3100 O O . PHE B 1 41 ? -16.5 9.414 31.172 1 88.81 41 PHE B O 1
ATOM 3107 N N . GLY B 1 42 ? -18.141 10.492 30.297 1 89.75 42 GLY B N 1
ATOM 3108 C CA . GLY B 1 42 ? -18.641 11.031 31.562 1 89.75 42 GLY B CA 1
ATOM 3109 C C . GLY B 1 42 ? -17.938 12.297 32 1 89.75 42 GLY B C 1
ATOM 3110 O O . GLY B 1 42 ? -18.062 12.727 33.156 1 89.75 42 GLY B O 1
ATOM 3111 N N . ILE B 1 43 ? -17.062 12.789 31.266 1 91.81 43 ILE B N 1
ATOM 3112 C CA . ILE B 1 43 ? -16.359 14.039 31.547 1 91.81 43 ILE B CA 1
ATOM 3113 C C . ILE B 1 43 ? -16.906 15.156 30.656 1 91.81 43 ILE B C 1
ATOM 3115 O O . ILE B 1 43 ? -16.766 15.117 29.438 1 91.81 43 ILE B O 1
ATOM 3119 N N . PRO B 1 44 ? -17.328 16.156 31.531 1 85.5 44 PRO B N 1
ATOM 3120 C CA . PRO B 1 44 ? -17.906 17.25 30.75 1 85.5 44 PRO B CA 1
ATOM 3121 C C . PRO B 1 44 ? -16.891 17.938 29.844 1 85.5 44 PRO B C 1
ATOM 3123 O O . PRO B 1 44 ? -15.703 18 30.188 1 85.5 44 PRO B O 1
ATOM 3126 N N . GLY B 1 45 ? -17.109 18.453 28.797 1 89.69 45 GLY B N 1
ATOM 3127 C CA . GLY B 1 45 ? -16.203 19.062 27.844 1 89.69 45 GLY B CA 1
ATOM 3128 C C . GLY B 1 45 ? -15.719 18.094 26.781 1 89.69 45 GLY B C 1
ATOM 3129 O O . GLY B 1 45 ? -15.758 18.406 25.594 1 89.69 45 GLY B O 1
ATOM 3130 N N . ILE B 1 46 ? -15.117 16.984 27.391 1 89.62 46 ILE B N 1
ATOM 3131 C CA . ILE B 1 46 ? -14.664 15.961 26.453 1 89.62 46 ILE B CA 1
ATOM 3132 C C . ILE B 1 46 ? -15.852 15.383 25.703 1 89.62 46 ILE B C 1
ATOM 3134 O O . ILE B 1 46 ? -15.789 15.195 24.484 1 89.62 46 ILE B O 1
ATOM 3138 N N . ASP B 1 47 ? -16.844 15.172 26.406 1 93.31 47 ASP B N 1
ATOM 3139 C CA . ASP B 1 47 ? -18.047 14.633 25.781 1 93.31 47 ASP B CA 1
ATOM 3140 C C . ASP B 1 47 ? -18.641 15.625 24.781 1 93.31 47 ASP B C 1
ATOM 3142 O O . ASP B 1 47 ? -19.188 15.219 23.75 1 93.31 47 ASP B O 1
ATOM 3146 N N . ASN B 1 48 ? -18.531 16.906 25.141 1 94.19 48 ASN B N 1
ATOM 3147 C CA . ASN B 1 48 ? -19.031 17.922 24.219 1 94.19 48 ASN B CA 1
ATOM 3148 C C . ASN B 1 48 ? -18.281 17.891 22.875 1 94.19 48 ASN B C 1
ATOM 3150 O O . ASN B 1 48 ? -18.906 17.969 21.812 1 94.19 48 ASN B O 1
ATOM 3154 N N . ILE B 1 49 ? -16.984 17.766 23 1 92.25 49 ILE B N 1
ATOM 3155 C CA . ILE B 1 49 ? -16.156 17.719 21.812 1 92.25 49 ILE B CA 1
ATOM 3156 C C . ILE B 1 49 ? -16.5 16.5 20.969 1 92.25 49 ILE B C 1
ATOM 3158 O O . ILE B 1 49 ? -16.672 16.594 19.766 1 92.25 49 ILE B O 1
ATOM 3162 N N . PHE B 1 50 ? -16.688 15.398 21.594 1 93.94 50 PHE B N 1
ATOM 3163 C CA . PHE B 1 50 ? -16.969 14.164 20.875 1 93.94 50 PHE B CA 1
ATOM 3164 C C . PHE B 1 50 ? -18.391 14.156 20.328 1 93.94 50 PHE B C 1
ATOM 3166 O O . PHE B 1 50 ? -18.656 13.594 19.266 1 93.94 50 PHE B O 1
ATOM 3173 N N . ALA B 1 51 ? -19.266 14.789 21.031 1 94.69 51 ALA B N 1
ATOM 3174 C CA . ALA B 1 51 ? -20.625 14.914 20.5 1 94.69 51 ALA B CA 1
ATOM 3175 C C . ALA B 1 51 ? -20.641 15.664 19.172 1 94.69 51 ALA B C 1
ATOM 3177 O O . ALA B 1 51 ? -21.328 15.266 18.234 1 94.69 51 ALA B O 1
ATOM 3178 N N . LEU B 1 52 ? -19.891 16.734 19.172 1 94.56 52 LEU B N 1
ATOM 3179 C CA . LEU B 1 52 ? -19.766 17.516 17.938 1 94.56 52 LEU B CA 1
ATOM 3180 C C . LEU B 1 52 ? -19.125 16.672 16.828 1 94.56 52 LEU B C 1
ATOM 3182 O O . LEU B 1 52 ? -19.641 16.625 15.711 1 94.56 52 LEU B O 1
ATOM 3186 N N . GLN B 1 53 ? -18.062 16 17.141 1 94.88 53 GLN B N 1
ATOM 3187 C CA . GLN B 1 53 ? -17.312 15.219 16.156 1 94.88 53 GLN B CA 1
ATOM 3188 C C . GLN B 1 53 ? -18.141 14.055 15.633 1 94.88 53 GLN B C 1
ATOM 3190 O O . GLN B 1 53 ? -18.172 13.789 14.43 1 94.88 53 GLN B O 1
ATOM 3195 N N . ILE B 1 54 ? -18.781 13.398 16.5 1 94.69 54 ILE B N 1
ATOM 3196 C CA . ILE B 1 54 ? -19.562 12.227 16.125 1 94.69 54 ILE B CA 1
ATOM 3197 C C . ILE B 1 54 ? -20.734 12.656 15.25 1 94.69 54 ILE B C 1
ATOM 3199 O O . ILE B 1 54 ? -21.047 12.016 14.234 1 94.69 54 ILE B O 1
ATOM 3203 N N . SER B 1 55 ? -21.391 13.734 15.617 1 94.5 55 SER B N 1
ATOM 3204 C CA . SER B 1 55 ? -22.484 14.242 14.805 1 94.5 55 SER B CA 1
ATOM 3205 C C . SER B 1 55 ? -22.016 14.633 13.406 1 94.5 55 SER B C 1
ATOM 3207 O O . SER B 1 55 ? -22.672 14.32 12.414 1 94.5 55 SER B O 1
ATOM 3209 N N . PHE B 1 56 ? -20.906 15.258 13.375 1 95.5 56 PHE B N 1
ATOM 3210 C CA . PHE B 1 56 ? -20.297 15.688 12.117 1 95.5 56 PHE B CA 1
ATOM 3211 C C . PHE B 1 56 ? -19.984 14.484 11.234 1 95.5 56 PHE B C 1
ATOM 3213 O O . PHE B 1 56 ? -20.406 14.422 10.078 1 95.5 56 PHE B O 1
ATOM 3220 N N . PHE B 1 57 ? -19.312 13.484 11.742 1 95 57 PHE B N 1
ATOM 3221 C CA . PHE B 1 57 ? -18.828 12.359 10.938 1 95 57 PHE B CA 1
ATOM 3222 C C . PHE B 1 57 ? -19.953 11.383 10.641 1 95 57 PHE B C 1
ATOM 3224 O O . PHE B 1 57 ? -19.938 10.703 9.617 1 95 57 PHE B O 1
ATOM 3231 N N . ARG B 1 58 ? -20.938 11.383 11.523 1 93.06 58 ARG B N 1
ATOM 3232 C CA . ARG B 1 58 ? -22.109 10.57 11.203 1 93.06 58 ARG B CA 1
ATOM 3233 C C . ARG B 1 58 ? -22.781 11.062 9.93 1 93.06 58 ARG B C 1
ATOM 3235 O O . ARG B 1 58 ? -23.156 10.266 9.07 1 93.06 58 ARG B O 1
ATOM 3242 N N . GLN B 1 59 ? -22.969 12.312 9.859 1 94.19 59 GLN B N 1
ATOM 3243 C CA . GLN B 1 59 ? -23.547 12.883 8.648 1 94.19 59 GLN B CA 1
ATOM 3244 C C . GLN B 1 59 ? -22.641 12.664 7.441 1 94.19 59 GLN B C 1
ATOM 3246 O O . GLN B 1 59 ? -23.125 12.312 6.359 1 94.19 59 GLN B O 1
ATOM 3251 N N . TYR B 1 60 ? -21.375 12.812 7.641 1 95.06 60 TYR B N 1
ATOM 3252 C CA . TYR B 1 60 ? -20.406 12.695 6.562 1 95.06 60 TYR B CA 1
ATOM 3253 C C . TYR B 1 60 ? -20.328 11.266 6.047 1 95.06 60 TYR B C 1
ATOM 3255 O O . TYR B 1 60 ? -20.422 11.031 4.84 1 95.06 60 TYR B O 1
ATOM 3263 N N . LEU B 1 61 ? -20.219 10.336 6.961 1 93.62 61 LEU B N 1
ATOM 3264 C CA . LEU B 1 61 ? -19.969 8.945 6.598 1 93.62 61 LEU B CA 1
ATOM 3265 C C . LEU B 1 61 ? -21.219 8.312 6 1 93.62 61 LEU B C 1
ATOM 3267 O O . LEU B 1 61 ? -21.141 7.277 5.332 1 93.62 61 LEU B O 1
ATOM 3271 N N . ASN B 1 62 ? -22.359 8.906 6.188 1 90.94 62 ASN B N 1
ATOM 3272 C CA . ASN B 1 62 ? -23.594 8.406 5.598 1 90.94 62 ASN B CA 1
ATOM 3273 C C . ASN B 1 62 ? -23.797 8.922 4.172 1 90.94 62 ASN B C 1
ATOM 3275 O O . ASN B 1 62 ? -24.672 8.453 3.449 1 90.94 62 ASN B O 1
ATOM 3279 N N . ASP B 1 63 ? -22.969 9.898 3.836 1 90.81 63 ASP B N 1
ATOM 3280 C CA . ASP B 1 63 ? -22.953 10.383 2.459 1 90.81 63 ASP B CA 1
ATOM 3281 C C . ASP B 1 63 ? -22.078 9.508 1.57 1 90.81 63 ASP B C 1
ATOM 3283 O O . ASP B 1 63 ? -20.922 9.258 1.894 1 90.81 63 ASP B O 1
ATOM 3287 N N . PRO B 1 64 ? -22.594 9.102 0.413 1 87.44 64 PRO B N 1
ATOM 3288 C CA . PRO B 1 64 ? -21.828 8.227 -0.476 1 87.44 64 PRO B CA 1
ATOM 3289 C C . PRO B 1 64 ? -20.531 8.883 -0.952 1 87.44 64 PRO B C 1
ATOM 3291 O O . PRO B 1 64 ? -19.562 8.18 -1.279 1 87.44 64 PRO B O 1
ATOM 3294 N N . THR B 1 65 ? -20.453 10.141 -0.936 1 90.06 65 THR B N 1
ATOM 3295 C CA . THR B 1 65 ? -19.266 10.867 -1.377 1 90.06 65 THR B CA 1
ATOM 3296 C C . THR B 1 65 ? -18.109 10.625 -0.418 1 90.06 65 THR B C 1
ATOM 3298 O O . THR B 1 65 ? -16.938 10.797 -0.792 1 90.06 65 THR B O 1
ATOM 3301 N N . SER B 1 66 ? -18.406 10.172 0.764 1 92.94 66 SER B N 1
ATOM 3302 C CA . SER B 1 66 ? -17.375 10.016 1.794 1 92.94 66 SER B CA 1
ATOM 3303 C C . SER B 1 66 ? -16.359 8.938 1.407 1 92.94 66 SER B C 1
ATOM 3305 O O . SER B 1 66 ? -15.18 9.062 1.719 1 92.94 66 SER B O 1
ATOM 3307 N N . VAL B 1 67 ? -16.797 7.973 0.723 1 89.81 67 VAL B N 1
ATOM 3308 C CA . VAL B 1 67 ? -15.922 6.867 0.364 1 89.81 67 VAL B CA 1
ATOM 3309 C C . VAL B 1 67 ? -14.812 7.371 -0.556 1 89.81 67 VAL B C 1
ATOM 3311 O O . VAL B 1 67 ? -13.633 7.094 -0.324 1 89.81 67 VAL B O 1
ATOM 3314 N N . LEU B 1 68 ? -15.156 8.141 -1.559 1 92.44 68 LEU B N 1
ATOM 3315 C CA . LEU B 1 68 ? -14.18 8.672 -2.502 1 92.44 68 LEU B CA 1
ATOM 3316 C C . LEU B 1 68 ? -13.25 9.672 -1.822 1 92.44 68 LEU B C 1
ATOM 3318 O O . LEU B 1 68 ? -12.039 9.648 -2.039 1 92.44 68 LEU B O 1
ATOM 3322 N N . LEU B 1 69 ? -13.828 10.484 -0.985 1 94.12 69 LEU B N 1
ATOM 3323 C CA . LEU B 1 69 ? -13.047 11.516 -0.311 1 94.12 69 LEU B CA 1
ATOM 3324 C C . LEU B 1 69 ? -12.078 10.891 0.693 1 94.12 69 LEU B C 1
ATOM 3326 O O . LEU B 1 69 ? -10.93 11.32 0.804 1 94.12 69 LEU B O 1
ATOM 3330 N N . ASN B 1 70 ? -12.523 9.891 1.402 1 95.5 70 ASN B N 1
ATOM 3331 C CA . ASN B 1 70 ? -11.664 9.234 2.383 1 95.5 70 ASN B CA 1
ATOM 3332 C C . ASN B 1 70 ? -10.469 8.562 1.719 1 95.5 70 ASN B C 1
ATOM 3334 O O . ASN B 1 70 ? -9.336 8.68 2.193 1 95.5 70 ASN B O 1
ATOM 3338 N N . HIS B 1 71 ? -10.688 7.926 0.633 1 94.81 71 HIS B N 1
ATOM 3339 C CA . HIS B 1 71 ? -9.617 7.234 -0.073 1 94.81 71 HIS B CA 1
ATOM 3340 C C . HIS B 1 71 ? -8.633 8.219 -0.691 1 94.81 71 HIS B C 1
ATOM 3342 O O . HIS B 1 71 ? -7.527 7.84 -1.082 1 94.81 71 HIS B O 1
ATOM 3348 N N . THR B 1 72 ? -9 9.438 -0.796 1 95.56 72 THR B N 1
ATOM 3349 C CA . THR B 1 72 ? -8.117 10.469 -1.332 1 95.56 72 THR B CA 1
ATOM 3350 C C . THR B 1 72 ? -7.406 11.211 -0.205 1 95.56 72 THR B C 1
ATOM 3352 O O . THR B 1 72 ? -6.184 11.359 -0.223 1 95.56 72 THR B O 1
ATOM 3355 N N . LEU B 1 73 ? -8.156 11.562 0.778 1 97.44 73 LEU B N 1
ATOM 3356 C CA . LEU B 1 73 ? -7.668 12.453 1.826 1 97.44 73 LEU B CA 1
ATOM 3357 C C . LEU B 1 73 ? -6.766 11.703 2.799 1 97.44 73 LEU B C 1
ATOM 3359 O O . LEU B 1 73 ? -5.738 12.234 3.232 1 97.44 73 LEU B O 1
ATOM 3363 N N . PHE B 1 74 ? -7.062 10.5 3.168 1 96.44 74 PHE B N 1
ATOM 3364 C CA . PHE B 1 74 ? -6.387 9.828 4.27 1 96.44 74 PHE B CA 1
ATOM 3365 C C . PHE B 1 74 ? -4.961 9.453 3.883 1 96.44 74 PHE B C 1
ATOM 3367 O O . PHE B 1 74 ? -4.02 9.703 4.637 1 96.44 74 PHE B O 1
ATOM 3374 N N . PRO B 1 75 ? -4.773 8.922 2.689 1 97.12 75 PRO B N 1
ATOM 3375 C CA . PRO B 1 75 ? -3.373 8.695 2.322 1 97.12 75 PRO B CA 1
ATOM 3376 C C . PRO B 1 75 ? -2.568 9.984 2.236 1 97.12 75 PRO B C 1
ATOM 3378 O O . PRO B 1 75 ? -1.4 10.023 2.635 1 97.12 75 PRO B O 1
ATOM 3381 N N . LEU B 1 76 ? -3.17 10.984 1.722 1 98.38 76 LEU B N 1
ATOM 3382 C CA . LEU B 1 76 ? -2.506 12.281 1.636 1 98.38 76 LEU B CA 1
ATOM 3383 C C . LEU B 1 76 ? -2.164 12.812 3.025 1 98.38 76 LEU B C 1
ATOM 3385 O O . LEU B 1 76 ? -1.074 13.352 3.238 1 98.38 76 LEU B O 1
ATOM 3389 N N . ALA B 1 77 ? -3.092 12.664 3.924 1 98.12 77 ALA B N 1
ATOM 3390 C CA . ALA B 1 77 ? -2.881 13.102 5.301 1 98.12 77 ALA B CA 1
ATOM 3391 C C . ALA B 1 77 ? -1.738 12.328 5.953 1 98.12 77 ALA B C 1
ATOM 3393 O O . ALA B 1 77 ? -0.908 12.906 6.656 1 98.12 77 ALA B O 1
ATOM 3394 N N . MET B 1 78 ? -1.704 11.078 5.691 1 97.62 78 MET B N 1
ATOM 3395 C CA . MET B 1 78 ? -0.649 10.234 6.25 1 97.62 78 MET B CA 1
ATOM 3396 C C . MET B 1 78 ? 0.724 10.695 5.773 1 97.62 78 MET B C 1
ATOM 3398 O O . MET B 1 78 ? 1.66 10.797 6.566 1 97.62 78 MET B O 1
ATOM 3402 N N . VAL B 1 79 ? 0.833 10.945 4.512 1 98.62 79 VAL B N 1
ATOM 3403 C CA . VAL B 1 79 ? 2.109 11.375 3.951 1 98.62 79 VAL B CA 1
ATOM 3404 C C . VAL B 1 79 ? 2.496 12.734 4.527 1 98.62 79 VAL B C 1
ATOM 3406 O O . VAL B 1 79 ? 3.66 12.969 4.859 1 98.62 79 VAL B O 1
ATOM 3409 N N . ASN B 1 80 ? 1.53 13.617 4.656 1 98.62 80 ASN B N 1
ATOM 3410 C CA . ASN B 1 80 ? 1.805 14.922 5.25 1 98.62 80 ASN B CA 1
ATOM 3411 C C . ASN B 1 80 ? 2.301 14.797 6.688 1 98.62 80 ASN B C 1
ATOM 3413 O O . ASN B 1 80 ? 3.273 15.445 7.074 1 98.62 80 ASN B O 1
ATOM 3417 N N . MET B 1 81 ? 1.656 13.938 7.418 1 98.44 81 MET B N 1
ATOM 3418 C CA . MET B 1 81 ? 2.062 13.75 8.812 1 98.44 81 MET B CA 1
ATOM 3419 C C . MET B 1 81 ? 3.469 13.156 8.891 1 98.44 81 MET B C 1
ATOM 3421 O O . MET B 1 81 ? 4.238 13.508 9.781 1 98.44 81 MET B O 1
ATOM 3425 N N . PHE B 1 82 ? 3.768 12.336 7.969 1 98.56 82 PHE B N 1
ATOM 3426 C CA . PHE B 1 82 ? 5.109 11.773 7.887 1 98.56 82 PHE B CA 1
ATOM 3427 C C . PHE B 1 82 ? 6.141 12.867 7.621 1 98.56 82 PHE B C 1
ATOM 3429 O O . PHE B 1 82 ? 7.184 12.914 8.281 1 98.56 82 PHE B O 1
ATOM 3436 N N . ILE B 1 83 ? 5.855 13.734 6.684 1 98.44 83 ILE B N 1
ATOM 3437 C CA . ILE B 1 83 ? 6.746 14.836 6.332 1 98.44 83 ILE B CA 1
ATOM 3438 C C . ILE B 1 83 ? 6.965 15.727 7.551 1 98.44 83 ILE B C 1
ATOM 3440 O O . ILE B 1 83 ? 8.102 16.078 7.879 1 98.44 83 ILE B O 1
ATOM 3444 N N . ILE B 1 84 ? 5.887 16.016 8.188 1 98.25 84 ILE B N 1
ATOM 3445 C CA . ILE B 1 84 ? 5.938 16.922 9.336 1 98.25 84 ILE B CA 1
ATOM 3446 C C . ILE B 1 84 ? 6.781 16.281 10.445 1 98.25 84 ILE B C 1
ATOM 3448 O O . ILE B 1 84 ? 7.605 16.969 11.062 1 98.25 84 ILE B O 1
ATOM 3452 N N . ALA B 1 85 ? 6.602 15.008 10.672 1 98.31 85 ALA B N 1
ATOM 3453 C CA . ALA B 1 85 ? 7.348 14.297 11.703 1 98.31 85 ALA B CA 1
ATOM 3454 C C . ALA B 1 85 ? 8.836 14.266 11.383 1 98.31 85 ALA B C 1
ATOM 3456 O O . ALA B 1 85 ? 9.672 14.539 12.242 1 98.31 85 ALA B O 1
ATOM 3457 N N . VAL B 1 86 ? 9.18 13.984 10.172 1 97.69 86 VAL B N 1
ATOM 3458 C CA . VAL B 1 86 ? 10.578 13.844 9.781 1 97.69 86 VAL B CA 1
ATOM 3459 C C . VAL B 1 86 ? 11.258 15.211 9.758 1 97.69 86 VAL B C 1
ATOM 3461 O O . VAL B 1 86 ? 12.328 15.391 10.344 1 97.69 86 VAL B O 1
ATOM 3464 N N . GLU B 1 87 ? 10.609 16.172 9.117 1 96.19 87 GLU B N 1
ATOM 3465 C CA . GLU B 1 87 ? 11.188 17.5 9.008 1 96.19 87 GLU B CA 1
ATOM 3466 C C . GLU B 1 87 ? 11.367 18.141 10.383 1 96.19 87 GLU B C 1
ATOM 3468 O O . GLU B 1 87 ? 12.312 18.906 10.602 1 96.19 87 GLU B O 1
ATOM 3473 N N . GLY B 1 88 ? 10.461 17.844 11.266 1 95.44 88 GLY B N 1
ATOM 3474 C CA . GLY B 1 88 ? 10.562 18.359 12.617 1 95.44 88 GLY B CA 1
ATOM 3475 C C . GLY B 1 88 ? 11.594 17.641 13.461 1 95.44 88 GLY B C 1
ATOM 3476 O O . GLY B 1 88 ? 11.938 18.109 14.555 1 95.44 88 GLY B O 1
ATOM 3477 N N . SER B 1 89 ? 12.156 16.578 12.945 1 95.12 89 SER B N 1
ATOM 3478 C CA . SER B 1 89 ? 13.109 15.766 13.695 1 95.12 89 SER B CA 1
ATOM 3479 C C . SER B 1 89 ? 14.539 16 13.211 1 95.12 89 SER B C 1
ATOM 3481 O O . SER B 1 89 ? 15.484 15.422 13.758 1 95.12 89 SER B O 1
ATOM 3483 N N . VAL B 1 90 ? 14.68 16.766 12.141 1 92 90 VAL B N 1
ATOM 3484 C CA . VAL B 1 90 ? 16.016 17.047 11.633 1 92 90 VAL B CA 1
ATOM 3485 C C . VAL B 1 90 ? 16.812 17.844 12.68 1 92 90 VAL B C 1
ATOM 3487 O O . VAL B 1 90 ? 16.312 18.844 13.211 1 92 90 VAL B O 1
ATOM 3490 N N . PRO B 1 91 ? 18.031 17.359 12.938 1 88.81 91 PRO B N 1
ATOM 3491 C CA . PRO B 1 91 ? 18.812 18.078 13.938 1 88.81 91 PRO B CA 1
ATOM 3492 C C . PRO B 1 91 ? 19.062 19.531 13.555 1 88.81 91 PRO B C 1
ATOM 3494 O O . PRO B 1 91 ? 19.359 19.828 12.398 1 88.81 91 PRO B O 1
ATOM 3497 N N . GLY B 1 92 ? 18.938 20.438 14.57 1 83.94 92 GLY B N 1
ATOM 3498 C CA . GLY B 1 92 ? 19.172 21.844 14.328 1 83.94 92 GLY B CA 1
ATOM 3499 C C . GLY B 1 92 ? 17.906 22.625 14.023 1 83.94 92 GLY B C 1
ATOM 3500 O O . GLY B 1 92 ? 17.891 23.844 14.133 1 83.94 92 GLY B O 1
ATOM 3501 N N . VAL B 1 93 ? 16.922 21.875 13.609 1 87.06 93 VAL B N 1
ATOM 3502 C CA . VAL B 1 93 ? 15.648 22.516 13.344 1 87.06 93 VAL B CA 1
ATOM 3503 C C . VAL B 1 93 ? 14.953 22.844 14.656 1 87.06 93 VAL B C 1
ATOM 3505 O O . VAL B 1 93 ? 14.891 22.016 15.57 1 87.06 93 VAL B O 1
ATOM 3508 N N . ASN B 1 94 ? 14.531 24.094 14.789 1 86.25 94 ASN B N 1
ATOM 3509 C CA . ASN B 1 94 ? 13.859 24.547 16 1 86.25 94 ASN B CA 1
ATOM 3510 C C . ASN B 1 94 ? 12.641 25.406 15.68 1 86.25 94 ASN B C 1
ATOM 3512 O O . ASN B 1 94 ? 12.453 25.812 14.523 1 86.25 94 ASN B O 1
ATOM 3516 N N . GLY B 1 95 ? 11.844 25.531 16.734 1 90.06 95 GLY B N 1
ATOM 3517 C CA . GLY B 1 95 ? 10.664 26.375 16.562 1 90.06 95 GLY B CA 1
ATOM 3518 C C . GLY B 1 95 ? 9.391 25.578 16.359 1 90.06 95 GLY B C 1
ATOM 3519 O O . GLY B 1 95 ? 9.312 24.422 16.734 1 90.06 95 GLY B O 1
ATOM 3520 N N . LEU B 1 96 ? 8.445 26.234 15.75 1 91.62 96 LEU B N 1
ATOM 3521 C CA . LEU B 1 96 ? 7.094 25.703 15.641 1 91.62 96 LEU B CA 1
ATOM 3522 C C . LEU B 1 96 ? 7.07 24.469 14.734 1 91.62 96 LEU B C 1
ATOM 3524 O O . LEU B 1 96 ? 6.176 23.625 14.852 1 91.62 96 LEU B O 1
ATOM 3528 N N . VAL B 1 97 ? 8.078 24.359 13.875 1 91.81 97 VAL B N 1
ATOM 3529 C CA . VAL B 1 97 ? 8.156 23.25 12.938 1 91.81 97 VAL B CA 1
ATOM 3530 C C . VAL B 1 97 ? 8.312 21.938 13.703 1 91.81 97 VAL B C 1
ATOM 3532 O O . VAL B 1 97 ? 7.953 20.875 13.195 1 91.81 97 VAL B O 1
ATOM 3535 N N . THR B 1 98 ? 8.773 21.984 14.945 1 93.44 98 THR B N 1
ATOM 3536 C CA . THR B 1 98 ? 9.047 20.781 15.734 1 93.44 98 THR B CA 1
ATOM 3537 C C . THR B 1 98 ? 7.816 20.375 16.547 1 93.44 98 THR B C 1
ATOM 3539 O O . THR B 1 98 ? 7.809 19.328 17.188 1 93.44 98 THR B O 1
ATOM 3542 N N . TYR B 1 99 ? 6.809 21.156 16.5 1 95 99 TYR B N 1
ATOM 3543 C CA . TYR B 1 99 ? 5.621 20.875 17.297 1 95 99 TYR B CA 1
ATOM 3544 C C . TYR B 1 99 ? 4.629 20.031 16.531 1 95 99 TYR B C 1
ATOM 3546 O O . TYR B 1 99 ? 3.496 20.453 16.266 1 95 99 TYR B O 1
ATOM 3554 N N . TYR B 1 100 ? 4.992 18.844 16.328 1 97.06 100 TYR B N 1
ATOM 3555 C CA . TYR B 1 100 ? 4.176 17.875 15.602 1 97.06 100 TYR B CA 1
ATOM 3556 C C . TYR B 1 100 ? 2.807 17.719 16.25 1 97.06 100 TYR B C 1
ATOM 3558 O O . TYR B 1 100 ? 1.784 17.703 15.562 1 97.06 100 TYR B O 1
ATOM 3566 N N . SER B 1 101 ? 2.766 17.641 17.594 1 96.25 101 SER B N 1
ATOM 3567 C CA . SER B 1 101 ? 1.529 17.359 18.312 1 96.25 101 SER B CA 1
ATOM 3568 C C . SER B 1 101 ? 0.52 18.484 18.141 1 96.25 101 SER B C 1
ATOM 3570 O O . SER B 1 101 ? -0.689 18.25 18.109 1 96.25 101 SER B O 1
ATOM 3572 N N . LEU B 1 102 ? 1.034 19.641 18.031 1 96.12 102 LEU B N 1
ATOM 3573 C CA . LEU B 1 102 ? 0.148 20.781 17.797 1 96.12 102 LEU B CA 1
ATOM 3574 C C . LEU B 1 102 ? -0.521 20.688 16.438 1 96.12 102 LEU B C 1
ATOM 3576 O O . LEU B 1 102 ? -1.74 20.828 16.328 1 96.12 102 LEU B O 1
ATOM 3580 N N . VAL B 1 103 ? 0.295 20.469 15.414 1 97.12 103 VAL B N 1
ATOM 3581 C CA . VAL B 1 103 ? -0.236 20.359 14.062 1 97.12 103 VAL B CA 1
ATOM 3582 C C . VAL B 1 103 ? -1.192 19.172 13.977 1 97.12 103 VAL B C 1
ATOM 3584 O O . VAL B 1 103 ? -2.262 19.266 13.367 1 97.12 103 VAL B O 1
ATOM 3587 N N . ALA B 1 104 ? -0.815 18.078 14.617 1 97.25 104 ALA B N 1
ATOM 3588 C CA . ALA B 1 104 ? -1.644 16.875 14.633 1 97.25 104 ALA B CA 1
ATOM 3589 C C . ALA B 1 104 ? -2.986 17.141 15.305 1 97.25 104 ALA B C 1
ATOM 3591 O O . ALA B 1 104 ? -4.035 16.766 14.781 1 97.25 104 ALA B O 1
ATOM 3592 N N . ALA B 1 105 ? -2.961 17.828 16.391 1 95.44 105 ALA B N 1
ATOM 3593 C CA . ALA B 1 105 ? -4.184 18.141 17.141 1 95.44 105 ALA B CA 1
ATOM 3594 C C . ALA B 1 105 ? -5.105 19.047 16.312 1 95.44 105 ALA B C 1
ATOM 3596 O O . ALA B 1 105 ? -6.301 18.766 16.188 1 95.44 105 ALA B O 1
ATOM 3597 N N . ILE B 1 106 ? -4.578 20.031 15.766 1 95.94 106 ILE B N 1
ATOM 3598 C CA . ILE B 1 106 ? -5.387 20.969 14.992 1 95.94 106 ILE B CA 1
ATOM 3599 C C . ILE B 1 106 ? -5.926 20.266 13.742 1 95.94 106 ILE B C 1
ATOM 3601 O O . ILE B 1 106 ? -7.055 20.531 13.32 1 95.94 106 ILE B O 1
ATOM 3605 N N . SER B 1 107 ? -5.145 19.359 13.18 1 96.5 107 SER B N 1
ATOM 3606 C CA . SER B 1 107 ? -5.551 18.641 11.977 1 96.5 107 SER B CA 1
ATOM 3607 C C . SER B 1 107 ? -6.812 17.812 12.227 1 96.5 107 SER B C 1
ATOM 3609 O O . SER B 1 107 ? -7.66 17.688 11.344 1 96.5 107 SER B O 1
ATOM 3611 N N . VAL B 1 108 ? -6.926 17.297 13.438 1 92.69 108 VAL B N 1
ATOM 3612 C CA . VAL B 1 108 ? -8.039 16.391 13.703 1 92.69 108 VAL B CA 1
ATOM 3613 C C . VAL B 1 108 ? -9.211 17.172 14.297 1 92.69 108 VAL B C 1
ATOM 3615 O O . VAL B 1 108 ? -10.375 16.875 14.016 1 92.69 108 VAL B O 1
ATOM 3618 N N . PHE B 1 109 ? -8.945 18.234 15.086 1 91.94 109 PHE B N 1
ATOM 3619 C CA . PHE B 1 109 ? -10 18.969 15.773 1 91.94 109 PHE B CA 1
ATOM 3620 C C . PHE B 1 109 ? -10.57 20.062 14.883 1 91.94 109 PHE B C 1
ATOM 3622 O O . PHE B 1 109 ? -11.727 20.469 15.047 1 91.94 109 PHE B O 1
ATOM 3629 N N . VAL B 1 110 ? -9.797 20.531 14.039 1 93.81 110 VAL B N 1
ATOM 3630 C CA . VAL B 1 110 ? -10.25 21.578 13.141 1 93.81 110 VAL B CA 1
ATOM 3631 C C . VAL B 1 110 ? -10.211 21.078 11.695 1 93.81 110 VAL B C 1
ATOM 3633 O O . VAL B 1 110 ? -11.242 20.703 11.133 1 93.81 110 VAL B O 1
ATOM 3636 N N . ALA B 1 111 ? -9.109 21 11.102 1 97 111 ALA B N 1
ATOM 3637 C CA . ALA B 1 111 ? -8.93 20.484 9.75 1 97 111 ALA B CA 1
ATOM 3638 C C . ALA B 1 111 ? -7.449 20.469 9.359 1 97 111 ALA B C 1
ATOM 3640 O O . ALA B 1 111 ? -6.711 21.406 9.688 1 97 111 ALA B O 1
ATOM 3641 N N . ILE B 1 112 ? -7.066 19.438 8.719 1 97.75 112 ILE B N 1
ATOM 3642 C CA . ILE B 1 112 ? -5.668 19.312 8.328 1 97.75 112 ILE B CA 1
ATOM 3643 C C . ILE B 1 112 ? -5.344 20.328 7.242 1 97.75 112 ILE B C 1
ATOM 3645 O O . ILE B 1 112 ? -4.215 20.812 7.156 1 97.75 112 ILE B O 1
ATOM 3649 N N . SER B 1 113 ? -6.301 20.703 6.41 1 98.25 113 SER B N 1
ATOM 3650 C CA . SER B 1 113 ? -6.113 21.688 5.355 1 98.25 113 SER B CA 1
ATOM 3651 C C . SER B 1 113 ? -5.91 23.094 5.934 1 98.25 113 SER B C 1
ATOM 3653 O O . SER B 1 113 ? -5.484 24 5.227 1 98.25 113 SER B O 1
ATOM 3655 N N . ILE B 1 114 ? -6.211 23.234 7.148 1 97.94 114 ILE B N 1
ATOM 3656 C CA . ILE B 1 114 ? -5.977 24.484 7.848 1 97.94 114 ILE B CA 1
ATOM 3657 C C . ILE B 1 114 ? -4.66 24.422 8.609 1 97.94 114 ILE B C 1
ATOM 3659 O O . ILE B 1 114 ? -3.844 25.344 8.539 1 97.94 114 ILE B O 1
ATOM 3663 N N . ALA B 1 115 ? -4.43 23.344 9.305 1 98.12 115 ALA B N 1
ATOM 3664 C CA . ALA B 1 115 ? -3.258 23.172 10.156 1 98.12 115 ALA B CA 1
ATOM 3665 C C . ALA B 1 115 ? -1.969 23.266 9.352 1 98.12 115 ALA B C 1
ATOM 3667 O O . ALA B 1 115 ? -1.011 23.922 9.758 1 98.12 115 ALA B O 1
ATOM 3668 N N . VAL B 1 116 ? -1.942 22.672 8.195 1 98 116 VAL B N 1
ATOM 3669 C CA . VAL B 1 116 ? -0.715 22.547 7.422 1 98 116 VAL B CA 1
ATOM 3670 C C . VAL B 1 116 ? -0.344 23.891 6.812 1 98 116 VAL B C 1
ATOM 3672 O O . VAL B 1 116 ? 0.756 24.406 7.043 1 98 116 VAL B O 1
ATOM 3675 N N . PRO B 1 117 ? -1.191 24.547 6.156 1 97.62 117 PRO B N 1
ATOM 3676 C CA . PRO B 1 117 ? -0.796 25.812 5.562 1 97.62 117 PRO B CA 1
ATOM 3677 C C . PRO B 1 117 ? -0.72 26.953 6.586 1 97.62 117 PRO B C 1
ATOM 3679 O O . PRO B 1 117 ? 0.125 27.844 6.465 1 97.62 117 PRO B O 1
ATOM 3682 N N . LEU B 1 118 ? -1.479 26.938 7.574 1 97.12 118 LEU B N 1
ATOM 3683 C CA . LEU B 1 118 ? -1.552 28.062 8.516 1 97.12 118 LEU B CA 1
ATOM 3684 C C . LEU B 1 118 ? -0.403 28 9.516 1 97.12 118 LEU B C 1
ATOM 3686 O O . LEU B 1 118 ? 0.099 29.031 9.953 1 97.12 118 LEU B O 1
ATOM 3690 N N . ILE B 1 119 ? -0.062 26.797 9.867 1 97 119 ILE B N 1
ATOM 3691 C CA . ILE B 1 119 ? 0.892 26.672 10.961 1 97 119 ILE B CA 1
ATOM 3692 C C . ILE B 1 119 ? 2.191 26.047 10.453 1 97 119 ILE B C 1
ATOM 3694 O O . ILE B 1 119 ? 3.252 26.672 10.523 1 97 119 ILE B O 1
ATOM 3698 N N . TRP B 1 120 ? 2.119 24.953 9.836 1 97.75 120 TRP B N 1
ATOM 3699 C CA . TRP B 1 120 ? 3.324 24.172 9.594 1 97.75 120 TRP B CA 1
ATOM 3700 C C . TRP B 1 120 ? 4.148 24.766 8.469 1 97.75 120 TRP B C 1
ATOM 3702 O O . TRP B 1 120 ? 5.371 24.891 8.578 1 97.75 120 TRP B O 1
ATOM 3712 N N . ILE B 1 121 ? 3.541 25.078 7.332 1 97.62 121 ILE B N 1
ATOM 3713 C CA . ILE B 1 121 ? 4.297 25.562 6.176 1 97.62 121 ILE B CA 1
ATOM 3714 C C . ILE B 1 121 ? 5.035 26.844 6.535 1 97.62 121 ILE B C 1
ATOM 3716 O O . ILE B 1 121 ? 6.234 26.969 6.281 1 97.62 121 ILE B O 1
ATOM 3720 N N . PRO B 1 122 ? 4.363 27.828 7.148 1 96 122 PRO B N 1
ATOM 3721 C CA . PRO B 1 122 ? 5.117 29.031 7.551 1 96 122 PRO B CA 1
ATOM 3722 C C . PRO B 1 122 ? 6.246 28.703 8.523 1 96 122 PRO B C 1
ATOM 3724 O O . PRO B 1 122 ? 7.344 29.266 8.406 1 96 122 PRO B O 1
ATOM 3727 N N . ALA B 1 123 ? 5.949 27.844 9.492 1 95.56 123 ALA B N 1
ATOM 3728 C CA . ALA B 1 123 ? 6.98 27.438 10.445 1 95.56 123 ALA B CA 1
ATOM 3729 C C . ALA B 1 123 ? 8.156 26.781 9.734 1 95.56 123 ALA B C 1
ATOM 3731 O O . ALA B 1 123 ? 9.312 27.016 10.094 1 95.56 123 ALA B O 1
ATOM 3732 N N . TRP B 1 124 ? 7.871 25.953 8.789 1 94.75 124 TRP B N 1
ATOM 3733 C CA . TRP B 1 124 ? 8.906 25.266 8.023 1 94.75 124 TRP B CA 1
ATOM 3734 C C . TRP B 1 124 ? 9.75 26.266 7.23 1 94.75 124 TRP B C 1
ATOM 3736 O O . TRP B 1 124 ? 10.977 26.172 7.215 1 94.75 124 TRP B O 1
ATOM 3746 N N . ILE B 1 125 ? 9.117 27.25 6.633 1 93.06 125 ILE B N 1
ATOM 3747 C CA . ILE B 1 125 ? 9.812 28.266 5.859 1 93.06 125 ILE B CA 1
ATOM 3748 C C . ILE B 1 125 ? 10.734 29.078 6.77 1 93.06 125 ILE B C 1
ATOM 3750 O O . ILE B 1 125 ? 11.898 29.312 6.434 1 93.06 125 ILE B O 1
ATOM 3754 N N . ILE B 1 126 ? 10.219 29.438 7.918 1 90.81 126 ILE B N 1
ATOM 3755 C CA . ILE B 1 126 ? 11 30.203 8.883 1 90.81 126 ILE B CA 1
ATOM 3756 C C . ILE B 1 126 ? 12.219 29.391 9.32 1 90.81 126 ILE B C 1
ATOM 3758 O O . ILE B 1 126 ? 13.328 29.922 9.398 1 90.81 126 ILE B O 1
ATOM 3762 N N . SER B 1 127 ? 11.992 28.172 9.586 1 88.75 127 SER B N 1
ATOM 3763 C CA . SER B 1 127 ? 13.078 27.297 10.023 1 88.75 127 SER B CA 1
ATOM 3764 C C . SER B 1 127 ? 14.133 27.125 8.93 1 88.75 127 SER B C 1
ATOM 3766 O O . SER B 1 127 ? 15.328 27.125 9.211 1 88.75 127 SER B O 1
ATOM 3768 N N . GLU B 1 128 ? 13.75 26.969 7.734 1 85.25 128 GLU B N 1
ATOM 3769 C CA . GLU B 1 128 ? 14.664 26.797 6.609 1 85.25 128 GLU B CA 1
ATOM 3770 C C . GLU B 1 128 ? 15.469 28.062 6.363 1 85.25 128 GLU B C 1
ATOM 3772 O O . GLU B 1 128 ? 16.641 28 5.992 1 85.25 128 GLU B O 1
ATOM 3777 N N . ASN B 1 129 ? 14.828 29.172 6.562 1 82.81 129 ASN B N 1
ATOM 3778 C CA . ASN B 1 129 ? 15.516 30.453 6.41 1 82.81 129 ASN B CA 1
ATOM 3779 C C . ASN B 1 129 ? 16.594 30.641 7.477 1 82.81 129 ASN B C 1
ATOM 3781 O O . ASN B 1 129 ? 17.625 31.234 7.215 1 82.81 129 ASN B O 1
ATOM 3785 N N . ARG B 1 130 ? 16.422 30.094 8.586 1 78.81 130 ARG B N 1
ATOM 3786 C CA . ARG B 1 130 ? 17.359 30.219 9.695 1 78.81 130 ARG B CA 1
ATOM 3787 C C . ARG B 1 130 ? 18.562 29.297 9.516 1 78.81 130 ARG B C 1
ATOM 3789 O O . ARG B 1 130 ? 19.656 29.594 9.984 1 78.81 130 ARG B O 1
ATOM 3796 N N . LYS B 1 131 ? 18.422 28.031 9.062 1 69.38 131 LYS B N 1
ATOM 3797 C CA . LYS B 1 131 ? 19.5 27.078 8.852 1 69.38 131 LYS B CA 1
ATOM 3798 C C . LYS B 1 131 ? 20.641 27.703 8.047 1 69.38 131 LYS B C 1
ATOM 3800 O O . LYS B 1 131 ? 21.812 27.406 8.281 1 69.38 131 LYS B O 1
ATOM 3805 N N . GLY B 1 132 ? 20.328 28.438 7.121 1 54.19 132 GLY B N 1
ATOM 3806 C CA . GLY B 1 132 ? 21.375 29.109 6.387 1 54.19 132 GLY B CA 1
ATOM 3807 C C . GLY B 1 132 ? 22.297 29.938 7.277 1 54.19 132 GLY B C 1
ATOM 3808 O O . GLY B 1 132 ? 23.438 30.203 6.91 1 54.19 132 GLY B O 1
ATOM 3809 N N . TYR B 1 133 ? 21.766 30.203 8.477 1 46.25 133 TYR B N 1
ATOM 3810 C CA . TYR B 1 133 ? 22.531 31.078 9.344 1 46.25 133 TYR B CA 1
ATOM 3811 C C . TYR B 1 133 ? 23.156 30.312 10.5 1 46.25 133 TYR B C 1
ATOM 3813 O O . TYR B 1 133 ? 24.031 30.812 11.195 1 46.25 133 TYR B O 1
ATOM 3821 N N . SER B 1 134 ? 22.531 29.141 10.875 1 50.69 134 SER B N 1
ATOM 3822 C CA . SER B 1 134 ? 22.984 28.484 12.102 1 50.69 134 SER B CA 1
ATOM 3823 C C . SER B 1 134 ? 24.016 27.406 11.797 1 50.69 134 SER B C 1
ATOM 3825 O O . SER B 1 134 ? 23.984 26.781 10.734 1 50.69 134 SER B O 1
ATOM 3827 N N . SER B 1 135 ? 25.203 27.516 12.438 1 44.53 135 SER B N 1
ATOM 3828 C CA . SER B 1 135 ? 26.281 26.531 12.5 1 44.53 135 SER B CA 1
ATOM 3829 C C . SER B 1 135 ? 25.766 25.172 12.945 1 44.53 135 SER B C 1
ATOM 3831 O O . SER B 1 135 ? 25.375 25 14.102 1 44.53 135 SER B O 1
ATOM 3833 N N . ASN B 1 136 ? 24.875 24.516 12.289 1 51.47 136 ASN B N 1
ATOM 3834 C CA . ASN B 1 136 ? 24.531 23.172 12.758 1 51.47 136 ASN B CA 1
ATOM 3835 C C . ASN B 1 136 ? 25.734 22.453 13.344 1 51.47 136 ASN B C 1
ATOM 3837 O O . ASN B 1 136 ? 26.828 22.5 12.773 1 51.47 136 ASN B O 1
ATOM 3841 N N . PRO B 1 137 ? 25.609 22.094 14.609 1 52.38 137 PRO B N 1
ATOM 3842 C CA . PRO B 1 137 ? 26.781 21.391 15.141 1 52.38 137 PRO B CA 1
ATOM 3843 C C . PRO B 1 137 ? 27.281 20.281 14.211 1 52.38 137 PRO B C 1
ATOM 3845 O O . PRO B 1 137 ? 26.484 19.438 13.781 1 52.38 137 PRO B O 1
ATOM 3848 N N . ASP B 1 138 ? 28.312 20.531 13.375 1 55.62 138 ASP B N 1
ATOM 3849 C CA . ASP B 1 138 ? 29.062 19.781 12.367 1 55.62 138 ASP B CA 1
ATOM 3850 C C . ASP B 1 138 ? 29.047 18.281 12.688 1 55.62 138 ASP B C 1
ATOM 3852 O O . ASP B 1 138 ? 29.156 17.453 11.781 1 55.62 138 ASP B O 1
ATOM 3856 N N . ASP B 1 139 ? 28.5 17.859 13.984 1 67.69 139 ASP B N 1
ATOM 3857 C CA . ASP B 1 139 ? 28.875 16.5 14.328 1 67.69 139 ASP B CA 1
ATOM 3858 C C . ASP B 1 139 ? 27.641 15.633 14.586 1 67.69 139 ASP B C 1
ATOM 3860 O O . ASP B 1 139 ? 27.719 14.609 15.281 1 67.69 139 ASP B O 1
ATOM 3864 N N . VAL B 1 140 ? 26.375 16.172 14.031 1 83.81 140 VAL B N 1
ATOM 3865 C CA . VAL B 1 140 ? 25.234 15.328 14.383 1 83.81 140 VAL B CA 1
ATOM 3866 C C . VAL B 1 140 ? 24.406 15.039 13.133 1 83.81 140 VAL B C 1
ATOM 3868 O O . VAL B 1 140 ? 24.281 15.898 12.258 1 83.81 140 VAL B O 1
ATOM 3871 N N . THR B 1 141 ? 23.969 13.828 12.969 1 88 141 THR B N 1
ATOM 3872 C CA . THR B 1 141 ? 23.109 13.414 11.867 1 88 141 THR B CA 1
ATOM 3873 C C . THR B 1 141 ? 21.734 12.992 12.383 1 88 141 THR B C 1
ATOM 3875 O O . THR B 1 141 ? 21.562 12.742 13.578 1 88 141 THR B O 1
ATOM 3878 N N . LEU B 1 142 ? 20.797 13.039 11.516 1 93.62 142 LEU B N 1
ATOM 3879 C CA . LEU B 1 142 ? 19.453 12.586 11.852 1 93.62 142 LEU B CA 1
ATOM 3880 C C . LEU B 1 142 ? 19.484 11.164 12.398 1 93.62 142 LEU B C 1
ATOM 3882 O O . LEU B 1 142 ? 20.109 10.281 11.812 1 93.62 142 LEU B O 1
ATOM 3886 N N . ASN B 1 143 ? 18.875 10.977 13.531 1 94.75 143 ASN B N 1
ATOM 3887 C CA . ASN B 1 143 ? 18.875 9.703 14.242 1 94.75 143 ASN B CA 1
ATOM 3888 C C . ASN B 1 143 ? 18.031 8.656 13.523 1 94.75 143 ASN B C 1
ATOM 3890 O O . ASN B 1 143 ? 16.812 8.766 13.477 1 94.75 143 ASN B O 1
ATOM 3894 N N . PRO B 1 144 ? 18.656 7.652 13.039 1 95.62 144 PRO B N 1
ATOM 3895 C CA . PRO B 1 144 ? 17.891 6.629 12.312 1 95.62 144 PRO B CA 1
ATOM 3896 C C . PRO B 1 144 ? 16.891 5.906 13.203 1 95.62 144 PRO B C 1
ATOM 3898 O O . PRO B 1 144 ? 15.82 5.5 12.727 1 95.62 144 PRO B O 1
ATOM 3901 N N . LYS B 1 145 ? 17.203 5.75 14.414 1 95.62 145 LYS B N 1
ATOM 3902 C CA . LYS B 1 145 ? 16.266 5.098 15.32 1 95.62 145 LYS B CA 1
ATOM 3903 C C . LYS B 1 145 ? 14.977 5.914 15.461 1 95.62 145 LYS B C 1
ATOM 3905 O O . LYS B 1 145 ? 13.875 5.355 15.492 1 95.62 145 LYS B O 1
ATOM 3910 N N . ARG B 1 146 ? 15.086 7.172 15.578 1 96.81 146 ARG B N 1
ATOM 3911 C CA . ARG B 1 146 ? 13.93 8.055 15.648 1 96.81 146 ARG B CA 1
ATOM 3912 C C . ARG B 1 146 ? 13.094 7.961 14.375 1 96.81 146 ARG B C 1
ATOM 3914 O O . ARG B 1 146 ? 11.867 7.883 14.445 1 96.81 146 ARG B O 1
ATOM 3921 N N . VAL B 1 147 ? 13.773 7.906 13.234 1 97.56 147 VAL B N 1
ATOM 3922 C CA . VAL B 1 147 ? 13.07 7.828 11.961 1 97.56 147 VAL B CA 1
ATOM 3923 C C . VAL B 1 147 ? 12.32 6.5 11.867 1 97.56 147 VAL B C 1
ATOM 3925 O O . VAL B 1 147 ? 11.18 6.457 11.406 1 97.56 147 VAL B O 1
ATOM 3928 N N . LYS B 1 148 ? 12.938 5.453 12.32 1 96.88 148 LYS B N 1
ATOM 3929 C CA . LYS B 1 148 ? 12.273 4.156 12.336 1 96.88 148 LYS B CA 1
ATOM 3930 C C . LYS B 1 148 ? 10.992 4.203 13.164 1 96.88 148 LYS B C 1
ATOM 3932 O O . LYS B 1 148 ? 9.969 3.65 12.766 1 96.88 148 LYS B O 1
ATOM 3937 N N . ARG B 1 149 ? 11.078 4.859 14.242 1 97.62 149 ARG B N 1
ATOM 3938 C CA . ARG B 1 149 ? 9.914 4.973 15.125 1 97.62 149 ARG B CA 1
ATOM 3939 C C . ARG B 1 149 ? 8.852 5.879 14.516 1 97.62 149 ARG B C 1
ATOM 3941 O O . ARG B 1 149 ? 7.656 5.656 14.711 1 97.62 149 ARG B O 1
ATOM 3948 N N . ILE B 1 150 ? 9.242 6.891 13.828 1 98.31 150 ILE B N 1
ATOM 3949 C CA . ILE B 1 150 ? 8.305 7.734 13.102 1 98.31 150 ILE B CA 1
ATOM 3950 C C . ILE B 1 150 ? 7.535 6.891 12.086 1 98.31 150 ILE B C 1
ATOM 3952 O O . ILE B 1 150 ? 6.309 6.973 12.008 1 98.31 150 ILE B O 1
ATOM 3956 N N . CYS B 1 151 ? 8.281 6.043 11.352 1 97.75 151 CYS B N 1
ATOM 3957 C CA . CYS B 1 151 ? 7.668 5.18 10.352 1 97.75 151 CYS B CA 1
ATOM 3958 C C . CYS B 1 151 ? 6.629 4.262 10.984 1 97.75 151 CYS B C 1
ATOM 3960 O O . CYS B 1 151 ? 5.512 4.137 10.477 1 97.75 151 CYS B O 1
ATOM 3962 N N . LEU B 1 152 ? 7.016 3.746 12.109 1 96.31 152 LEU B N 1
ATOM 3963 C CA . LEU B 1 152 ? 6.109 2.848 12.82 1 96.31 152 LEU B CA 1
ATOM 3964 C C . LEU B 1 152 ? 4.871 3.594 13.305 1 96.31 152 LEU B C 1
ATOM 3966 O O . LEU B 1 152 ? 3.748 3.117 13.133 1 96.31 152 LEU B O 1
ATOM 3970 N N . GLY B 1 153 ? 5.113 4.719 13.891 1 97.06 153 GLY B N 1
ATOM 3971 C CA . GLY B 1 153 ? 4 5.516 14.383 1 97.06 153 GLY B CA 1
ATOM 3972 C C . GLY B 1 153 ? 3.018 5.906 13.297 1 97.06 153 GLY B C 1
ATOM 3973 O O . GLY B 1 153 ? 1.804 5.789 13.484 1 97.06 153 GLY B O 1
ATOM 3974 N N . ILE B 1 154 ? 3.51 6.336 12.148 1 97.38 154 ILE B N 1
ATOM 3975 C CA . ILE B 1 154 ? 2.668 6.77 11.031 1 97.38 154 ILE B CA 1
ATOM 3976 C C . ILE B 1 154 ? 1.91 5.574 10.469 1 97.38 154 ILE B C 1
ATOM 3978 O O . ILE B 1 154 ? 0.71 5.664 10.195 1 97.38 154 ILE B O 1
ATOM 3982 N N . LEU B 1 155 ? 2.588 4.457 10.352 1 95.25 155 LEU B N 1
ATOM 3983 C CA . LEU B 1 155 ? 1.968 3.252 9.805 1 95.25 155 LEU B CA 1
ATOM 3984 C C . LEU B 1 155 ? 0.83 2.773 10.703 1 95.25 155 LEU B C 1
ATOM 3986 O O . LEU B 1 155 ? -0.198 2.303 10.211 1 95.25 155 LEU B O 1
ATOM 3990 N N . LEU B 1 156 ? 0.974 2.963 11.961 1 92.56 156 LEU B N 1
ATOM 3991 C CA . LEU B 1 156 ? 0.006 2.443 12.922 1 92.56 156 LEU B CA 1
ATOM 3992 C C . LEU B 1 156 ? -1.208 3.361 13.023 1 92.56 156 LEU B C 1
ATOM 3994 O O . LEU B 1 156 ? -2.162 3.061 13.742 1 92.56 156 LEU B O 1
ATOM 3998 N N . THR B 1 157 ? -1.202 4.41 12.281 1 94.25 157 THR B N 1
ATOM 3999 C CA . THR B 1 157 ? -2.412 5.223 12.188 1 94.25 157 THR B CA 1
ATOM 4000 C C . THR B 1 157 ? -3.387 4.621 11.18 1 94.25 157 THR B C 1
ATOM 4002 O O . THR B 1 157 ? -4.562 4.988 11.148 1 94.25 157 THR B O 1
ATOM 4005 N N . LEU B 1 158 ? -2.977 3.727 10.398 1 92 158 LEU B N 1
ATOM 4006 C CA . LEU B 1 158 ? -3.715 3.176 9.266 1 92 158 LEU B CA 1
ATOM 4007 C C . LEU B 1 158 ? -5.035 2.562 9.727 1 92 158 LEU B C 1
ATOM 4009 O O . LEU B 1 158 ? -6.082 2.818 9.133 1 92 158 LEU B O 1
ATOM 4013 N N . PRO B 1 159 ? -5.066 1.767 10.797 1 87.31 159 PRO B N 1
ATOM 4014 C CA . PRO B 1 159 ? -6.336 1.16 11.203 1 87.31 159 PRO B CA 1
ATOM 4015 C C . PRO B 1 159 ? -7.406 2.197 11.531 1 87.31 159 PRO B C 1
ATOM 4017 O O . PRO B 1 159 ? -8.586 1.983 11.25 1 87.31 159 PRO B O 1
ATOM 4020 N N . PHE B 1 160 ? -6.973 3.283 12.062 1 89.75 160 PHE B N 1
ATOM 4021 C CA . PHE B 1 160 ? -7.91 4.34 12.422 1 89.75 160 PHE B CA 1
ATOM 4022 C C . PHE B 1 160 ? -8.492 4.984 11.164 1 89.75 160 PHE B C 1
ATOM 4024 O O . PHE B 1 160 ? -9.688 5.312 11.133 1 89.75 160 PHE B O 1
ATOM 4031 N N . LEU B 1 161 ? -7.664 5.098 10.195 1 90.81 161 LEU B N 1
ATOM 4032 C CA . LEU B 1 161 ? -8.078 5.742 8.953 1 90.81 161 LEU B CA 1
ATOM 4033 C C . LEU B 1 161 ? -8.945 4.809 8.117 1 90.81 161 LEU B C 1
ATOM 4035 O O . LEU B 1 161 ? -9.969 5.23 7.57 1 90.81 161 LEU B O 1
ATOM 4039 N N . ILE B 1 162 ? -8.586 3.58 8.055 1 87.44 162 ILE B N 1
ATOM 4040 C CA . ILE B 1 162 ? -9.336 2.596 7.281 1 87.44 162 ILE B CA 1
ATOM 4041 C C . ILE B 1 162 ? -10.719 2.389 7.906 1 87.44 162 ILE B C 1
ATOM 4043 O O . ILE B 1 162 ? -11.711 2.242 7.195 1 87.44 162 ILE B O 1
ATOM 4047 N N . GLY B 1 163 ? -10.773 2.4 9.227 1 87.38 163 GLY B N 1
ATOM 4048 C CA . GLY B 1 163 ? -12.055 2.27 9.906 1 87.38 163 GLY B CA 1
ATOM 4049 C C . GLY B 1 163 ? -13.062 3.33 9.5 1 87.38 163 GLY B C 1
ATOM 4050 O O . GLY B 1 163 ? -14.25 3.043 9.359 1 87.38 163 GLY B O 1
ATOM 4051 N N . MET B 1 164 ? -12.562 4.457 9.242 1 89.12 164 MET B N 1
ATOM 4052 C CA . MET B 1 164 ? -13.414 5.57 8.836 1 89.12 164 MET B CA 1
ATOM 4053 C C . MET B 1 164 ? -13.969 5.344 7.438 1 89.12 164 MET B C 1
ATOM 4055 O O . MET B 1 164 ? -14.961 5.973 7.055 1 89.12 164 MET B O 1
ATOM 4059 N N . SER B 1 165 ? -13.43 4.398 6.699 1 84.81 165 SER B N 1
ATOM 4060 C CA . SER B 1 165 ? -13.844 4.176 5.316 1 84.81 165 SER B CA 1
ATOM 4061 C C . SER B 1 165 ? -14.727 2.936 5.195 1 84.81 165 SER B C 1
ATOM 4063 O O . SER B 1 165 ? -15.523 2.824 4.266 1 84.81 165 SER B O 1
ATOM 4065 N N . ILE B 1 166 ? -14.664 2.062 6.176 1 81.31 166 ILE B N 1
ATOM 4066 C CA . ILE B 1 166 ? -15.242 0.745 5.957 1 81.31 166 ILE B CA 1
ATOM 4067 C C . ILE B 1 166 ? -16.438 0.548 6.883 1 81.31 166 ILE B C 1
ATOM 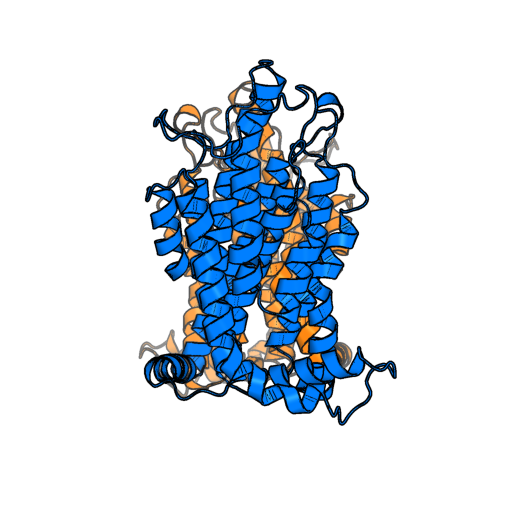4069 O O . ILE B 1 166 ? -17.453 -0.038 6.488 1 81.31 166 ILE B O 1
ATOM 4073 N N . PHE B 1 167 ? -16.359 1.071 8.078 1 82.12 167 PHE B N 1
ATOM 4074 C CA . PHE B 1 167 ? -17.375 0.746 9.07 1 82.12 167 PHE B CA 1
ATOM 4075 C C . PHE B 1 167 ? -18.688 1.448 8.75 1 82.12 167 PHE B C 1
ATOM 4077 O O . PHE B 1 167 ? -18.703 2.646 8.461 1 82.12 167 PHE B O 1
ATOM 4084 N N . LYS B 1 168 ? -19.766 0.583 8.844 1 79.12 168 LYS B N 1
ATOM 4085 C CA . LYS B 1 168 ? -21.078 1.118 8.516 1 79.12 168 LYS B CA 1
ATOM 4086 C C . LYS B 1 168 ? -22.031 1.008 9.703 1 79.12 168 LYS B C 1
ATOM 4088 O O . LYS B 1 168 ? -23.031 1.724 9.781 1 79.12 168 LYS B O 1
ATOM 4093 N N . GLN B 1 169 ? -21.703 0.209 10.602 1 83.62 169 GLN B N 1
ATOM 4094 C CA . GLN B 1 169 ? -22.531 0.075 11.797 1 83.62 169 GLN B CA 1
ATOM 4095 C C . GLN B 1 169 ? -22.359 1.278 12.719 1 83.62 169 GLN B C 1
ATOM 4097 O O . GLN B 1 169 ? -21.25 1.727 12.969 1 83.62 169 GLN B O 1
ATOM 4102 N N . ASP B 1 170 ? -23.453 1.699 13.266 1 85.56 170 ASP B N 1
ATOM 4103 C CA . ASP B 1 170 ? -23.469 2.936 14.039 1 85.56 170 ASP B CA 1
ATOM 4104 C C . ASP B 1 170 ? -22.531 2.842 15.242 1 85.56 170 ASP B C 1
ATOM 4106 O O . ASP B 1 170 ? -21.766 3.766 15.508 1 85.56 170 ASP B O 1
ATOM 4110 N N . LYS B 1 171 ? -22.609 1.726 15.922 1 86.12 171 LYS B N 1
ATOM 4111 C CA . LYS B 1 171 ? -21.75 1.56 17.094 1 86.12 171 LYS B CA 1
ATOM 4112 C C . LYS B 1 171 ? -20.281 1.637 16.734 1 86.12 171 LYS B C 1
ATOM 4114 O O . LYS B 1 171 ? -19.484 2.24 17.453 1 86.12 171 LYS B O 1
ATOM 4119 N N . LEU B 1 172 ? -19.953 1.091 15.625 1 87.81 172 LEU B N 1
ATOM 4120 C CA . LEU B 1 172 ? -18.562 1.08 15.18 1 87.81 172 LEU B CA 1
ATOM 4121 C C . LEU B 1 172 ? -18.141 2.453 14.664 1 87.81 172 LEU B C 1
ATOM 4123 O O . LEU B 1 172 ? -16.984 2.854 14.82 1 87.81 172 LEU B O 1
ATOM 4127 N N . ILE B 1 173 ? -19.078 3.186 14.133 1 88.88 173 ILE B N 1
ATOM 4128 C CA . ILE B 1 173 ? -18.797 4.531 13.656 1 88.88 173 ILE B CA 1
ATOM 4129 C C . ILE B 1 173 ? -18.406 5.422 14.836 1 88.88 173 ILE B C 1
ATOM 4131 O O . ILE B 1 173 ? -17.422 6.168 14.758 1 88.88 173 ILE B O 1
ATOM 4135 N N . VAL B 1 174 ? -19.141 5.289 15.883 1 90.25 174 VAL B N 1
ATOM 4136 C CA . VAL B 1 174 ? -18.859 6.086 17.078 1 90.25 174 VAL B CA 1
ATOM 4137 C C . VAL B 1 174 ? -17.438 5.805 17.562 1 90.25 174 VAL B C 1
ATOM 4139 O O . VAL B 1 174 ? -16.641 6.73 17.75 1 90.25 174 VAL B O 1
ATOM 4142 N N . TRP B 1 175 ? -17.094 4.602 17.609 1 89.75 175 TRP B N 1
ATOM 4143 C CA . TRP B 1 175 ? -15.789 4.227 18.141 1 89.75 175 TRP B CA 1
ATOM 4144 C C . TRP B 1 175 ? -14.68 4.574 17.141 1 89.75 175 TRP B C 1
ATOM 4146 O O . TRP B 1 175 ? -13.57 4.922 17.547 1 89.75 175 TRP B O 1
ATOM 4156 N N . THR B 1 176 ? -14.992 4.445 15.93 1 91.12 176 THR B N 1
ATOM 4157 C CA . THR B 1 176 ? -14.008 4.801 14.914 1 91.12 176 THR B CA 1
ATOM 4158 C C . THR B 1 176 ? -13.719 6.301 14.945 1 91.12 176 THR B C 1
ATOM 4160 O O . THR B 1 176 ? -12.57 6.719 14.781 1 91.12 176 THR B O 1
ATOM 4163 N N . VAL B 1 177 ? -14.734 7.09 15.195 1 93 177 VAL B N 1
ATOM 4164 C CA . VAL B 1 177 ? -14.547 8.531 15.273 1 93 177 VAL B CA 1
ATOM 4165 C C . VAL B 1 177 ? -13.711 8.883 16.5 1 93 177 VAL B C 1
ATOM 4167 O O . VAL B 1 177 ? -12.781 9.688 16.422 1 93 177 VAL B O 1
ATOM 4170 N N . ILE B 1 178 ? -13.969 8.234 17.562 1 91.31 178 ILE B N 1
ATOM 4171 C CA . ILE B 1 178 ? -13.219 8.469 18.797 1 91.31 178 ILE B CA 1
ATOM 4172 C C . ILE B 1 178 ? -11.758 8.102 18.594 1 91.31 178 ILE B C 1
ATOM 4174 O O . ILE B 1 178 ? -10.859 8.867 18.938 1 91.31 178 ILE B O 1
ATOM 4178 N N . SER B 1 179 ? -11.555 6.945 17.984 1 91.12 179 SER B N 1
ATOM 4179 C CA . SER B 1 179 ? -10.188 6.492 17.75 1 91.12 179 SER B CA 1
ATOM 4180 C C . SER B 1 179 ? -9.477 7.387 16.734 1 91.12 179 SER B C 1
ATOM 4182 O O . SER B 1 179 ? -8.273 7.637 16.859 1 91.12 179 SER B O 1
ATOM 4184 N N . PHE B 1 180 ? -10.188 7.863 15.797 1 92.25 180 PHE B N 1
ATOM 4185 C CA . PHE B 1 180 ? -9.656 8.727 14.75 1 92.25 180 PHE B CA 1
ATOM 4186 C C . PHE B 1 180 ? -9.109 10.023 15.344 1 92.25 180 PHE B C 1
ATOM 4188 O O . PHE B 1 180 ? -8.055 10.5 14.93 1 92.25 180 PHE B O 1
ATOM 4195 N N . VAL B 1 181 ? -9.734 10.555 16.297 1 88.44 181 VAL B N 1
ATOM 4196 C CA . VAL B 1 181 ? -9.359 11.82 16.906 1 88.44 181 VAL B CA 1
ATOM 4197 C C . VAL B 1 181 ? -7.977 11.688 17.547 1 88.44 181 VAL B C 1
ATOM 4199 O O . VAL B 1 181 ? -7.195 12.648 17.547 1 88.44 181 VAL B O 1
ATOM 4202 N N . PHE B 1 182 ? -7.59 10.5 17.922 1 88.75 182 PHE B N 1
ATOM 4203 C CA . PHE B 1 182 ? -6.312 10.312 18.594 1 88.75 182 PHE B CA 1
ATOM 4204 C C . PHE B 1 182 ? -5.266 9.766 17.641 1 88.75 182 PHE B C 1
ATOM 4206 O O . PHE B 1 182 ? -4.102 9.594 18.016 1 88.75 182 PHE B O 1
ATOM 4213 N N . SER B 1 183 ? -5.59 9.516 16.469 1 90.56 183 SER B N 1
ATOM 4214 C CA . SER B 1 183 ? -4.746 8.75 15.555 1 90.56 183 SER B CA 1
ATOM 4215 C C . SER B 1 183 ? -3.395 9.43 15.352 1 90.56 183 SER B C 1
ATOM 4217 O O . SER B 1 183 ? -2.354 8.852 15.672 1 90.56 183 SER B O 1
ATOM 4219 N N . PHE B 1 184 ? -3.355 10.719 14.93 1 92.62 184 PHE B N 1
ATOM 4220 C CA . PHE B 1 184 ? -2.1 11.383 14.594 1 92.62 184 PHE B CA 1
ATOM 4221 C C . PHE B 1 184 ? -1.349 11.789 15.859 1 92.62 184 PHE B C 1
ATOM 4223 O O . PHE B 1 184 ? -0.116 11.789 15.883 1 92.62 184 PHE B O 1
ATOM 4230 N N . LEU B 1 185 ? -2.105 12.055 16.891 1 93.75 185 LEU B N 1
ATOM 4231 C CA . LEU B 1 185 ? -1.452 12.359 18.156 1 93.75 185 LEU B CA 1
ATOM 4232 C C . LEU B 1 185 ? -0.78 11.117 18.734 1 93.75 185 LEU B C 1
ATOM 4234 O O . LEU B 1 185 ? 0.322 11.195 19.281 1 93.75 185 LEU B O 1
ATOM 4238 N N . PHE B 1 186 ? -1.428 10.078 18.578 1 93.25 186 PHE B N 1
ATOM 4239 C CA . PHE B 1 186 ? -0.927 8.789 19.047 1 93.25 186 PHE B CA 1
ATOM 4240 C C . PHE B 1 186 ? 0.374 8.43 18.344 1 93.25 186 PHE B C 1
ATOM 4242 O O . PHE B 1 186 ? 1.271 7.836 18.953 1 93.25 186 PHE B O 1
ATOM 4249 N N . ALA B 1 187 ? 0.533 8.836 17.156 1 96 187 ALA B N 1
ATOM 4250 C CA . ALA B 1 187 ? 1.725 8.516 16.375 1 96 187 ALA B CA 1
ATOM 4251 C C . ALA B 1 187 ? 2.975 9.117 17 1 96 187 ALA B C 1
ATOM 4253 O O . ALA B 1 187 ? 4.039 8.492 17.016 1 96 187 ALA B O 1
ATOM 4254 N N . ALA B 1 188 ? 2.85 10.266 17.594 1 95.81 188 ALA B N 1
ATOM 4255 C CA . ALA B 1 188 ? 3.984 10.992 18.156 1 95.81 188 ALA B CA 1
ATOM 4256 C C . ALA B 1 188 ? 4.613 10.227 19.312 1 95.81 188 ALA B C 1
ATOM 4258 O O . ALA B 1 188 ? 5.812 10.352 19.578 1 95.81 188 ALA B O 1
ATOM 4259 N N . LEU B 1 189 ? 3.869 9.375 19.953 1 95.44 189 LEU B N 1
ATOM 4260 C CA . LEU B 1 189 ? 4.328 8.648 21.141 1 95.44 189 LEU B CA 1
ATOM 4261 C C . LEU B 1 189 ? 5.441 7.668 20.766 1 95.44 189 LEU B C 1
ATOM 4263 O O . LEU B 1 189 ? 6.207 7.242 21.625 1 95.44 189 LEU B O 1
ATOM 4267 N N . PHE B 1 190 ? 5.586 7.402 19.578 1 96.44 190 PHE B N 1
ATOM 4268 C CA . PHE B 1 190 ? 6.539 6.375 19.156 1 96.44 190 PHE B CA 1
ATOM 4269 C C . PHE B 1 190 ? 7.938 6.961 19.016 1 96.44 190 PHE B C 1
ATOM 4271 O O . PHE B 1 190 ? 8.93 6.25 19.172 1 96.44 190 PHE B O 1
ATOM 4278 N N . TRP B 1 191 ? 8.062 8.281 18.766 1 97.12 191 TRP B N 1
ATOM 4279 C CA . TRP B 1 191 ? 9.414 8.742 18.469 1 97.12 191 TRP B CA 1
ATOM 4280 C C . TRP B 1 191 ? 9.82 9.875 19.406 1 97.12 191 TRP B C 1
ATOM 4282 O O . TRP B 1 191 ? 10.992 10.25 19.469 1 97.12 191 TRP B O 1
ATOM 4292 N N . VAL B 1 192 ? 8.938 10.438 20.172 1 93.62 192 VAL B N 1
ATOM 4293 C CA . VAL B 1 192 ? 9.203 11.633 20.953 1 93.62 192 VAL B CA 1
ATOM 4294 C C . VAL B 1 192 ? 10.266 11.344 22.016 1 93.62 192 VAL B C 1
ATOM 4296 O O . VAL B 1 192 ? 10.984 12.242 22.453 1 93.62 192 VAL B O 1
ATOM 4299 N N . TRP B 1 193 ? 10.492 10.109 22.297 1 94.06 193 TRP B N 1
ATOM 4300 C CA . TRP B 1 193 ? 11.422 9.734 23.359 1 94.06 193 TRP B CA 1
ATOM 4301 C C . TRP B 1 193 ? 12.828 9.523 22.812 1 94.06 193 TRP B C 1
ATOM 4303 O O . TRP B 1 193 ? 13.781 9.328 23.562 1 94.06 193 TRP B O 1
ATOM 4313 N N . TYR B 1 194 ? 13.055 9.617 21.562 1 95.31 194 TYR B N 1
ATOM 4314 C CA . TYR B 1 194 ? 14.352 9.414 20.922 1 95.31 194 TYR B CA 1
ATOM 4315 C C . TYR B 1 194 ? 14.977 10.742 20.531 1 95.31 194 TYR B C 1
ATOM 4317 O O . TYR B 1 194 ? 14.297 11.633 20.031 1 95.31 194 TYR B O 1
ATOM 4325 N N . PRO B 1 195 ? 16.234 10.844 20.781 1 94.06 195 PRO B N 1
ATOM 4326 C CA . PRO B 1 195 ? 16.906 12.086 20.391 1 94.06 195 PRO B CA 1
ATOM 4327 C C . PRO B 1 195 ? 16.844 12.344 18.891 1 94.06 195 PRO B C 1
ATOM 4329 O O . PRO B 1 195 ? 16.797 11.398 18.094 1 94.06 195 PRO B O 1
ATOM 4332 N N . LYS B 1 196 ? 16.859 13.594 18.547 1 92.94 196 LYS B N 1
ATOM 4333 C CA . LYS B 1 196 ? 16.797 13.992 17.141 1 92.94 196 LYS B CA 1
ATOM 4334 C C . LYS B 1 196 ? 18.094 13.656 16.406 1 92.94 196 LYS B C 1
ATOM 4336 O O . LYS B 1 196 ? 18.062 13.156 15.281 1 92.94 196 LYS B O 1
ATOM 4341 N N . GLY B 1 197 ? 19.188 13.953 17.078 1 91.56 197 GLY B N 1
ATOM 4342 C CA . GLY B 1 197 ? 20.484 13.773 16.453 1 91.56 197 GLY B CA 1
ATOM 4343 C C . GLY B 1 197 ? 21.359 12.773 17.203 1 91.56 197 GLY B C 1
ATOM 4344 O O . GLY B 1 197 ? 21.219 12.594 18.406 1 91.56 197 GLY B O 1
ATOM 4345 N N . VAL B 1 198 ? 22.172 12.109 16.328 1 90.81 198 VAL B N 1
ATOM 4346 C CA . VAL B 1 198 ? 23.172 11.203 16.859 1 90.81 198 VAL B CA 1
ATOM 4347 C C . VAL B 1 198 ? 24.5 11.406 16.141 1 90.81 198 VAL B C 1
ATOM 4349 O O . VAL B 1 198 ? 24.547 12.023 15.078 1 90.81 198 VAL B O 1
ATOM 4352 N N . ASN B 1 199 ? 25.547 10.883 16.797 1 86.5 199 ASN B N 1
ATOM 4353 C CA . ASN B 1 199 ? 26.859 10.898 16.156 1 86.5 199 ASN B CA 1
ATOM 4354 C C . ASN B 1 199 ? 26.891 10 14.93 1 86.5 199 ASN B C 1
ATOM 4356 O O . ASN B 1 199 ? 26.531 8.82 15 1 86.5 199 ASN B O 1
ATOM 4360 N N . PRO B 1 200 ? 27.25 10.562 13.836 1 83.94 200 PRO B N 1
ATOM 4361 C CA . PRO B 1 200 ? 27.266 9.781 12.594 1 83.94 200 PRO B CA 1
ATOM 4362 C C . PRO B 1 200 ? 28.094 8.508 12.703 1 83.94 200 PRO B C 1
ATOM 4364 O O . PRO B 1 200 ? 27.797 7.512 12.039 1 83.94 200 PRO B O 1
ATOM 4367 N N . ASP B 1 201 ?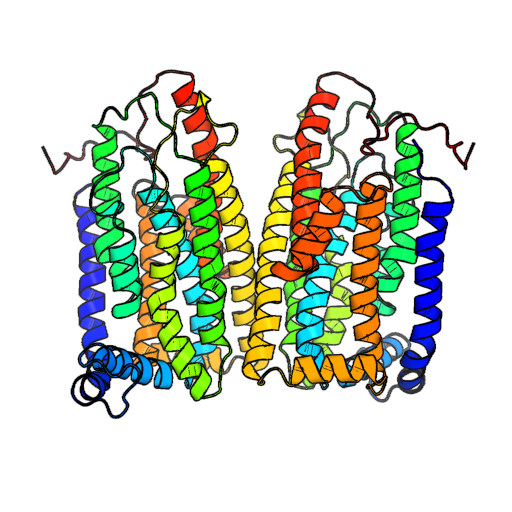 29.047 8.508 13.484 1 80.44 201 ASP B N 1
ATOM 4368 C CA . ASP B 1 201 ? 29.938 7.352 13.617 1 80.44 201 ASP B CA 1
ATOM 4369 C C . ASP B 1 201 ? 29.266 6.242 14.43 1 80.44 201 ASP B C 1
ATOM 4371 O O . ASP B 1 201 ? 29.703 5.09 14.383 1 80.44 201 ASP B O 1
ATOM 4375 N N . SER B 1 202 ? 28.281 6.629 15.039 1 81.12 202 SER B N 1
ATOM 4376 C CA . SER B 1 202 ? 27.641 5.672 15.945 1 81.12 202 SER B CA 1
ATOM 4377 C C . SER B 1 202 ? 26.531 4.895 15.242 1 81.12 202 SER B C 1
ATOM 4379 O O . SER B 1 202 ? 25.953 3.971 15.82 1 81.12 202 SER B O 1
ATOM 4381 N N . VAL B 1 203 ? 26.281 5.371 14.016 1 83.62 203 VAL B N 1
ATOM 4382 C CA . VAL B 1 203 ? 25.125 4.738 13.367 1 83.62 203 VAL B CA 1
ATOM 4383 C C . VAL B 1 203 ? 25.562 4.082 12.062 1 83.62 203 VAL B C 1
ATOM 4385 O O . VAL B 1 203 ? 26.453 4.586 11.375 1 83.62 203 VAL B O 1
ATOM 4388 N N . ASN B 1 204 ? 24.938 2.922 11.75 1 79.12 204 ASN B N 1
ATOM 4389 C CA . ASN B 1 204 ? 25.281 2.143 10.562 1 79.12 204 ASN B CA 1
ATOM 4390 C C . ASN B 1 204 ? 24.281 2.367 9.438 1 79.12 204 ASN B C 1
ATOM 4392 O O . ASN B 1 204 ? 24.484 1.878 8.32 1 79.12 204 ASN B O 1
ATOM 4396 N N . GLN B 1 205 ? 23.234 3.035 9.812 1 86.25 205 GLN B N 1
ATOM 4397 C CA . GLN B 1 205 ? 22.203 3.246 8.797 1 86.25 205 GLN B CA 1
ATOM 4398 C C . GLN B 1 205 ? 21.938 4.734 8.594 1 86.25 205 GLN B C 1
ATOM 4400 O O . GLN B 1 205 ? 21.938 5.508 9.547 1 86.25 205 GLN B O 1
ATOM 4405 N N . ASN B 1 206 ? 21.703 5.059 7.387 1 90.12 206 ASN B N 1
ATOM 4406 C CA . ASN B 1 206 ? 21.375 6.445 7.066 1 90.12 206 ASN B CA 1
ATOM 4407 C C . ASN B 1 206 ? 19.891 6.734 7.277 1 90.12 206 ASN B C 1
ATOM 4409 O O . ASN B 1 206 ? 19.031 6.051 6.715 1 90.12 206 ASN B O 1
ATOM 4413 N N . ALA B 1 207 ? 19.609 7.715 8.086 1 94.12 207 ALA B N 1
ATOM 4414 C CA . ALA B 1 207 ? 18.234 8.062 8.453 1 94.12 207 ALA B CA 1
ATOM 4415 C C . ALA B 1 207 ? 17.438 8.492 7.23 1 94.12 207 ALA B C 1
ATOM 4417 O O . ALA B 1 207 ? 16.25 8.172 7.113 1 94.12 207 ALA B O 1
ATOM 4418 N N . TYR B 1 208 ? 18 9.195 6.32 1 94.44 208 TYR B N 1
ATOM 4419 C CA . TYR B 1 208 ? 17.297 9.672 5.129 1 94.44 208 TYR B CA 1
ATOM 4420 C C . TYR B 1 208 ? 16.984 8.516 4.188 1 94.44 208 TYR B C 1
ATOM 4422 O O . TYR B 1 208 ? 15.977 8.539 3.48 1 94.44 208 TYR B O 1
ATOM 4430 N N . GLU B 1 209 ? 17.844 7.562 4.234 1 94.5 209 GLU B N 1
ATOM 4431 C CA . GLU B 1 209 ? 17.562 6.359 3.459 1 94.5 209 GLU B CA 1
ATOM 4432 C C . GLU B 1 209 ? 16.312 5.637 3.99 1 94.5 209 GLU B C 1
ATOM 4434 O O . GLU B 1 209 ? 15.461 5.215 3.215 1 94.5 209 GLU B O 1
ATOM 4439 N N . LEU B 1 210 ? 16.281 5.547 5.25 1 95.56 210 LEU B N 1
ATOM 4440 C CA . LEU B 1 210 ? 15.109 4.934 5.883 1 95.56 210 LEU B CA 1
ATOM 4441 C C . LEU B 1 210 ? 13.844 5.711 5.555 1 95.56 210 LEU B C 1
ATOM 4443 O O . LEU B 1 210 ? 12.812 5.113 5.227 1 95.56 210 LEU B O 1
ATOM 4447 N N . ALA B 1 211 ? 13.961 6.98 5.625 1 97.31 211 ALA B N 1
ATOM 4448 C CA . ALA B 1 211 ? 12.812 7.836 5.328 1 97.31 211 ALA B CA 1
ATOM 4449 C C . ALA B 1 211 ? 12.383 7.688 3.873 1 97.31 211 ALA B C 1
ATOM 4451 O O . ALA B 1 211 ? 11.18 7.625 3.578 1 97.31 211 ALA B O 1
ATOM 4452 N N . SER B 1 212 ? 13.359 7.645 3.021 1 96.81 212 SER B N 1
ATOM 4453 C CA . SER B 1 212 ? 13.062 7.492 1.603 1 96.81 212 SER B CA 1
ATOM 4454 C C . SER B 1 212 ? 12.375 6.16 1.321 1 96.81 212 SER B C 1
ATOM 4456 O O . SER B 1 212 ? 11.422 6.098 0.55 1 96.81 212 SER B O 1
ATOM 4458 N N . LYS B 1 213 ? 12.797 5.117 1.922 1 95.88 213 LYS B N 1
ATOM 4459 C CA . LYS B 1 213 ? 12.211 3.789 1.758 1 95.88 213 LYS B CA 1
ATOM 4460 C C . LYS B 1 213 ? 10.781 3.752 2.295 1 95.88 213 LYS B C 1
ATOM 4462 O O . LYS B 1 213 ? 9.906 3.131 1.694 1 95.88 213 LYS B O 1
ATOM 4467 N N . PHE B 1 214 ? 10.602 4.387 3.402 1 98.25 214 PHE B N 1
ATOM 4468 C CA . PHE B 1 214 ? 9.266 4.414 3.98 1 98.25 214 PHE B CA 1
ATOM 4469 C C . PHE B 1 214 ? 8.305 5.18 3.08 1 98.25 214 PHE B C 1
ATOM 4471 O O . PHE B 1 214 ? 7.125 4.828 2.982 1 98.25 214 PHE B O 1
ATOM 4478 N N . ALA B 1 215 ? 8.805 6.223 2.404 1 98.25 215 ALA B N 1
ATOM 4479 C CA . ALA B 1 215 ? 7.98 6.969 1.459 1 98.25 215 ALA B CA 1
ATOM 4480 C C . ALA B 1 215 ? 7.457 6.055 0.354 1 98.25 215 ALA B C 1
ATOM 4482 O O . ALA B 1 215 ? 6.336 6.242 -0.134 1 98.25 215 ALA B O 1
ATOM 4483 N N . LEU B 1 216 ? 8.188 5.043 -0.005 1 97.81 216 LEU B N 1
ATOM 4484 C CA . LEU B 1 216 ? 7.746 4.094 -1.023 1 97.81 216 LEU B CA 1
ATOM 4485 C C . LEU B 1 216 ? 6.629 3.207 -0.49 1 97.81 216 LEU B C 1
ATOM 4487 O O . LEU B 1 216 ? 5.707 2.85 -1.23 1 97.81 216 LEU B O 1
ATOM 4491 N N . ILE B 1 217 ? 6.711 2.848 0.749 1 97.81 217 ILE B N 1
ATOM 4492 C CA . ILE B 1 217 ? 5.637 2.094 1.388 1 97.81 217 ILE B CA 1
ATOM 4493 C C . ILE B 1 217 ? 4.355 2.922 1.383 1 97.81 217 ILE B C 1
ATOM 4495 O O . ILE B 1 217 ? 3.289 2.424 1.011 1 97.81 217 ILE B O 1
ATOM 4499 N N . LEU B 1 218 ? 4.488 4.188 1.738 1 98.44 218 LEU B N 1
ATOM 4500 C CA . LEU B 1 218 ? 3.334 5.078 1.733 1 98.44 218 LEU B CA 1
ATOM 4501 C C . LEU B 1 218 ? 2.791 5.258 0.32 1 98.44 218 LEU B C 1
ATOM 4503 O O . LEU B 1 218 ? 1.582 5.406 0.128 1 98.44 218 LEU B O 1
ATOM 4507 N N . PHE B 1 219 ? 3.699 5.25 -0.638 1 98.19 219 PHE B N 1
ATOM 4508 C CA . PHE B 1 219 ? 3.271 5.309 -2.031 1 98.19 219 PHE B CA 1
ATOM 4509 C C . PHE B 1 219 ? 2.404 4.109 -2.383 1 98.19 219 PHE B C 1
ATOM 4511 O O . PHE B 1 219 ? 1.354 4.254 -3.014 1 98.19 219 PHE B O 1
ATOM 4518 N N . GLY B 1 220 ? 2.85 2.904 -2.006 1 96.44 220 GLY B N 1
ATOM 4519 C CA . GLY B 1 220 ? 2.061 1.71 -2.262 1 96.44 220 GLY B CA 1
ATOM 4520 C C . GLY B 1 220 ? 0.662 1.781 -1.682 1 96.44 220 GLY B C 1
ATOM 4521 O O . GLY B 1 220 ? -0.314 1.446 -2.357 1 96.44 220 GLY B O 1
ATOM 4522 N N . ILE B 1 221 ? 0.591 2.27 -0.478 1 96.62 221 ILE B N 1
ATOM 4523 C CA . ILE B 1 221 ? -0.691 2.41 0.203 1 96.62 221 ILE B CA 1
ATOM 4524 C C . ILE B 1 221 ? -1.559 3.426 -0.536 1 96.62 221 ILE B C 1
ATOM 4526 O O . ILE B 1 221 ? -2.727 3.16 -0.827 1 96.62 221 ILE B O 1
ATOM 4530 N N . SER B 1 222 ? -0.917 4.562 -0.848 1 97.12 222 SER B N 1
ATOM 4531 C CA . SER B 1 222 ? -1.651 5.641 -1.504 1 97.12 222 SER B CA 1
ATOM 4532 C C . SER B 1 222 ? -2.109 5.23 -2.898 1 97.12 222 SER B C 1
ATOM 4534 O O . SER B 1 222 ? -3.205 5.594 -3.33 1 97.12 222 SER B O 1
ATOM 4536 N N . PHE B 1 223 ? -1.279 4.516 -3.576 1 94.56 223 PHE B N 1
ATOM 4537 C CA . PHE B 1 223 ? -1.6 4.066 -4.926 1 94.56 223 PHE B CA 1
ATOM 4538 C C . PHE B 1 223 ? -2.781 3.105 -4.91 1 94.56 223 PHE B C 1
ATOM 4540 O O . PHE B 1 223 ? -3.686 3.209 -5.742 1 94.56 223 PHE B O 1
ATOM 4547 N N . TYR B 1 224 ? -2.783 2.215 -4 1 93.88 224 TYR B N 1
ATOM 4548 C CA . TYR B 1 224 ? -3.891 1.278 -3.838 1 93.88 224 TYR B CA 1
ATOM 4549 C C . TYR B 1 224 ? -5.191 2.018 -3.555 1 93.88 224 TYR B C 1
ATOM 4551 O O . TYR B 1 224 ? -6.227 1.724 -4.164 1 93.88 224 TYR B O 1
ATOM 4559 N N . GLU B 1 225 ? -5.121 2.973 -2.666 1 93.81 225 GLU B N 1
ATOM 4560 C CA . GLU B 1 225 ? -6.301 3.748 -2.299 1 93.81 225 GLU B CA 1
ATOM 4561 C C . GLU B 1 225 ? -6.836 4.535 -3.494 1 93.81 225 GLU B C 1
ATOM 4563 O O . GLU B 1 225 ? -8.047 4.707 -3.635 1 93.81 225 GLU B O 1
ATOM 4568 N N . TRP B 1 226 ? -5.941 4.969 -4.254 1 93.44 226 TRP B N 1
ATOM 4569 C CA . TRP B 1 226 ? -6.355 5.707 -5.441 1 93.44 226 TRP B CA 1
ATOM 4570 C C . TRP B 1 226 ? -7.094 4.797 -6.418 1 93.44 226 TRP B C 1
ATOM 4572 O O . TRP B 1 226 ? -8.07 5.211 -7.047 1 93.44 226 TRP B O 1
ATOM 4582 N N . PHE B 1 227 ? -6.723 3.578 -6.52 1 90.44 227 PHE B N 1
ATOM 4583 C CA . PHE B 1 227 ? -7.418 2.627 -7.379 1 90.44 227 PHE B CA 1
ATOM 4584 C C . PHE B 1 227 ? -8.789 2.279 -6.809 1 90.44 227 PHE B C 1
ATOM 4586 O O . PHE B 1 227 ? -9.734 2.041 -7.559 1 90.44 227 PHE B O 1
ATOM 4593 N N . LEU B 1 228 ? -8.836 2.287 -5.516 1 89.75 228 LEU B N 1
ATOM 4594 C CA . LEU B 1 228 ? -10.141 2.055 -4.906 1 89.75 228 LEU B CA 1
ATOM 4595 C C . LEU B 1 228 ? -11.117 3.158 -5.281 1 89.75 228 LEU B C 1
ATOM 4597 O O . LEU B 1 228 ? -12.312 2.898 -5.473 1 89.75 228 LEU B O 1
ATOM 4601 N N . VAL B 1 229 ? -10.602 4.406 -5.375 1 89.56 229 VAL B N 1
ATOM 4602 C CA . VAL B 1 229 ? -11.453 5.512 -5.812 1 89.56 229 VAL B CA 1
ATOM 4603 C C . VAL B 1 229 ? -12.016 5.215 -7.199 1 89.56 229 VAL B C 1
ATOM 4605 O O . VAL B 1 229 ? -13.211 5.379 -7.438 1 89.56 229 VAL B O 1
ATOM 4608 N N . LEU B 1 230 ? -11.188 4.734 -8.055 1 85.75 230 LEU B N 1
ATOM 4609 C CA . LEU B 1 230 ? -11.578 4.441 -9.43 1 85.75 230 LEU B CA 1
ATOM 4610 C C . LEU B 1 230 ? -12.562 3.273 -9.477 1 85.75 230 LEU B C 1
ATOM 4612 O O . LEU B 1 230 ? -13.578 3.34 -10.172 1 85.75 230 LEU B O 1
ATOM 4616 N N . GLU B 1 231 ? -12.297 2.275 -8.734 1 84.19 231 GLU B N 1
ATOM 4617 C CA . GLU B 1 231 ? -13.125 1.072 -8.773 1 84.19 231 GLU B CA 1
ATOM 4618 C C . GLU B 1 231 ? -14.5 1.326 -8.172 1 84.19 231 GLU B C 1
ATOM 4620 O O . GLU B 1 231 ? -15.516 0.836 -8.68 1 84.19 231 GLU B O 1
ATOM 4625 N N . HIS B 1 232 ? -14.5 2.062 -7.098 1 84.31 232 HIS B N 1
ATOM 4626 C CA . HIS B 1 232 ? -15.789 2.418 -6.516 1 84.31 232 HIS B CA 1
ATOM 4627 C C . HIS B 1 232 ? -16.609 3.271 -7.477 1 84.31 232 HIS B C 1
ATOM 4629 O O . HIS B 1 232 ? -17.844 3.164 -7.516 1 84.31 232 HIS B O 1
ATOM 4635 N N . SER B 1 233 ? -15.938 4.082 -8.195 1 85.25 233 SER B N 1
ATOM 4636 C CA . SER B 1 233 ? -16.625 4.914 -9.188 1 85.25 233 SER B CA 1
ATOM 4637 C C . SER B 1 233 ? -17.203 4.066 -10.305 1 85.25 233 SER B C 1
ATOM 4639 O O . SER B 1 233 ? -18.344 4.293 -10.734 1 85.25 233 SER B O 1
ATOM 4641 N N . ILE B 1 234 ? -16.469 3.076 -10.664 1 81.56 234 ILE B N 1
ATOM 4642 C CA . ILE B 1 234 ? -16.922 2.205 -11.742 1 81.56 234 ILE B CA 1
ATOM 4643 C C . ILE B 1 234 ? -18.078 1.334 -11.258 1 81.56 234 ILE B C 1
ATOM 4645 O O . ILE B 1 234 ? -19.062 1.134 -11.969 1 81.56 234 ILE B O 1
ATOM 4649 N N . ASP B 1 235 ? -17.938 0.873 -10.039 1 79.5 235 ASP B N 1
ATOM 4650 C CA . ASP B 1 235 ? -18.938 -0.034 -9.469 1 79.5 235 ASP B CA 1
ATOM 4651 C C . ASP B 1 235 ? -20.297 0.64 -9.359 1 79.5 235 ASP B C 1
ATOM 4653 O O . ASP B 1 235 ? -21.328 -0.028 -9.43 1 79.5 235 ASP B O 1
ATOM 4657 N N . ASN B 1 236 ? -20.312 1.959 -9.188 1 80.44 236 ASN B N 1
ATOM 4658 C CA . ASN B 1 236 ? -21.562 2.699 -9.07 1 80.44 236 ASN B CA 1
ATOM 4659 C C . ASN B 1 236 ? -21.859 3.492 -10.344 1 80.44 236 ASN B C 1
ATOM 4661 O O . ASN B 1 236 ? -22.453 4.566 -10.281 1 80.44 236 ASN B O 1
ATOM 4665 N N . ASN B 1 237 ? -21.359 2.98 -11.461 1 80.62 237 ASN B N 1
ATOM 4666 C CA . ASN B 1 237 ? -21.578 3.594 -12.766 1 80.62 237 ASN B CA 1
ATOM 4667 C C . ASN B 1 237 ? -21.203 5.074 -12.766 1 80.62 237 ASN B C 1
ATOM 4669 O O . ASN B 1 237 ? -21.906 5.898 -13.352 1 80.62 237 ASN B O 1
ATOM 4673 N N . PHE B 1 238 ? -20.234 5.406 -11.922 1 85.19 238 PHE B N 1
ATOM 4674 C CA . PHE B 1 238 ? -19.672 6.754 -11.805 1 85.19 238 PHE B CA 1
ATOM 4675 C C . PHE B 1 238 ? -20.703 7.711 -11.219 1 85.19 238 PHE B C 1
ATOM 4677 O O . PHE B 1 238 ? -20.531 8.93 -11.289 1 85.19 238 PHE B O 1
ATOM 4684 N N . GLU B 1 239 ? -21.719 7.184 -10.656 1 85.19 239 GLU B N 1
ATOM 4685 C CA . GLU B 1 239 ? -22.766 8.023 -10.086 1 85.19 239 GLU B CA 1
ATOM 4686 C C . GLU B 1 239 ? -22.25 8.805 -8.883 1 85.19 239 GLU B C 1
ATOM 4688 O O . GLU B 1 239 ? -22.547 9.992 -8.734 1 85.19 239 GLU B O 1
ATOM 4693 N N . VAL B 1 240 ? -21.5 8.156 -8.102 1 83.69 240 VAL B N 1
ATOM 4694 C CA . VAL B 1 240 ? -20.984 8.797 -6.898 1 83.69 240 VAL B CA 1
ATOM 4695 C C . VAL B 1 240 ? -20 9.906 -7.285 1 83.69 240 VAL B C 1
ATOM 4697 O O . VAL B 1 240 ? -20.031 11 -6.719 1 83.69 240 VAL B O 1
ATOM 4700 N N . LEU B 1 241 ? -19.156 9.617 -8.234 1 86.62 241 LEU B N 1
ATOM 4701 C CA . LEU B 1 241 ? -18.188 10.609 -8.695 1 86.62 241 LEU B CA 1
ATOM 4702 C C . LEU B 1 241 ? -18.891 11.805 -9.328 1 86.62 241 LEU B C 1
ATOM 4704 O O . LEU B 1 241 ? -18.594 12.953 -8.992 1 86.62 241 LEU B O 1
ATOM 4708 N N . ILE B 1 242 ? -19.797 11.5 -10.18 1 85.19 242 ILE B N 1
ATOM 4709 C CA . ILE B 1 242 ? -20.562 12.555 -10.844 1 85.19 242 ILE B CA 1
ATOM 4710 C C . ILE B 1 242 ? -21.391 13.32 -9.82 1 85.19 242 ILE B C 1
ATOM 4712 O O . ILE B 1 242 ? -21.469 14.555 -9.867 1 85.19 242 ILE B O 1
ATOM 4716 N N . GLY B 1 243 ? -21.984 12.562 -8.953 1 81.69 243 GLY B N 1
ATOM 4717 C CA . GLY B 1 243 ? -22.703 13.203 -7.859 1 81.69 243 GLY B CA 1
ATOM 4718 C C . GLY B 1 243 ? -21.844 14.133 -7.031 1 81.69 243 GLY B C 1
ATOM 4719 O O . GLY B 1 243 ? -22.25 15.242 -6.699 1 81.69 243 GLY B O 1
ATOM 4720 N N . THR B 1 244 ? -20.703 13.711 -6.762 1 82.5 244 THR B N 1
ATOM 4721 C CA . THR B 1 244 ? -19.75 14.516 -6 1 82.5 244 THR B CA 1
ATOM 4722 C C . THR B 1 244 ? -19.391 15.789 -6.758 1 82.5 244 THR B C 1
ATOM 4724 O O . THR B 1 244 ? -19.391 16.875 -6.188 1 82.5 244 THR B O 1
ATOM 4727 N N . ILE B 1 245 ? -19.125 15.617 -8.039 1 84.31 245 ILE B N 1
ATOM 4728 C CA . ILE B 1 245 ? -18.766 16.75 -8.883 1 84.31 245 ILE B CA 1
ATOM 4729 C C . ILE B 1 245 ? -19.938 17.734 -8.953 1 84.31 245 ILE B C 1
ATOM 4731 O O . ILE B 1 245 ? -19.75 18.938 -8.836 1 84.31 245 ILE B O 1
ATOM 4735 N N . THR B 1 246 ? -21.078 17.172 -9.07 1 84.62 246 THR B N 1
ATOM 4736 C CA . THR B 1 246 ? -22.297 17.984 -9.141 1 84.62 246 THR B CA 1
ATOM 4737 C C . THR B 1 246 ? -22.516 18.734 -7.828 1 84.62 246 THR B C 1
ATOM 4739 O O . THR B 1 246 ? -22.922 19.906 -7.832 1 84.62 246 THR B O 1
ATOM 4742 N N . GLN B 1 247 ? -22.281 18.047 -6.746 1 83 247 GLN B N 1
ATOM 4743 C CA . GLN B 1 247 ? -22.406 18.672 -5.434 1 83 247 GLN B CA 1
ATOM 4744 C C . GLN B 1 247 ? -21.422 19.828 -5.281 1 83 247 GLN B C 1
ATOM 4746 O O . GLN B 1 247 ? -21.781 20.891 -4.746 1 83 247 GLN B O 1
ATOM 4751 N N . ILE B 1 248 ? -20.297 19.703 -5.785 1 79.56 248 ILE B N 1
ATOM 4752 C CA . ILE B 1 248 ? -19.266 20.734 -5.691 1 79.56 248 ILE B CA 1
ATOM 4753 C C . ILE B 1 248 ? -19.656 21.938 -6.543 1 79.56 248 ILE B C 1
ATOM 4755 O O . ILE B 1 248 ? -19.562 23.078 -6.09 1 79.56 248 ILE B O 1
ATOM 4759 N N . ILE B 1 249 ? -20.156 21.594 -7.711 1 84.69 249 ILE B N 1
ATOM 4760 C CA . ILE B 1 249 ? -20.469 22.656 -8.664 1 84.69 249 ILE B CA 1
ATOM 4761 C C . ILE B 1 249 ? -21.75 23.375 -8.227 1 84.69 249 ILE B C 1
ATOM 4763 O O . ILE B 1 249 ? -21.812 24.609 -8.25 1 84.69 249 ILE B O 1
ATOM 4767 N N . SER B 1 250 ? -22.75 22.641 -7.785 1 85.31 250 SER B N 1
ATOM 4768 C CA . SER B 1 250 ? -24.031 23.234 -7.426 1 85.31 250 SER B CA 1
ATOM 4769 C C . SER B 1 250 ? -23.984 23.875 -6.047 1 85.31 250 SER B C 1
ATOM 4771 O O . SER B 1 250 ? -24.781 24.75 -5.73 1 85.31 250 SER B O 1
ATOM 4773 N N . GLY B 1 251 ? -23.094 23.422 -5.238 1 80.44 251 GLY B N 1
ATOM 4774 C CA . GLY B 1 251 ? -23 23.906 -3.873 1 80.44 251 GLY B CA 1
ATOM 4775 C C . GLY B 1 251 ? -24.031 23.312 -2.938 1 80.44 251 GLY B C 1
ATOM 4776 O O . GLY B 1 251 ? -24.125 23.719 -1.78 1 80.44 251 GLY B O 1
ATOM 4777 N N . ILE B 1 252 ? -24.797 22.359 -3.42 1 84.06 252 ILE B N 1
ATOM 4778 C CA . ILE B 1 252 ? -25.812 21.703 -2.592 1 84.06 252 ILE B CA 1
ATOM 4779 C C . ILE B 1 252 ? -25.25 20.422 -2 1 84.06 252 ILE B C 1
ATOM 4781 O O . ILE B 1 252 ? -25.219 19.375 -2.668 1 84.06 252 ILE B O 1
ATOM 4785 N N . THR B 1 253 ? -24.734 20.531 -0.848 1 88.25 253 THR B N 1
ATOM 4786 C CA . THR B 1 253 ? -24.141 19.391 -0.138 1 88.25 253 THR B CA 1
ATOM 4787 C C . THR B 1 253 ? -24.438 19.484 1.356 1 88.25 253 THR B C 1
ATOM 4789 O O . THR B 1 253 ? -24.797 20.547 1.863 1 88.25 253 THR B O 1
ATOM 4792 N N . TYR B 1 254 ? -24.469 18.344 1.929 1 92 254 TYR B N 1
ATOM 4793 C CA . TYR B 1 254 ? -24.484 18.375 3.387 1 92 254 TYR B CA 1
ATOM 4794 C C . TYR B 1 254 ? -23.297 19.141 3.941 1 92 254 TYR B C 1
ATOM 4796 O O . TYR B 1 254 ? -22.219 19.141 3.336 1 92 254 TYR B O 1
ATOM 4804 N N . SER B 1 255 ? -23.5 19.797 5.035 1 94.56 255 SER B N 1
ATOM 4805 C CA . SER B 1 255 ? -22.469 20.641 5.633 1 94.56 255 SER B CA 1
ATOM 4806 C C . SER B 1 255 ? -21.203 19.844 5.914 1 94.56 255 SER B C 1
ATOM 4808 O O . SER B 1 255 ? -20.094 20.297 5.629 1 94.56 255 SER B O 1
ATOM 4810 N N . ALA B 1 256 ? -21.359 18.672 6.465 1 96.06 256 ALA B N 1
ATOM 4811 C CA . ALA B 1 256 ? -20.188 17.844 6.789 1 96.06 256 ALA B CA 1
ATOM 4812 C C . ALA B 1 256 ? -19.438 17.438 5.527 1 96.06 256 ALA B C 1
ATOM 4814 O O . ALA B 1 256 ? -18.203 17.422 5.516 1 96.06 256 ALA B O 1
ATOM 4815 N N . THR B 1 257 ? -20.156 17.125 4.516 1 95.25 257 THR B N 1
ATOM 4816 C CA . THR B 1 257 ? -19.547 16.719 3.252 1 95.25 257 THR B CA 1
ATOM 4817 C C . THR B 1 257 ? -18.828 17.891 2.592 1 95.25 257 THR B C 1
ATOM 4819 O O . THR B 1 257 ? -17.719 17.75 2.07 1 95.25 257 THR B O 1
ATOM 4822 N N . ASP B 1 258 ? -19.484 19.016 2.625 1 94.5 258 ASP B N 1
ATOM 4823 C CA . ASP B 1 258 ? -18.859 20.219 2.084 1 94.5 258 ASP B CA 1
ATOM 4824 C C . ASP B 1 258 ? -17.547 20.531 2.807 1 94.5 258 ASP B C 1
ATOM 4826 O O . ASP B 1 258 ? -16.547 20.875 2.172 1 94.5 258 ASP B O 1
ATOM 4830 N N . PHE B 1 259 ? -17.594 20.406 4.062 1 96.44 259 PHE B N 1
ATOM 4831 C CA . PHE B 1 259 ? -16.391 20.609 4.879 1 96.44 259 PHE B CA 1
ATOM 4832 C C . PHE B 1 259 ? -15.273 19.688 4.438 1 96.44 259 PHE B C 1
ATOM 4834 O O . PHE B 1 259 ? -14.133 20.125 4.258 1 96.44 259 PHE B O 1
ATOM 4841 N N . MET B 1 260 ? -15.594 18.438 4.234 1 96.06 260 MET B N 1
ATOM 4842 C CA . MET B 1 260 ? -14.578 17.438 3.922 1 96.06 260 MET B CA 1
ATOM 4843 C C . MET B 1 260 ? -14.07 17.609 2.49 1 96.06 260 MET B C 1
ATOM 4845 O O . MET B 1 260 ? -12.906 17.328 2.201 1 96.06 260 MET B O 1
ATOM 4849 N N . ILE B 1 261 ? -14.922 18.031 1.602 1 94.38 261 ILE B N 1
ATOM 4850 C CA . ILE B 1 261 ? -14.492 18.344 0.241 1 94.38 261 ILE B CA 1
ATOM 4851 C C . ILE B 1 261 ? -13.445 19.453 0.267 1 94.38 261 ILE B C 1
ATOM 4853 O O . ILE B 1 261 ? -12.383 19.328 -0.341 1 94.38 261 ILE B O 1
ATOM 4857 N N . VAL B 1 262 ? -13.727 20.453 0.989 1 94.5 262 VAL B N 1
ATOM 4858 C CA . VAL B 1 262 ? -12.836 21.594 1.088 1 94.5 262 VAL B CA 1
ATOM 4859 C C . VAL B 1 262 ? -11.547 21.188 1.806 1 94.5 262 VAL B C 1
ATOM 4861 O O . VAL B 1 262 ? -10.453 21.625 1.435 1 94.5 262 VAL B O 1
ATOM 4864 N N . ASP B 1 263 ? -11.703 20.359 2.797 1 97.12 263 ASP B N 1
ATOM 4865 C CA . ASP B 1 263 ? -10.539 19.859 3.52 1 97.12 263 ASP B CA 1
ATOM 4866 C C . ASP B 1 263 ? -9.609 19.078 2.594 1 97.12 263 ASP B C 1
ATOM 4868 O O . ASP B 1 263 ? -8.391 19.25 2.633 1 97.12 263 ASP B O 1
ATOM 4872 N N . THR B 1 264 ? -10.18 18.297 1.748 1 96.38 264 THR B N 1
ATOM 4873 C CA . THR B 1 264 ? -9.414 17.469 0.824 1 96.38 264 THR B CA 1
ATOM 4874 C C . THR B 1 264 ? -8.695 18.328 -0.208 1 96.38 264 THR B C 1
ATOM 4876 O O . THR B 1 264 ? -7.477 18.234 -0.369 1 96.38 264 THR B O 1
ATOM 4879 N N . TRP B 1 265 ? -9.367 19.188 -0.82 1 94.5 265 TRP B N 1
ATOM 4880 C CA . TRP B 1 265 ? -8.781 20.016 -1.859 1 94.5 265 TRP B CA 1
ATOM 4881 C C . TRP B 1 265 ? -7.828 21.047 -1.257 1 94.5 265 TRP B C 1
ATOM 4883 O O . TRP B 1 265 ? -6.824 21.406 -1.874 1 94.5 265 TRP B O 1
ATOM 4893 N N . GLY B 1 266 ? -8.219 21.516 -0.091 1 97.38 266 GLY B N 1
ATOM 4894 C CA . GLY B 1 266 ? -7.316 22.422 0.611 1 97.38 266 GLY B CA 1
ATOM 4895 C C . GLY B 1 266 ? -5.973 21.797 0.933 1 97.38 266 GLY B C 1
ATOM 4896 O O . GLY B 1 266 ? -4.93 22.438 0.787 1 97.38 266 GLY B O 1
ATOM 4897 N N . LEU B 1 267 ? -6.027 20.547 1.363 1 98.5 267 LEU B N 1
ATOM 4898 C CA . LEU B 1 267 ? -4.773 19.875 1.692 1 98.5 267 LEU B CA 1
ATOM 4899 C C . LEU B 1 267 ? -3.959 19.594 0.435 1 98.5 267 LEU B C 1
ATOM 4901 O O . LEU B 1 267 ? -2.727 19.656 0.461 1 98.5 267 LEU B O 1
ATOM 4905 N N . ILE B 1 268 ? -4.617 19.266 -0.659 1 98 268 ILE B N 1
ATOM 4906 C CA . ILE B 1 268 ? -3.928 19.062 -1.929 1 98 268 ILE B CA 1
ATOM 4907 C C . ILE B 1 268 ? -3.211 20.359 -2.33 1 98 268 ILE B C 1
ATOM 4909 O O . ILE B 1 268 ? -2.029 20.328 -2.686 1 98 268 ILE B O 1
ATOM 4913 N N . ALA B 1 269 ? -3.904 21.422 -2.209 1 97.56 269 ALA B N 1
ATOM 4914 C CA . ALA B 1 269 ? -3.33 22.719 -2.551 1 97.56 269 ALA B CA 1
ATOM 4915 C C . ALA B 1 269 ? -2.158 23.062 -1.635 1 97.56 269 ALA B C 1
ATOM 4917 O O . ALA B 1 269 ? -1.132 23.562 -2.092 1 97.56 269 ALA B O 1
ATOM 4918 N N . ALA B 1 270 ? -2.385 22.828 -0.371 1 98.38 270 ALA B N 1
ATOM 4919 C CA . ALA B 1 270 ? -1.317 23.094 0.59 1 98.38 270 ALA B CA 1
ATOM 4920 C C . ALA B 1 270 ? -0.08 22.25 0.281 1 98.38 270 ALA B C 1
ATOM 4922 O O . ALA B 1 270 ? 1.048 22.734 0.374 1 98.38 270 ALA B O 1
ATOM 4923 N N . SER B 1 271 ? -0.274 21 -0.052 1 98.38 271 SER B N 1
ATOM 4924 C CA . SER B 1 271 ? 0.839 20.125 -0.405 1 98.38 271 SER B CA 1
ATOM 4925 C C . SER B 1 271 ? 1.554 20.609 -1.659 1 98.38 271 SER B C 1
ATOM 4927 O O . SER B 1 271 ? 2.785 20.609 -1.726 1 98.38 271 SER B O 1
ATOM 4929 N N . ALA B 1 272 ? 0.799 21.031 -2.615 1 97.88 272 ALA B N 1
ATOM 4930 C CA . ALA B 1 272 ? 1.384 21.594 -3.828 1 97.88 272 ALA B CA 1
ATOM 4931 C C . ALA B 1 272 ? 2.205 22.844 -3.514 1 97.88 272 ALA B C 1
ATOM 4933 O O . ALA B 1 272 ? 3.291 23.031 -4.062 1 97.88 272 ALA B O 1
ATOM 4934 N N . TYR B 1 273 ? 1.635 23.609 -2.672 1 97.69 273 TYR B N 1
ATOM 4935 C CA . TYR B 1 273 ? 2.338 24.844 -2.297 1 97.69 273 TYR B CA 1
ATOM 4936 C C . TYR B 1 273 ? 3.645 24.516 -1.58 1 97.69 273 TYR B C 1
ATOM 4938 O O . TYR B 1 273 ? 4.664 25.172 -1.808 1 97.69 273 TYR B O 1
ATOM 4946 N N . TRP B 1 274 ? 3.604 23.562 -0.688 1 97.5 274 TRP B N 1
ATOM 4947 C CA . TRP B 1 274 ? 4.828 23.188 0.006 1 97.5 274 TRP B CA 1
ATOM 4948 C C . TRP B 1 274 ? 5.895 22.719 -0.983 1 97.5 274 TRP B C 1
ATOM 4950 O O . TRP B 1 274 ? 7.066 23.078 -0.85 1 97.5 274 TRP B O 1
ATOM 4960 N N . ILE B 1 275 ? 5.496 21.922 -1.955 1 97.31 275 ILE B N 1
ATOM 4961 C CA . ILE B 1 275 ? 6.441 21.484 -2.975 1 97.31 275 ILE B CA 1
ATOM 4962 C C . ILE B 1 275 ? 7.012 22.688 -3.715 1 97.31 275 ILE B C 1
ATOM 4964 O O . ILE B 1 275 ? 8.219 22.75 -3.971 1 97.31 275 ILE B O 1
ATOM 4968 N N . PHE B 1 276 ? 6.129 23.625 -4.016 1 96.19 276 PHE B N 1
ATOM 4969 C CA . PHE B 1 276 ? 6.531 24.844 -4.695 1 96.19 276 PHE B CA 1
ATOM 4970 C C . PHE B 1 276 ? 7.598 25.594 -3.893 1 96.19 276 PHE B C 1
ATOM 4972 O O . PHE B 1 276 ? 8.625 25.984 -4.438 1 96.19 276 PHE B O 1
ATOM 4979 N N . VAL B 1 277 ? 7.406 25.688 -2.621 1 94.88 277 VAL B N 1
ATOM 4980 C CA . VAL B 1 277 ? 8.344 26.422 -1.776 1 94.88 277 VAL B CA 1
ATOM 4981 C C . VAL B 1 277 ? 9.586 25.578 -1.526 1 94.88 277 VAL B C 1
ATOM 4983 O O . VAL B 1 277 ? 10.695 26.109 -1.428 1 94.88 277 VAL B O 1
ATOM 4986 N N . ALA B 1 278 ? 9.414 24.266 -1.358 1 93 278 ALA B N 1
ATOM 4987 C CA . ALA B 1 278 ? 10.547 23.359 -1.143 1 93 278 ALA B CA 1
ATOM 4988 C C . ALA B 1 278 ? 11.477 23.359 -2.352 1 93 278 ALA B C 1
ATOM 4990 O O . ALA B 1 278 ? 12.68 23.109 -2.217 1 93 278 ALA B O 1
ATOM 4991 N N . GLU B 1 279 ? 10.891 23.672 -3.469 1 92.19 279 GLU B N 1
ATOM 4992 C CA . GLU B 1 279 ? 11.672 23.75 -4.699 1 92.19 279 GLU B CA 1
ATOM 4993 C C . GLU B 1 279 ? 12.055 25.188 -5.012 1 92.19 279 GLU B C 1
ATOM 4995 O O . GLU B 1 279 ? 12.125 25.578 -6.18 1 92.19 279 GLU B O 1
ATOM 5000 N N . ASN B 1 280 ? 12.109 26.047 -4.082 1 87.94 280 ASN B N 1
ATOM 5001 C CA . ASN B 1 280 ? 12.633 27.406 -4.129 1 87.94 280 ASN B CA 1
ATOM 5002 C C . ASN B 1 280 ? 11.68 28.359 -4.844 1 87.94 280 ASN B C 1
ATOM 5004 O O . ASN B 1 280 ? 12.109 29.25 -5.574 1 87.94 280 ASN B O 1
ATOM 5008 N N . GLY B 1 281 ? 10.492 28.047 -4.715 1 89.44 281 GLY B N 1
ATOM 5009 C CA . GLY B 1 281 ? 9.492 28.953 -5.254 1 89.44 281 GLY B CA 1
ATOM 5010 C C . GLY B 1 281 ? 9.438 28.953 -6.77 1 89.44 281 GLY B C 1
ATOM 5011 O O . GLY B 1 281 ? 9.148 29.984 -7.387 1 89.44 281 GLY B O 1
ATOM 5012 N N . LYS B 1 282 ? 9.852 27.906 -7.359 1 89.38 282 LYS B N 1
ATOM 5013 C CA . LYS B 1 282 ? 9.836 27.781 -8.812 1 89.38 282 LYS B CA 1
ATOM 5014 C C . LYS B 1 282 ? 8.938 26.625 -9.258 1 89.38 282 LYS B C 1
ATOM 5016 O O . LYS B 1 282 ? 8.891 25.578 -8.609 1 89.38 282 LYS B O 1
ATOM 5021 N N . PHE B 1 283 ? 8.242 26.875 -10.32 1 91.69 283 PHE B N 1
ATOM 5022 C CA . PHE B 1 283 ? 7.461 25.812 -10.945 1 91.69 283 PHE B CA 1
ATOM 5023 C C . PHE B 1 283 ? 8.344 24.953 -11.844 1 91.69 283 PHE B C 1
ATOM 5025 O O . PHE B 1 283 ? 8.227 25 -13.07 1 91.69 283 PHE B O 1
ATOM 5032 N N . ASN B 1 284 ? 9.141 24.188 -11.242 1 92.31 284 ASN B N 1
ATOM 5033 C CA . ASN B 1 284 ? 10.086 23.359 -11.984 1 92.31 284 ASN B CA 1
ATOM 5034 C C . ASN B 1 284 ? 9.469 22 -12.359 1 92.31 284 ASN B C 1
ATOM 5036 O O . ASN B 1 284 ? 8.266 21.797 -12.188 1 92.31 284 ASN B O 1
ATOM 5040 N N . ARG B 1 285 ? 10.242 21.203 -12.898 1 93.44 285 ARG B N 1
ATOM 5041 C CA . ARG B 1 285 ? 9.805 19.891 -13.383 1 93.44 285 ARG B CA 1
ATOM 5042 C C . ARG B 1 285 ? 9.227 19.062 -12.242 1 93.44 285 ARG B C 1
ATOM 5044 O O . ARG B 1 285 ? 8.234 18.344 -12.43 1 93.44 285 ARG B O 1
ATOM 5051 N N . LYS B 1 286 ? 9.781 19.109 -11.102 1 94 286 LYS B N 1
ATOM 5052 C CA . LYS B 1 286 ? 9.32 18.328 -9.953 1 94 286 LYS B CA 1
ATOM 5053 C C . LYS B 1 286 ? 7.918 18.75 -9.531 1 94 286 LYS B C 1
ATOM 5055 O O . LYS B 1 286 ? 7.105 17.906 -9.148 1 94 286 LYS B O 1
ATOM 5060 N N . PHE B 1 287 ? 7.695 20.047 -9.594 1 94.88 287 PHE B N 1
ATOM 5061 C CA . PHE B 1 287 ? 6.367 20.562 -9.281 1 94.88 287 PHE B CA 1
ATOM 5062 C C . PHE B 1 287 ? 5.328 20 -10.25 1 94.88 287 PHE B C 1
ATOM 5064 O O . PHE B 1 287 ? 4.301 19.469 -9.828 1 94.88 287 PHE B O 1
ATOM 5071 N N . TRP B 1 288 ? 5.598 20.047 -11.523 1 95.06 288 TRP B N 1
ATOM 5072 C CA . TRP B 1 288 ? 4.652 19.594 -12.539 1 95.06 288 TRP B CA 1
ATOM 5073 C C . TRP B 1 288 ? 4.512 18.078 -12.523 1 95.06 288 TRP B C 1
ATOM 5075 O O . TRP B 1 288 ? 3.443 17.547 -12.836 1 95.06 288 TRP B O 1
ATOM 5085 N N . LYS B 1 289 ? 5.574 17.438 -12.156 1 95.19 289 LYS B N 1
ATOM 5086 C CA . LYS B 1 289 ? 5.488 16 -11.969 1 95.19 289 LYS B CA 1
ATOM 5087 C C . LYS B 1 289 ? 4.504 15.641 -10.867 1 95.19 289 LYS B C 1
ATOM 5089 O O . LYS B 1 289 ? 3.762 14.656 -10.984 1 95.19 289 LYS B O 1
ATOM 5094 N N . PHE B 1 290 ? 4.52 16.422 -9.812 1 96.06 290 PHE B N 1
ATOM 5095 C CA . PHE B 1 290 ? 3.561 16.203 -8.734 1 96.06 290 PHE B CA 1
ATOM 5096 C C . PHE B 1 290 ? 2.133 16.344 -9.25 1 96.06 290 PHE B C 1
ATOM 5098 O O . PHE B 1 290 ? 1.278 15.5 -8.961 1 96.06 290 PHE B O 1
ATOM 5105 N N . ILE B 1 291 ? 1.928 17.344 -10.031 1 95.56 291 ILE B N 1
ATOM 5106 C CA . ILE B 1 291 ? 0.589 17.609 -10.555 1 95.56 291 ILE B CA 1
ATOM 5107 C C . ILE B 1 291 ? 0.163 16.453 -11.469 1 95.56 291 ILE B C 1
ATOM 5109 O O . ILE B 1 291 ? -0.944 15.93 -11.344 1 95.56 291 ILE B O 1
ATOM 5113 N N . GLY B 1 292 ? 1.005 16.078 -12.367 1 95.19 292 GLY B N 1
ATOM 5114 C CA . GLY B 1 292 ? 0.694 14.992 -13.281 1 95.19 292 GLY B CA 1
ATOM 5115 C C . GLY B 1 292 ? 0.504 13.664 -12.586 1 95.19 292 GLY B C 1
ATOM 5116 O O . GLY B 1 292 ? -0.44 12.93 -12.883 1 95.19 292 GLY B O 1
ATOM 5117 N N . GLN B 1 293 ? 1.339 13.352 -11.617 1 96.31 293 GLN B N 1
ATOM 5118 C CA . GLN B 1 293 ? 1.285 12.078 -10.898 1 96.31 293 GLN B CA 1
ATOM 5119 C C . GLN B 1 293 ? 0.073 12.023 -9.977 1 96.31 293 GLN B C 1
ATOM 5121 O O . GLN B 1 293 ? -0.392 10.938 -9.617 1 96.31 293 GLN B O 1
ATOM 5126 N N . SER B 1 294 ? -0.349 13.188 -9.562 1 96.44 294 SER B N 1
ATOM 5127 C CA . SER B 1 294 ? -1.529 13.219 -8.703 1 96.44 294 SER B CA 1
ATOM 5128 C C . SER B 1 294 ? -2.75 12.656 -9.422 1 96.44 294 SER B C 1
ATOM 5130 O O . SER B 1 294 ? -3.641 12.078 -8.789 1 96.44 294 SER B O 1
ATOM 5132 N N . ILE B 1 295 ? -2.748 12.727 -10.734 1 92.75 295 ILE B N 1
ATOM 5133 C CA . ILE B 1 295 ? -3.854 12.211 -11.531 1 92.75 295 ILE B CA 1
ATOM 5134 C C . ILE B 1 295 ? -3.719 10.695 -11.672 1 92.75 295 ILE B C 1
ATOM 5136 O O . ILE B 1 295 ? -4.707 9.969 -11.562 1 92.75 295 ILE B O 1
ATOM 5140 N N . LEU B 1 296 ? -2.555 10.242 -11.766 1 91.88 296 LEU B N 1
ATOM 5141 C CA . LEU B 1 296 ? -2.307 8.836 -12.07 1 91.88 296 LEU B CA 1
ATOM 5142 C C . LEU B 1 296 ? -2.32 7.992 -10.797 1 91.88 296 LEU B C 1
ATOM 5144 O O . LEU B 1 296 ? -2.877 6.895 -10.781 1 91.88 296 LEU B O 1
ATOM 5148 N N . CYS B 1 297 ? -1.636 8.508 -9.75 1 94.69 297 CYS B N 1
ATOM 5149 C CA . CYS B 1 297 ? -1.474 7.691 -8.555 1 94.69 297 CYS B CA 1
ATOM 5150 C C . CYS B 1 297 ? -2.123 8.352 -7.344 1 94.69 297 CYS B C 1
ATOM 5152 O O . CYS B 1 297 ? -1.925 7.914 -6.211 1 94.69 297 CYS B O 1
ATOM 5154 N N . GLY B 1 298 ? -2.959 9.438 -7.559 1 96.38 298 GLY B N 1
ATOM 5155 C CA . GLY B 1 298 ? -3.566 10.148 -6.445 1 96.38 298 GLY B CA 1
ATOM 5156 C C . GLY B 1 298 ? -2.633 11.156 -5.801 1 96.38 298 GLY B C 1
ATOM 5157 O O . GLY B 1 298 ? -1.412 11 -5.844 1 96.38 298 GLY B O 1
ATOM 5158 N N . PRO B 1 299 ? -3.168 12.141 -5.207 1 97.88 299 PRO B N 1
ATOM 5159 C CA . PRO B 1 299 ? -2.332 13.164 -4.578 1 97.88 299 PRO B CA 1
ATOM 5160 C C . PRO B 1 299 ? -1.434 12.602 -3.48 1 97.88 299 PRO B C 1
ATOM 5162 O O . PRO B 1 299 ? -0.296 13.055 -3.316 1 97.88 299 PRO B O 1
ATOM 5165 N N . GLY B 1 300 ? -1.984 11.641 -2.654 1 98.31 300 GLY B N 1
ATOM 5166 C CA . GLY B 1 300 ? -1.148 11 -1.649 1 98.31 300 GLY B CA 1
ATOM 5167 C C . GLY B 1 300 ? 0.036 10.266 -2.242 1 98.31 300 GLY B C 1
ATOM 5168 O O . GLY B 1 300 ? 1.153 10.359 -1.73 1 98.31 300 GLY B O 1
ATOM 5169 N N . GLY B 1 301 ? -0.231 9.539 -3.314 1 98.31 301 GLY B N 1
ATOM 5170 C CA . GLY B 1 301 ? 0.84 8.828 -3.998 1 98.31 301 GLY B CA 1
ATOM 5171 C C . GLY B 1 301 ? 1.865 9.758 -4.621 1 98.31 301 GLY B C 1
ATOM 5172 O O . GLY B 1 301 ? 3.07 9.516 -4.527 1 98.31 301 GLY B O 1
ATOM 5173 N N . ALA B 1 302 ? 1.411 10.781 -5.227 1 98.5 302 ALA B N 1
ATOM 5174 C CA . ALA B 1 302 ? 2.299 11.758 -5.855 1 98.5 302 ALA B CA 1
ATOM 5175 C C . ALA B 1 302 ? 3.201 12.422 -4.824 1 98.5 302 ALA B C 1
ATOM 5177 O O . ALA B 1 302 ? 4.398 12.602 -5.059 1 98.5 302 ALA B O 1
ATOM 5178 N N . LEU B 1 303 ? 2.584 12.789 -3.723 1 98.69 303 LEU B N 1
ATOM 5179 C CA . LEU B 1 303 ? 3.369 13.422 -2.67 1 98.69 303 LEU B CA 1
ATOM 5180 C C . LEU B 1 303 ? 4.395 12.453 -2.096 1 98.69 303 LEU B C 1
ATOM 5182 O O . LEU B 1 303 ? 5.527 12.836 -1.8 1 98.69 303 LEU B O 1
ATOM 5186 N N . ALA B 1 304 ? 3.992 11.195 -1.906 1 98.62 304 ALA B N 1
ATOM 5187 C CA . ALA B 1 304 ? 4.91 10.18 -1.401 1 98.62 304 ALA B CA 1
ATOM 5188 C C . ALA B 1 304 ? 6.105 10 -2.334 1 98.62 304 ALA B C 1
ATOM 5190 O O . ALA B 1 304 ? 7.242 9.875 -1.879 1 98.62 304 ALA B O 1
ATOM 5191 N N . LEU B 1 305 ? 5.867 10.023 -3.623 1 97.81 305 LEU B N 1
ATOM 5192 C CA . LEU B 1 305 ? 6.949 9.898 -4.59 1 97.81 305 LEU B CA 1
ATOM 5193 C C . LEU B 1 305 ? 7.875 11.109 -4.531 1 97.81 305 LEU B C 1
ATOM 5195 O O . LEU B 1 305 ? 9.094 10.969 -4.613 1 97.81 305 LEU B O 1
ATOM 5199 N N . TYR B 1 306 ? 7.289 12.227 -4.41 1 98 306 TYR B N 1
ATOM 5200 C CA . TYR B 1 306 ? 8.109 13.43 -4.281 1 98 306 TYR B CA 1
ATOM 5201 C C . TYR B 1 306 ? 9.023 13.328 -3.062 1 98 306 TYR B C 1
ATOM 5203 O O . TYR B 1 306 ? 10.211 13.641 -3.146 1 98 306 TYR B O 1
ATOM 5211 N N . VAL B 1 307 ? 8.43 12.938 -1.978 1 97.62 307 VAL B N 1
ATOM 5212 C CA . VAL B 1 307 ? 9.156 12.852 -0.717 1 97.62 307 VAL B CA 1
ATOM 5213 C C . VAL B 1 307 ? 10.242 11.773 -0.822 1 97.62 307 VAL B C 1
ATOM 5215 O O . VAL B 1 307 ? 11.32 11.914 -0.246 1 97.62 307 VAL B O 1
ATOM 5218 N N . TYR B 1 308 ? 9.945 10.703 -1.508 1 97.31 308 TYR B N 1
ATOM 5219 C CA . TYR B 1 308 ? 10.953 9.68 -1.769 1 97.31 308 TYR B CA 1
ATOM 5220 C C . TYR B 1 308 ? 12.18 10.281 -2.441 1 97.31 308 TYR B C 1
ATOM 5222 O O . TYR B 1 308 ? 13.305 10.086 -1.983 1 97.31 308 TYR B O 1
ATOM 5230 N N . HIS B 1 309 ? 11.969 11.031 -3.492 1 95.25 309 HIS B N 1
ATOM 5231 C CA . HIS B 1 309 ? 13.07 11.625 -4.234 1 95.25 309 HIS B CA 1
ATOM 5232 C C . HIS B 1 309 ? 13.789 12.68 -3.396 1 95.25 309 HIS B C 1
ATOM 5234 O O . HIS B 1 309 ? 15.008 12.812 -3.477 1 95.25 309 HIS B O 1
ATOM 5240 N N . ARG B 1 310 ? 13.031 13.375 -2.654 1 94.12 310 ARG B N 1
ATOM 5241 C CA . ARG B 1 310 ? 13.609 14.414 -1.814 1 94.12 310 ARG B CA 1
ATOM 5242 C C . ARG B 1 310 ? 14.562 13.82 -0.787 1 94.12 310 ARG B C 1
ATOM 5244 O O . ARG B 1 310 ? 15.719 14.25 -0.681 1 94.12 310 ARG B O 1
ATOM 5251 N N . TYR B 1 311 ? 14.164 12.797 -0.045 1 94.81 311 TYR B N 1
ATOM 5252 C CA . TYR B 1 311 ? 14.984 12.203 1.004 1 94.81 311 TYR B CA 1
ATOM 5253 C C . TYR B 1 311 ? 16.109 11.375 0.408 1 94.81 311 TYR B C 1
ATOM 5255 O O . TYR B 1 311 ? 17.203 11.289 0.979 1 94.81 311 TYR B O 1
ATOM 5263 N N . ASP B 1 312 ? 15.812 10.766 -0.727 1 91.25 312 ASP B N 1
ATOM 5264 C CA . ASP B 1 312 ? 16.875 10.062 -1.438 1 91.25 312 ASP B CA 1
ATOM 5265 C C . ASP B 1 312 ? 18 11.016 -1.829 1 91.25 312 ASP B C 1
ATOM 5267 O O . ASP B 1 312 ? 19.188 10.656 -1.758 1 91.25 312 ASP B O 1
ATOM 5271 N N . GLY B 1 313 ? 17.719 12.188 -2.209 1 88.06 313 GLY B N 1
ATOM 5272 C CA . GLY B 1 313 ? 18.703 13.203 -2.574 1 88.06 313 GLY B CA 1
ATOM 5273 C C . GLY B 1 313 ? 19.484 13.727 -1.388 1 88.06 313 GLY B C 1
ATOM 5274 O O . GLY B 1 313 ? 20.609 14.211 -1.544 1 88.06 313 GLY B O 1
ATOM 5275 N N . MET B 1 314 ? 18.953 13.602 -0.259 1 88 314 MET B N 1
ATOM 5276 C CA . MET B 1 314 ? 19.578 14.125 0.952 1 88 314 MET B CA 1
ATOM 5277 C C . MET B 1 314 ? 20.625 13.148 1.492 1 88 314 MET B C 1
ATOM 5279 O O . MET B 1 314 ? 21.453 13.516 2.328 1 88 314 MET B O 1
ATOM 5283 N N . ILE B 1 315 ? 20.594 11.891 1.022 1 84.12 315 ILE B N 1
ATOM 5284 C CA . ILE B 1 315 ? 21.531 10.883 1.485 1 84.12 315 ILE B CA 1
ATOM 5285 C C . ILE B 1 315 ? 22.969 11.344 1.203 1 84.12 315 ILE B C 1
ATOM 5287 O O . ILE B 1 315 ? 23.812 11.359 2.104 1 84.12 315 ILE B O 1
ATOM 5291 N N . ASN B 1 316 ? 23.219 11.656 -0.044 1 74.56 316 ASN B N 1
ATOM 5292 C CA . ASN B 1 316 ? 24.562 12.055 -0.436 1 74.56 316 ASN B CA 1
ATOM 5293 C C . ASN B 1 316 ? 24.984 13.352 0.243 1 74.56 316 ASN B C 1
ATOM 5295 O O . ASN B 1 316 ? 26.156 13.523 0.592 1 74.56 316 ASN B O 1
ATOM 5299 N N . LYS B 1 317 ? 24.078 14.219 0.454 1 68.5 317 LYS B N 1
ATOM 5300 C CA . LYS B 1 317 ? 24.375 15.484 1.11 1 68.5 317 LYS B CA 1
ATOM 5301 C C . LYS B 1 317 ? 24.781 15.266 2.566 1 68.5 317 LYS B C 1
ATOM 5303 O O . LYS B 1 317 ? 25.688 15.938 3.078 1 68.5 317 LYS B O 1
ATOM 5308 N N . ASP B 1 318 ? 24.203 14.352 3.139 1 67.81 318 ASP B N 1
ATOM 5309 C CA . ASP B 1 318 ? 24.453 14.031 4.539 1 67.81 318 ASP B CA 1
ATOM 5310 C C . ASP B 1 318 ? 25.812 13.352 4.703 1 67.81 318 ASP B C 1
ATOM 5312 O O . ASP B 1 318 ? 26.562 13.656 5.637 1 67.81 318 ASP B O 1
ATOM 5316 N N . VAL B 1 319 ? 26.156 12.5 3.717 1 62.44 319 VAL B N 1
ATOM 5317 C CA . VAL B 1 319 ? 27.453 11.812 3.744 1 62.44 319 VAL B CA 1
ATOM 5318 C C . VAL B 1 319 ? 28.578 12.812 3.48 1 62.44 319 VAL B C 1
ATOM 5320 O O . VAL B 1 319 ? 29.609 12.773 4.148 1 62.44 319 VAL B O 1
ATOM 5323 N N . LYS B 1 320 ? 28.422 13.68 2.535 1 56.59 320 LYS B N 1
ATOM 5324 C CA . LYS B 1 320 ? 29.438 14.664 2.189 1 56.59 320 LYS B CA 1
ATOM 5325 C C . LYS B 1 320 ? 29.672 15.641 3.338 1 56.59 320 LYS B C 1
ATOM 5327 O O . LYS B 1 320 ? 30.797 16.047 3.592 1 56.59 320 LYS B O 1
ATOM 5332 N N . LYS B 1 321 ? 28.625 16.031 3.914 1 55.81 321 LYS B N 1
ATOM 5333 C CA . LYS B 1 321 ? 28.734 16.906 5.074 1 55.81 321 LYS B CA 1
ATOM 5334 C C . LYS B 1 321 ? 29.609 16.281 6.16 1 55.81 321 LYS B C 1
ATOM 5336 O O . LYS B 1 321 ? 30.438 16.969 6.758 1 55.81 321 LYS B O 1
ATOM 5341 N N . ASN B 1 322 ? 29.391 15.047 6.234 1 54.12 322 ASN B N 1
ATOM 5342 C CA . ASN B 1 322 ? 30.141 14.352 7.285 1 54.12 322 ASN B CA 1
ATOM 5343 C C . ASN B 1 322 ? 31.594 14.164 6.91 1 54.12 322 ASN B C 1
ATOM 5345 O O . ASN B 1 322 ? 32.469 14.141 7.781 1 54.12 322 ASN B O 1
ATOM 5349 N N . THR B 1 323 ? 31.812 14.07 5.543 1 5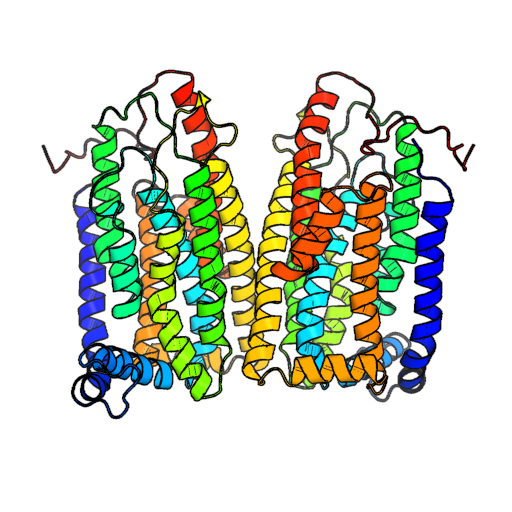3.47 323 THR B N 1
ATOM 5350 C CA . THR B 1 323 ? 33.188 13.859 5.121 1 53.47 323 THR B CA 1
ATOM 5351 C C . THR B 1 323 ? 33.906 15.195 4.969 1 53.47 323 THR B C 1
ATOM 5353 O O . THR B 1 323 ? 35.125 15.289 5.254 1 53.47 323 THR B O 1
ATOM 5356 N N . ASN B 1 324 ? 33.25 16.125 4.227 1 49.97 324 ASN B N 1
ATOM 5357 C CA . ASN B 1 324 ? 34.031 17.297 3.869 1 49.97 324 ASN B CA 1
ATOM 5358 C C . ASN B 1 324 ? 33.781 18.453 4.832 1 49.97 324 ASN B C 1
ATOM 5360 O O . ASN B 1 324 ? 34.219 19.578 4.59 1 49.97 324 ASN B O 1
ATOM 5364 N N . ASN B 1 325 ? 33.5 18.375 6.066 1 47.25 325 ASN B N 1
ATOM 5365 C CA . ASN B 1 325 ? 33.312 19.469 7 1 47.25 325 ASN B CA 1
ATOM 5366 C C . ASN B 1 325 ? 32.625 20.656 6.328 1 47.25 325 ASN B C 1
ATOM 5368 O O . ASN B 1 325 ? 32.938 21.812 6.633 1 47.25 325 ASN B O 1
ATOM 5372 N N . GLN B 1 326 ? 32.094 20.547 5.195 1 45 326 GLN B N 1
ATOM 5373 C CA . GLN B 1 326 ? 31.562 21.719 4.512 1 45 326 GLN B CA 1
ATOM 5374 C C . GLN B 1 326 ? 30.234 22.156 5.133 1 45 326 GLN B C 1
ATOM 5376 O O . GLN B 1 326 ? 29.484 21.344 5.645 1 45 326 GLN B O 1
ATOM 5381 N N . PRO B 1 327 ? 30.094 23.531 5.297 1 42.09 327 PRO B N 1
ATOM 5382 C CA . PRO B 1 327 ? 28.906 24.109 5.902 1 42.09 327 PRO B CA 1
ATOM 5383 C C . PRO B 1 327 ? 27.609 23.609 5.258 1 42.09 327 PRO B C 1
ATOM 5385 O O . PRO B 1 327 ? 27.594 23.266 4.074 1 42.09 327 PRO B O 1
ATOM 5388 N N . SER B 1 328 ? 26.703 23.234 6.023 1 43.22 328 SER B N 1
ATOM 5389 C CA . SER B 1 328 ? 25.375 22.734 5.684 1 43.22 328 SER B CA 1
ATOM 5390 C C . SER B 1 328 ? 24.703 23.609 4.641 1 43.22 328 SER B C 1
ATOM 5392 O O . SER B 1 328 ? 24.469 24.797 4.875 1 43.22 328 SER B O 1
ATOM 5394 N N . SER B 1 329 ? 25.062 23.5 3.373 1 39.41 329 SER B N 1
ATOM 5395 C CA . SER B 1 329 ? 24.328 24.25 2.354 1 39.41 329 SER B CA 1
ATOM 5396 C C . SER B 1 329 ? 22.828 24.062 2.5 1 39.41 329 SER B C 1
ATOM 5398 O O . SER B 1 329 ? 22.359 23.016 2.957 1 39.41 329 SER B O 1
ATOM 5400 N N . SER B 1 330 ? 22.141 25.125 2.559 1 39.25 330 SER B N 1
ATOM 5401 C CA . SER B 1 330 ? 20.688 25.172 2.59 1 39.25 330 SER B CA 1
ATOM 5402 C C . SER B 1 330 ? 20.078 24.094 1.695 1 39.25 330 SER B C 1
ATOM 5404 O O . SER B 1 330 ? 20.594 23.828 0.608 1 39.25 330 SER B O 1
ATOM 5406 N N . ARG B 1 331 ? 19.438 23.188 2.217 1 45.62 331 ARG B N 1
ATOM 5407 C CA . ARG B 1 331 ? 18.703 22.188 1.463 1 45.62 331 ARG B CA 1
ATOM 5408 C C . ARG B 1 331 ? 17.922 22.812 0.317 1 45.62 331 ARG B C 1
ATOM 5410 O O . ARG B 1 331 ? 17.234 22.125 -0.433 1 45.62 331 ARG B O 1
ATOM 5417 N N . LEU B 1 332 ? 17.844 24.203 0.326 1 34.34 332 LEU B N 1
ATOM 5418 C CA . LEU B 1 332 ? 17.203 24.953 -0.751 1 34.34 332 LEU B CA 1
ATOM 5419 C C . LEU B 1 332 ? 18.172 25.172 -1.91 1 34.34 332 LEU B C 1
ATOM 5421 O O . LEU B 1 332 ? 19.328 25.547 -1.697 1 34.34 332 LEU B O 1
ATOM 5425 N N . MET B 1 333 ? 18.188 24.453 -2.857 1 33.28 333 MET B N 1
ATOM 5426 C CA . MET B 1 333 ? 19.031 24.703 -4.023 1 33.28 333 MET B CA 1
ATOM 5427 C C . MET B 1 333 ? 18.906 26.156 -4.492 1 33.28 333 MET B C 1
ATOM 5429 O O . MET B 1 333 ? 18.031 26.469 -5.297 1 33.28 333 MET B O 1
ATOM 5433 N N . TYR B 1 334 ? 19.078 27.109 -3.719 1 30.59 334 TYR B N 1
ATOM 5434 C CA . TYR B 1 334 ? 18.844 28.469 -4.164 1 30.59 334 TYR B CA 1
ATOM 5435 C C . TYR B 1 334 ? 20.047 29.016 -4.926 1 30.59 334 TYR B C 1
ATOM 5437 O O . TYR B 1 334 ? 21.188 28.734 -4.562 1 30.59 334 TYR B O 1
ATOM 5445 N N . THR B 1 335 ? 19.797 29.172 -6.195 1 29.38 335 THR B N 1
ATOM 5446 C CA . THR B 1 335 ? 20.656 30.141 -6.883 1 29.38 335 THR B CA 1
ATOM 5447 C C . THR B 1 335 ? 20.656 31.484 -6.148 1 29.38 335 THR B C 1
ATOM 5449 O O . THR B 1 335 ? 19.719 31.812 -5.434 1 29.38 335 THR B O 1
ATOM 5452 N N . ASN B 1 336 ? 21.672 32.312 -5.996 1 29.95 336 ASN B N 1
ATOM 5453 C CA . ASN B 1 336 ? 22.125 33.594 -5.445 1 29.95 336 ASN B CA 1
ATOM 5454 C C . ASN B 1 336 ? 21.047 34.656 -5.594 1 29.95 336 ASN B C 1
ATOM 5456 O O . ASN B 1 336 ? 21.375 35.844 -5.801 1 29.95 336 ASN B O 1
ATOM 5460 N N . ASP B 1 337 ? 19.781 34.531 -5.758 1 30.73 337 ASP B N 1
ATOM 5461 C CA . ASP B 1 337 ? 19.172 35.844 -5.926 1 30.73 337 ASP B CA 1
ATOM 5462 C C . ASP B 1 337 ? 19.172 36.625 -4.617 1 30.73 337 ASP B C 1
ATOM 5464 O O . ASP B 1 337 ? 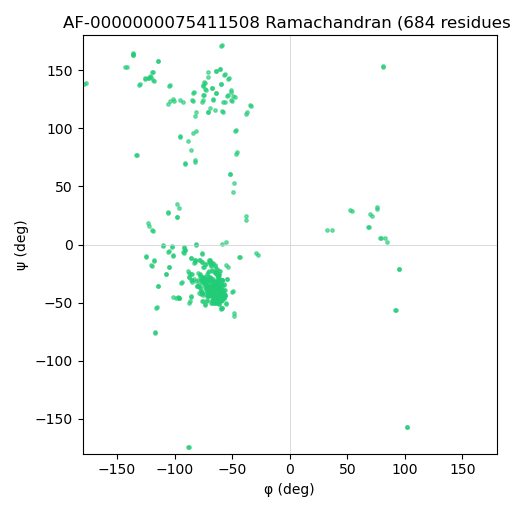19.188 36.031 -3.535 1 30.73 337 ASP B O 1
ATOM 5468 N N . GLU B 1 338 ? 19.281 38.094 -4.508 1 29.48 338 GLU B N 1
ATOM 5469 C CA . GLU B 1 338 ? 19.453 39.25 -3.646 1 29.48 338 GLU B CA 1
ATOM 5470 C C . GLU B 1 338 ? 18.328 39.312 -2.602 1 29.48 338 GLU B C 1
ATOM 5472 O O . GLU B 1 338 ? 18.141 40.344 -1.954 1 29.48 338 GLU B O 1
ATOM 5477 N N . ARG B 1 339 ? 17.297 38.469 -2.432 1 34.5 339 ARG B N 1
ATOM 5478 C CA . ARG B 1 339 ? 16.219 39 -1.6 1 34.5 339 ARG B CA 1
ATOM 5479 C C . ARG B 1 339 ? 16.594 38.969 -0.123 1 34.5 339 ARG B C 1
ATOM 5481 O O . ARG B 1 339 ? 17.141 37.969 0.36 1 34.5 339 ARG B O 1
ATOM 5488 N N . ARG B 1 340 ? 16.578 40.094 0.576 1 30.84 340 ARG B N 1
ATOM 5489 C CA . ARG B 1 340 ? 16.938 40.562 1.915 1 30.84 340 ARG B CA 1
ATOM 5490 C C . ARG B 1 340 ? 16.203 39.75 2.982 1 30.84 340 ARG B C 1
ATOM 5492 O O . ARG B 1 340 ? 15.008 39.469 2.861 1 30.84 340 ARG B O 1
ATOM 5499 N N . PRO B 1 341 ? 16.844 39.094 3.91 1 34.59 341 PRO B N 1
ATOM 5500 C CA . PRO B 1 341 ? 16.312 38.344 5.035 1 34.59 341 PRO B CA 1
ATOM 5501 C C . PRO B 1 341 ? 15.422 39.188 5.957 1 34.59 341 PRO B C 1
ATOM 5503 O O . PRO B 1 341 ? 15.703 40.344 6.188 1 34.59 341 PRO B O 1
ATOM 5506 N N . LEU B 1 342 ? 14.188 38.875 6 1 25.19 342 LEU B N 1
ATOM 5507 C CA . LEU B 1 342 ? 13.32 39.656 6.883 1 25.19 342 LEU B CA 1
ATOM 5508 C C . LEU B 1 342 ? 13.938 39.781 8.266 1 25.19 342 LEU B C 1
ATOM 5510 O O . LEU B 1 342 ? 13.734 40.781 8.945 1 25.19 342 LEU B O 1
ATOM 5514 N N . LEU B 1 343 ? 14.18 38.594 9.023 1 26.16 343 LEU B N 1
ATOM 5515 C CA . LEU B 1 343 ? 14.586 38.844 10.406 1 26.16 343 LEU B CA 1
ATOM 5516 C C . LEU B 1 343 ? 16.094 39 10.516 1 26.16 343 LEU B C 1
ATOM 5518 O O . LEU B 1 343 ? 16.844 38.156 10.008 1 26.16 343 LEU B O 1
ATOM 5522 N N . LYS B 1 344 ? 16.719 40.25 10.367 1 29.16 344 LYS B N 1
ATOM 5523 C CA . LYS B 1 344 ? 18.016 40.656 10.945 1 29.16 344 LYS B CA 1
ATOM 5524 C C . LYS B 1 344 ? 18.016 40.438 12.453 1 29.16 344 LYS B C 1
ATOM 5526 O O . LYS B 1 344 ? 17.062 40.812 13.148 1 29.16 344 LYS B O 1
#

Sequence (688 aa):
MALGKTYLIIPILFGIGLIIYQKKNVKEFLPDFYDPKESFFGIPGIDNIFALQISFFRQYLNDPTSVLLNHTLFPLAMVNMFIIAVEGSVPGVNGLVTYYSLVAAISVFVAISIAVPLIWIPAWIISENRKGYSSNPDDVTLNPKRVKRICLGILLTLPFLIGMSIFKQDKLIVWTVISFVFSFLFAALFWVWYPKGVNPDSVNQNAYELASKFALILFGISFYEWFLVLEHSIDNNFEVLIGTITQIISGITYSATDFMIVDTWGLIAASAYWIFVAENGKFNRKFWKFIGQSILCGPGGALALYVYHRYDGMINKDVKKNTNNQPSSSRLMYTNDERRPLLKMALGKTYLIIPILFGIGLIIYQKKNVKEFLPDFYDPKESFFGIPGIDNIFALQISFFRQYLNDPTSVLLNHTLFPLAMVNMFIIAVEGSVPGVNGLVTYYSLVAAISVFVAISIAVPLIWIPAWIISENRKGYSSNPDDVTLNPKRVKRICLGILLTLPFLIGMSIFKQDKLIVWTVISFVFSFLFAALFWVWYPKGVNPDSVNQNAYELASKFALILFGISFYEWFLVLEHSIDNNFEVLIGTITQIISGITYSATDFMIVDTWGLIAASAYWIFVAENGKFNRKFWKFIGQSILCGPGGALALYVYHRYDGMINKDVKKNTNNQPSSSRLMYTNDERRPLLK

Foldseek 3Di:
DADDPVLLVVLQVLLVVLVVVLVVLLVVLQVCLVPPPDDDPPDPNVRSLLSSLLVLLVQLLVALLNLLLLLFQVLQVLLLLLCLCLLLLWQPQDDQSVPSLVLLLCCLSPNNLNSLSNGNLSSSSVRLNCLVPDQRPLFWGFDQQLLVQLLVLSVVLVVLSVLSNPDDDSVSSSVSSVSNSCRSVSSCVRRVPDHSIDGPVVDDDHNLLSSLVSLVVSLVSSQVSNVVSVVVCVVVVNCSVVVLVCCVVVVDDNSSNVSSVCSSVSSLVSLLSSVCVLQPNDCDPLSVQLVVVCVVRNNSNSSSNSSSVLSVVCRVVRVCSSVVVDRNPRSHPDDDDPDDDPPD/DADDPVLLVVLQVLLVVLVVVLVVLLVVLQVCLVDPPDDDPPDPNVRSLLSSLLVLLVQLLPAPLNLLLLLFQVLQVLLVLLCLCLLLLWQPQDDQSVPSLVLLLCCLSPNNLNSLSNGNLSSSSVRLNCLVPDQRPLFWGFDQQLLVQLLVLSVVLVVLSVLSNPDDDSVSSSVSSVSNSCRSVSSCVRRVVDHSIDGPVVDDDHNLLSSLVSLVVSLVSSQVSNVVSVVVCVVVVNCSVVVLVCCVVVVDDRSSNVSSVCSSVSSLVSLLSSVCVLQPNDCDPLSVQLVVVCVVRNNSNSSSNSSSVLSVVCRVVRVCSNVVVDRNPRSHPDDPDPDDDPPD

Solvent-accessible surface area (backbone atoms only — not comparable to full-atom values): 34864 Å² total; per-residue (Å²): 99,43,80,48,70,66,69,41,47,52,34,34,52,50,17,52,50,49,51,61,62,42,46,67,37,52,56,76,38,44,60,34,33,78,56,48,88,58,79,80,79,80,42,86,63,61,28,21,55,47,32,24,50,45,56,39,47,53,57,22,65,71,35,76,51,37,52,50,49,43,37,46,37,49,38,31,48,51,45,50,52,46,49,44,51,52,62,30,35,36,61,80,58,56,64,69,33,48,40,47,58,59,44,33,46,38,24,61,76,70,31,47,29,34,24,43,24,44,47,41,51,37,29,44,52,54,37,56,43,44,47,65,71,50,79,54,70,84,66,56,33,50,24,34,68,26,47,54,23,41,53,50,19,57,57,66,28,45,64,36,54,51,39,67,62,65,46,77,50,67,74,54,40,51,52,31,49,59,47,37,62,42,28,62,47,55,20,49,71,53,24,73,86,43,60,40,49,34,51,58,88,77,49,94,60,59,27,37,49,52,52,17,52,49,23,35,22,48,19,19,36,13,34,50,30,32,49,48,39,53,47,52,23,56,65,49,75,36,45,49,53,50,47,43,52,47,27,65,72,70,65,66,57,57,44,45,45,48,45,51,52,50,34,40,54,38,34,53,48,40,51,51,47,48,49,26,52,62,54,54,68,37,89,44,69,67,46,53,47,36,59,58,33,23,72,76,28,25,58,17,15,18,50,16,50,50,47,19,54,53,28,50,58,44,41,61,54,54,52,44,35,66,68,60,75,47,77,74,66,52,86,48,80,45,68,82,62,84,60,70,68,83,84,124,100,44,79,52,69,65,70,42,47,51,34,35,52,52,17,51,51,48,52,62,61,42,48,67,36,51,56,75,37,46,59,34,34,77,56,48,88,59,79,79,79,78,44,85,64,60,26,21,52,48,32,24,50,43,55,39,47,51,58,24,66,71,35,76,51,36,53,49,48,44,38,48,36,49,38,31,49,50,45,50,52,47,50,45,49,52,62,29,35,36,61,81,56,57,64,68,34,48,42,49,59,58,43,33,46,37,25,61,77,72,31,47,29,34,27,42,24,45,47,41,49,38,29,42,52,54,35,56,44,44,48,65,70,51,81,54,70,83,66,56,33,52,23,36,69,28,48,53,24,41,52,50,20,56,58,66,28,46,67,36,54,51,40,68,61,65,46,76,49,67,74,53,42,52,52,31,49,58,48,37,61,42,28,61,47,56,21,48,70,52,24,72,85,43,60,40,50,34,50,58,87,78,50,94,59,61,26,38,50,53,52,17,53,49,23,34,21,49,19,20,36,14,32,50,30,33,48,49,40,53,49,54,22,57,66,50,75,35,45,51,53,50,46,43,51,47,28,64,71,70,64,65,56,57,44,46,46,49,45,50,53,49,35,39,54,36,36,51,51,39,51,50,48,49,48,26,51,62,53,60,66,40,91,43,69,69,47,53,46,36,58,57,32,22,73,76,28,23,59,17,16,19,51,18,51,51,48,20,54,52,28,49,59,43,42,60,55,53,54,44,34,66,69,60,73,48,76,75,66,52,89,48,82,51,68,86,62,86,65,73,67,82,84,124

Nearest PDB structures (foldseek):
  8x84-assembly1_A  TM=1.620E-01  e=1.339E+00  Drosophila melanogaster
  8zdz-assembly1_A  TM=1.649E-01  e=3.116E+00  Drosophila mojavensis
  8jm9-assembly1_A  TM=1.571E-01  e=4.015E+00  Drosophila melanogaster
  8x84-assembly1_A  TM=1.620E-01  e=1.052E+00  Drosophila melanogaster
  8zdz-assembly1_A  TM=1.608E-01  e=3.201E+00  Drosophila mojavensis

pLDDT: mean 87.16, std 16.33, range [25.19, 98.69]